Protein 7QQI (pdb70)

Foldseek 3Di:
DPADDQAAEEEAEQCFQAGALQSVLVLCVPFPVLLHQAYEHEQQADADDDRRLAHQDLPFGPPSHPGLVSVVSSLPRHAYEYEDALWWHFCNHPLNVQCQEQPVNGPNVQFWAWQCPQDVVRHADVLQQVQAAAQADDRQWDKRQHPVRDITITGHRFDHGTTTTQCVDPVSVVVLLVSLVVVLVSRHQEYEHEPLQQNDDHRSHNSGNDPPVSVVSVCSNQVSVVVSNHAYEYDDAAEVVVQLVCVVVPHEYEQLQLQLLLLLCLVPLFCPLVLVVLVSDAQRYEYENDDLAFRGLNHCVVSADPVSSVVLVVCLCVQFADWDLCLLPVQLPHRGSRGGAWASCRSNVVDLLSLLVSLLSNLLRHYHYYAYVCSLLSHGQDVVQSVVNSHSSCSSRRRDHVVRSVVSCPDPSNVSSSVSSSCSSPPCLVPSPWDWDWDTPPSWIWIWRHDPLWTWIWIANSHVSHIWIAGVSVGDTPPPD

Organism: NCBI:txid1702221

B-factor: mean 17.69, std 7.15, range [9.24, 69.96]

Radius of gyration: 22.31 Å; Cα contacts (8 Å, |Δi|>4): 1056; chains: 1; bounding box: 48×64×62 Å

Secondary structure (DSSP, 8-state):
-PPP-SS-EEEE-TTSBSSSHHHHHHHHHHH-TTT-SEEEEPP-S-BSSGGGTSBS-SSS--TTT--HHHHHHHTTTSEEEEEE-TTEEETTSHHHHHHHHHGGGSTTTTSB-BHHHHSGGGS--HHHHHHS--SSSS-SEEEEE-TTS-EEEEE-SSSTTEEEB-TTSHHHHHHHHHHHHHHHHTT-SEEEETTGGGS---TTS--SS-TTHHHHHHHHHHHHHHTTT-EEEE---S-THHHHHHHTTT--EEE-SHHHHHHHHHHHS--HHHHHHHHH--SSEEE-S--SS-B-SGGGBTTB-HHHHHHHHHHHHHHSSS--GGGGSGGGT-S-TTSB---HHHHTTT-HHHHHHHHHHHHHSSSEEEEEHHHHTTPPP-HHHHHHHT-GGGGG-PPBPHHHHHHHTTSHHHHHHHHHHHHHHH-GGG-TTSEEEEEEETTEEEEEEEETTEEEEEEEETTTTEEEEEETTTTEEEE--

Solvent-accessible surface area: 18382 Å² total; per-residue (Å²): 106,65,147,42,38,40,52,0,0,0,4,0,6,2,50,0,2,1,65,40,0,132,54,0,60,65,1,0,60,80,46,3,81,155,0,0,0,0,0,2,0,1,5,1,5,21,33,26,29,32,82,9,12,0,0,70,24,19,133,114,9,33,112,75,29,25,49,39,67,13,0,67,36,4,7,163,63,6,1,0,0,1,0,0,0,0,0,2,0,0,14,73,1,111,21,5,132,22,0,32,106,98,42,78,138,3,99,40,92,68,1,7,8,18,10,51,137,46,5,93,95,28,60,29,80,119,140,27,55,104,40,13,47,64,48,23,98,71,43,11,62,28,94,0,102,9,80,97,73,59,109,18,81,0,3,0,21,34,25,112,18,1,0,0,1,34,17,89,9,99,82,0,36,90,8,0,20,117,7,0,36,62,6,8,93,51,22,0,3,0,0,4,0,11,5,0,1,28,2,11,22,62,63,41,18,46,4,27,23,26,56,77,65,1,53,110,11,0,72,96,1,40,54,92,0,119,92,105,61,8,48,5,0,3,20,10,34,29,26,36,66,42,14,32,38,0,23,128,169,70,26,25,5,12,2,15,4,0,6,0,1,0,0,2,1,6,50,34,15,49,3,91,47,1,5,108,7,3,139,53,14,32,72,82,1,1,0,1,2,2,16,10,16,8,7,5,26,41,5,1,132,84,4,4,58,119,138,27,6,74,110,0,37,81,26,0,38,140,126,12,26,91,17,63,143,97,13,10,39,133,45,23,43,11,24,30,52,110,18,5,6,2,1,0,11,0,0,9,32,45,55,60,47,57,0,10,0,0,0,0,0,0,3,2,1,12,1,0,0,0,0,0,0,1,1,1,0,1,6,95,14,20,55,132,42,0,86,192,66,145,36,0,28,12,1,3,5,47,43,12,51,37,129,62,1,107,99,18,27,145,52,92,2,0,84,28,0,40,57,4,0,60,21,3,29,86,21,68,0,3,48,20,136,9,65,37,62,16,25,44,96,140,20,58,0,82,0,34,3,86,27,82,102,14,19,0,24,0,38,0,36,0,100,59,2,164,8,36,0,50,4,116,91,123,69,62,142,37,28,63,141

InterPro domains:
  IPR006047 Glycosyl hydrolase family 13, catalytic domain [PF00128] (34-204)
  IPR006047 Glycosyl hydrolase family 13, catalytic domain [SM00642] (8-398)
  IPR016377 Sucrose/Glucosylglycerate phosphorylase-related [PIRSF003059] (4-457)
  IPR017853 Glycoside hydrolase superfamily [SSF51445] (7-428)
  IPR022527 Sucrose phosphorylase [TIGR03852] (7-471)
  IPR022527 Sucrose phosphorylase [cd11355] (7-435)
  IPR045857 Oligo-1,6-glucosidase, domain 2 [G3DSA:3.90.400.10] (89-171)

Sequence (481 aa):
TKQRDNRVMLITYADSLGADLKELKTALDTWYDKAVGGVHILPFFPSGADRGFSPKTYEMVDPAFGSFADVEAIGKDRWLMFDFMVNHISAQSEYYRDFLEKKEESDWWKDFFIRYSKFWPGGAPTQEQVDAIYKRKPRAPYIEAHFADGTEDKVWCTFSEDQIDLDVSSPKVLEFIDRTLDDMADHSASVIRLDAFAYAVKKPGGSCFFEAPEIWQLLDRIESRMQARGVEILPEIHEHYTIPLSLADRGYWIYDFALPVLTLHALYTGNGEYLARWLKMCPKHQYTTLDTHDGLGVVDVRDLLPQEETDRVLDLLYEKGANLNRKYSSEAYGNLDIYQVNTTYYSALGNDDARYLMARAIQFFAPGIPQVYYVGLLAGENDLELLERTRNGRDINRHGYSLEEIEENQKRPVVQQDLKWLMELRNSHPAFDLEGDLDVASEDGHLRMLRRSGDEALELDCDLVSGRFTIEDKKRGNRRLWPY

Structure (mmCIF, N/CA/C/O backbone):
data_7QQI
#
_entry.id   7QQI
#
_cell.length_a   44.798
_cell.length_b   94.409
_cell.length_c   104.772
_cell.angle_alpha   90.000
_cell.angle_beta   90.000
_cell.angle_gamma   90.000
#
_symmetry.space_group_name_H-M   'P 21 21 21'
#
loop_
_entity.id
_entity.type
_entity.pdbx_description
1 polymer 'Aamy domain-containing protein'
2 non-polymer 2-AMINO-2-HYDROXYMETHYL-PROPANE-1,3-DIOL
3 water water
#
loop_
_atom_site.group_PDB
_atom_site.id
_atom_site.type_symbol
_atom_site.label_atom_id
_atom_site.label_alt_id
_atom_site.label_comp_id
_atom_site.label_asym_id
_atom_site.label_entity_id
_atom_site.label_seq_id
_atom_site.pdbx_PDB_ins_code
_atom_site.Cartn_x
_atom_site.Cartn_y
_atom_site.Cartn_z
_atom_site.occupancy
_atom_site.B_iso_or_equiv
_atom_site.auth_seq_id
_atom_site.auth_comp_id
_atom_site.auth_asym_id
_atom_site.auth_atom_id
_atom_site.pdbx_PDB_model_num
ATOM 1 N N . THR A 1 2 ? -30.014 -7.476 -24.489 1.000 39.126 2 THR A N 1
ATOM 2 C CA . THR A 1 2 ? -29.545 -6.900 -23.207 1.000 33.380 2 THR A CA 1
ATOM 3 C C . THR A 1 2 ? -30.073 -7.744 -22.036 1.000 33.477 2 THR A C 1
ATOM 4 O O . THR A 1 2 ? -31.308 -7.866 -21.899 1.000 38.965 2 THR A O 1
ATOM 15 N N . LYS A 1 3 ? -29.175 -8.294 -21.215 1.000 30.992 3 LYS A N 1
ATOM 16 C CA . LYS A 1 3 ? -29.537 -8.871 -19.895 1.000 30.785 3 LYS A CA 1
ATOM 17 C C . LYS A 1 3 ? -29.900 -7.720 -18.954 1.000 28.981 3 LYS A C 1
ATOM 18 O O . LYS A 1 3 ? -29.105 -6.762 -18.850 1.000 30.079 3 LYS A O 1
ATOM 37 N N . GLN A 1 4 ? -31.061 -7.813 -18.307 1.000 28.510 4 GLN A N 1
ATOM 38 C CA . GLN A 1 4 ? -31.585 -6.749 -17.418 1.000 28.759 4 GLN A CA 1
ATOM 39 C C . GLN A 1 4 ? -30.723 -6.684 -16.153 1.000 22.142 4 GLN A C 1
ATOM 40 O O . GLN A 1 4 ? -30.304 -7.746 -15.626 1.000 22.722 4 GLN A O 1
ATOM 54 N N . ARG A 1 5 ? -30.460 -5.467 -15.689 1.000 18.640 5 ARG A N 1
ATOM 55 C CA . ARG A 1 5 ? -29.819 -5.220 -14.381 1.000 15.578 5 ARG A CA 1
ATOM 56 C C . ARG A 1 5 ? -30.645 -5.951 -13.322 1.000 15.385 5 ARG A C 1
ATOM 57 O O . ARG A 1 5 ? -31.875 -5.752 -13.276 1.000 17.188 5 ARG A O 1
ATOM 78 N N . ASP A 1 6 ? -30.001 -6.834 -12.570 1.000 15.741 6 ASP A N 1
ATOM 79 C CA . ASP A 1 6 ? -30.677 -7.676 -11.557 1.000 16.002 6 ASP A CA 1
ATOM 80 C C . ASP A 1 6 ? -29.994 -7.478 -10.205 1.000 15.262 6 ASP A C 1
ATOM 81 O O . ASP A 1 6 ? -29.070 -6.644 -10.091 1.000 18.012 6 ASP A O 1
ATOM 90 N N . ASN A 1 7 ? -30.433 -8.236 -9.213 1.000 15.627 7 ASN A N 1
ATOM 91 C CA . ASN A 1 7 ? -30.007 -8.025 -7.816 1.000 15.049 7 ASN A CA 1
ATOM 92 C C . ASN A 1 7 ? -28.808 -8.929 -7.508 1.000 14.165 7 ASN A C 1
ATOM 93 O O . ASN A 1 7 ? -28.867 -9.725 -6.560 1.000 16.161 7 ASN A O 1
ATOM 104 N N . ARG A 1 8 ? -27.725 -8.781 -8.260 1.000 13.701 8 ARG A N 1
ATOM 105 C CA . ARG A 1 8 ? -26.534 -9.639 -8.091 1.000 13.390 8 ARG A CA 1
ATOM 106 C C . ARG A 1 8 ? -25.291 -8.759 -8.020 1.000 11.992 8 ARG A C 1
ATOM 107 O O . ARG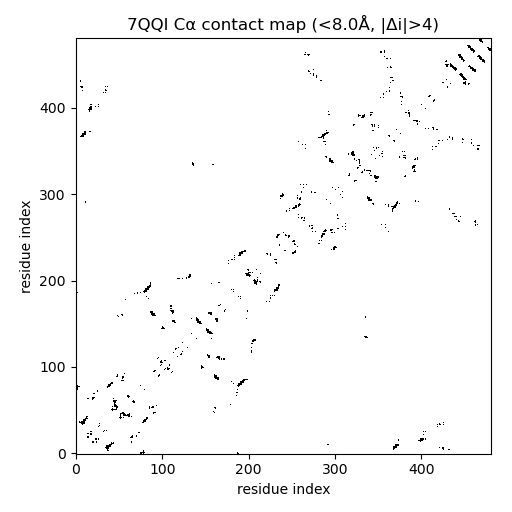 A 1 8 ? -25.281 -7.640 -8.579 1.000 12.789 8 ARG A O 1
ATOM 128 N N . VAL A 1 9 ? -24.255 -9.292 -7.385 1.000 12.003 9 VAL A N 1
ATOM 129 C CA . VAL A 1 9 ? -22.960 -8.589 -7.205 1.000 11.569 9 VAL A CA 1
ATOM 130 C C . VAL A 1 9 ? -22.416 -8.178 -8.574 1.000 11.108 9 VAL A C 1
ATOM 131 O O . VAL A 1 9 ? -22.395 -9.022 -9.500 1.000 12.553 9 VAL A O 1
ATOM 144 N N . MET A 1 10 ? -21.948 -6.951 -8.658 1.000 11.283 10 MET A N 1
ATOM 145 C CA . MET A 1 10 ? -21.394 -6.377 -9.898 1.000 11.657 10 MET A CA 1
ATOM 146 C C . MET A 1 10 ? -19.878 -6.250 -9.750 1.000 11.384 10 MET A C 1
ATOM 147 O O . MET A 1 10 ? -19.406 -5.652 -8.746 1.000 12.872 10 MET A O 1
ATOM 161 N N . LEU A 1 11 ? -19.127 -6.781 -10.705 1.000 11.287 11 LEU A N 1
ATOM 162 C CA . LEU A 1 11 ? -17.664 -6.639 -10.769 1.000 11.027 11 LEU A CA 1
ATOM 163 C C . LEU A 1 11 ? -17.326 -5.307 -11.434 1.000 10.068 11 LEU A C 1
ATOM 164 O O . LEU A 1 11 ? -17.985 -4.968 -12.436 1.000 12.630 11 LEU A O 1
ATOM 180 N N . ILE A 1 12 ? -16.319 -4.621 -10.943 1.000 11.054 12 ILE A N 1
ATOM 181 C CA . ILE A 1 12 ? -15.678 -3.455 -11.603 1.000 10.532 12 ILE A CA 1
ATOM 182 C C . ILE A 1 12 ? -14.342 -3.946 -12.107 1.000 11.146 12 ILE A C 1
ATOM 183 O O . ILE A 1 12 ? -13.527 -4.419 -11.327 1.000 12.489 12 ILE A O 1
ATOM 199 N N . THR A 1 13 ? -14.094 -3.828 -13.420 1.000 10.992 13 THR A N 1
ATOM 200 C CA . THR A 1 13 ? -12.801 -4.277 -13.969 1.000 11.409 13 THR A CA 1
ATOM 201 C C . THR A 1 13 ? -12.447 -3.452 -15.203 1.000 11.577 13 THR A C 1
ATOM 202 O O . THR A 1 13 ? -13.350 -2.930 -15.860 1.000 11.705 13 THR A O 1
ATOM 213 N N . TYR A 1 14 ? -11.160 -3.352 -15.447 1.000 12.143 14 TYR A N 1
ATOM 214 C CA . TYR A 1 14 ? -10.688 -2.903 -16.775 1.000 11.435 14 TYR A CA 1
ATOM 215 C C . TYR A 1 14 ? -10.889 -4.067 -17.738 1.000 11.766 14 TYR A C 1
ATOM 216 O O . TYR A 1 14 ? -10.983 -5.219 -17.364 1.000 13.608 14 TYR A O 1
ATOM 234 N N . ALA A 1 15 ? -10.864 -3.725 -19.024 1.000 12.261 15 ALA A N 1
ATOM 235 C CA . ALA A 1 15 ? -10.925 -4.707 -20.120 1.000 13.070 15 ALA A CA 1
ATOM 236 C C . ALA A 1 15 ? -9.655 -5.558 -20.164 1.000 13.310 15 ALA A C 1
ATOM 237 O O . ALA A 1 15 ? -9.711 -6.643 -20.763 1.000 14.404 15 ALA A O 1
ATOM 244 N N . ASP A 1 16 ? -8.551 -5.083 -19.578 1.000 14.520 16 ASP A N 1
ATOM 245 C CA . ASP A 1 16 ? -7.219 -5.722 -19.689 1.000 14.268 16 ASP A CA 1
ATOM 246 C C . ASP A 1 16 ? -6.592 -5.953 -18.306 1.000 14.429 16 ASP A C 1
ATOM 247 O O . ASP A 1 16 ? -5.360 -6.052 -18.253 1.000 15.235 16 ASP A O 1
ATOM 256 N N . SER A 1 17 ? -7.395 -6.036 -17.237 1.000 13.122 17 SER A N 1
ATOM 257 C CA . SER A 1 17 ? -6.877 -6.217 -15.857 1.000 12.837 17 SER A CA 1
ATOM 258 C C . SER A 1 17 ? -7.191 -7.611 -15.313 1.000 13.147 17 SER A C 1
ATOM 259 O O . SER A 1 17 ? -6.517 -8.007 -14.336 1.000 14.428 17 SER A O 1
ATOM 267 N N . LEU A 1 18 ? -8.185 -8.312 -15.843 1.000 14.405 18 LEU A N 1
ATOM 268 C CA . LEU A 1 18 ? -8.445 -9.740 -15.498 1.000 14.963 18 LEU A CA 1
ATOM 269 C C . LEU A 1 18 ? -8.174 -10.577 -16.743 1.000 15.733 18 LEU A C 1
ATOM 270 O O . LEU A 1 18 ? -9.100 -10.785 -17.550 1.000 20.698 18 LEU A O 1
ATOM 286 N N . GLY A 1 19 ? -6.936 -11.006 -16.909 1.000 16.579 19 GLY A N 1
ATOM 287 C CA . GLY A 1 19 ? -6.440 -11.434 -18.224 1.000 16.911 19 GLY A CA 1
ATOM 288 C C . GLY A 1 19 ? -6.141 -10.236 -19.106 1.000 15.876 19 GLY A C 1
ATOM 289 O O . GLY A 1 19 ? -6.297 -9.080 -18.666 1.000 18.513 19 GLY A O 1
ATOM 293 N N . ALA A 1 20 ? -5.726 -10.510 -20.325 1.000 16.879 20 ALA A N 1
ATOM 294 C CA . ALA A 1 20 ? -5.017 -9.539 -21.183 1.000 18.269 20 ALA A CA 1
ATOM 295 C C . ALA A 1 20 ? -6.012 -8.648 -21.930 1.000 15.996 20 ALA A C 1
ATOM 296 O O . ALA A 1 20 ? -5.622 -7.540 -22.309 1.000 18.092 20 ALA A O 1
ATOM 303 N N . ASP A 1 21 ? -7.243 -9.117 -22.136 1.000 15.104 21 ASP A N 1
ATOM 304 C CA . ASP A 1 21 ? -8.220 -8.463 -23.032 1.000 14.659 21 ASP A CA 1
ATOM 305 C C . ASP A 1 21 ? -9.625 -8.976 -22.730 1.000 13.627 21 ASP A C 1
ATOM 306 O O . ASP A 1 21 ? -9.803 -9.753 -21.768 1.000 16.616 21 ASP A O 1
ATOM 315 N N . LEU A 1 22 ? -10.616 -8.532 -23.492 1.000 16.722 22 LEU A N 1
ATOM 316 C CA . LEU A 1 22 ? -12.043 -8.833 -23.249 1.000 14.774 22 LEU A CA 1
ATOM 317 C C . LEU A 1 22 ? -12.324 -10.330 -23.382 1.000 14.030 22 LEU A C 1
ATOM 318 O O . LEU A 1 22 ? -13.244 -10.808 -22.726 1.000 16.931 22 LEU A O 1
ATOM 334 N N . LYS A 1 23 ? -11.659 -11.039 -24.292 1.000 15.955 23 LYS A N 1
ATOM 335 C CA . LYS A 1 23 ? -11.856 -12.506 -24.427 1.000 16.324 23 LYS A CA 1
ATOM 336 C C . LYS A 1 23 ? -11.365 -13.210 -23.156 1.000 15.129 23 LYS A C 1
ATOM 337 O O . LYS A 1 23 ? -12.056 -14.130 -22.666 1.000 16.962 23 LYS A O 1
ATOM 356 N N . GLU A 1 24 ? -10.217 -12.794 -22.631 1.000 15.275 24 GLU A N 1
ATOM 357 C CA . GLU A 1 24 ? -9.661 -13.438 -21.411 1.000 14.742 24 GLU A CA 1
ATOM 358 C C . GLU A 1 24 ? -10.535 -13.064 -20.208 1.000 12.995 24 GLU A C 1
ATOM 359 O O . GLU A 1 24 ? -10.720 -13.932 -19.335 1.000 14.908 24 GLU A O 1
ATOM 371 N N . LEU A 1 25 ? -11.087 -11.857 -20.184 1.000 12.507 25 LEU A N 1
ATOM 372 C CA . LEU A 1 25 ? -12.013 -11.442 -19.098 1.000 12.749 25 LEU A CA 1
ATOM 373 C C . LEU A 1 25 ? -13.194 -12.419 -19.067 1.000 13.005 25 LEU A C 1
ATOM 374 O O . LEU A 1 25 ? -13.531 -12.928 -17.993 1.000 14.664 25 LEU A O 1
ATOM 390 N N . LYS A 1 26 ? -13.795 -12.709 -20.213 1.000 13.520 26 LYS A N 1
ATOM 391 C CA . LYS A 1 26 ? -14.938 -13.643 -20.280 1.000 14.175 26 LYS A CA 1
ATOM 392 C C . LYS A 1 26 ? -14.488 -15.015 -19.780 1.000 13.924 26 LYS A C 1
ATOM 393 O O . LYS A 1 26 ? -15.222 -15.621 -18.978 1.000 15.089 26 LYS A O 1
ATOM 412 N N . THR A 1 27 ? -13.325 -15.495 -20.222 1.000 15.538 27 THR A N 1
ATOM 413 C CA . THR A 1 27 ? -12.752 -16.788 -19.759 1.000 15.831 27 THR A CA 1
ATOM 414 C C . THR A 1 27 ? -12.635 -16.774 -18.232 1.000 15.367 27 THR A C 1
ATOM 415 O O . THR A 1 27 ? -13.043 -17.761 -17.614 1.000 16.994 27 THR A O 1
ATOM 426 N N . ALA A 1 28 ? -12.073 -15.711 -17.667 1.000 14.014 28 ALA A N 1
ATOM 427 C CA . ALA A 1 28 ? -11.861 -15.622 -16.202 1.000 13.428 28 ALA A CA 1
ATOM 428 C C . ALA A 1 28 ? -13.208 -15.718 -15.485 1.000 11.950 28 ALA A C 1
ATOM 429 O O . ALA A 1 28 ? -13.323 -16.481 -14.518 1.000 12.806 28 ALA A O 1
ATOM 436 N N . LEU A 1 29 ? -14.198 -14.951 -15.922 1.000 12.492 29 LEU A N 1
ATOM 437 C CA . LEU A 1 29 ? -15.530 -14.931 -15.273 1.000 12.614 29 LEU A CA 1
ATOM 438 C C . LEU A 1 29 ? -16.185 -16.304 -15.409 1.000 13.326 29 LEU A C 1
ATOM 439 O O . LEU A 1 29 ? -16.731 -16.810 -14.446 1.000 12.928 29 LEU A O 1
ATOM 455 N N . ASP A 1 30 ? -16.170 -16.886 -16.599 1.000 14.366 30 ASP A N 1
ATOM 456 C CA . ASP A 1 30 ? -16.855 -18.177 -16.825 1.000 14.794 30 ASP A CA 1
ATOM 457 C C . ASP A 1 30 ? -16.166 -19.287 -16.030 1.000 14.642 30 ASP A C 1
ATOM 458 O O . ASP A 1 30 ? -16.850 -20.230 -15.622 1.000 17.863 30 ASP A O 1
ATOM 467 N N . THR A 1 31 ? -14.853 -19.191 -15.846 1.000 15.189 31 THR A N 1
ATOM 468 C CA . THR A 1 31 ? -14.054 -20.297 -15.280 1.000 15.040 31 THR A CA 1
ATOM 469 C C . THR A 1 31 ? -14.197 -20.272 -13.754 1.000 13.576 31 THR A C 1
ATOM 470 O O . THR A 1 31 ? -14.386 -21.353 -13.178 1.000 15.034 31 THR A O 1
ATOM 481 N N . TRP A 1 32 ? -14.040 -19.101 -13.130 1.000 13.785 32 TRP A N 1
ATOM 482 C CA . TRP A 1 32 ? -13.878 -19.004 -11.651 1.000 13.754 32 TRP A CA 1
ATOM 483 C C . TRP A 1 32 ? -15.005 -18.233 -10.984 1.000 13.685 32 TRP A C 1
ATOM 484 O O . TRP A 1 32 ? -15.103 -18.378 -9.761 1.000 15.324 32 TRP A O 1
ATOM 505 N N . TYR A 1 33 ? -15.755 -17.400 -11.693 1.000 12.634 33 TYR A N 1
ATOM 506 C CA . TYR A 1 33 ? -16.691 -16.425 -11.081 1.000 12.884 33 TYR A CA 1
ATOM 507 C C . TYR A 1 33 ? -18.081 -16.524 -11.683 1.000 13.546 33 TYR A C 1
ATOM 508 O O . TYR A 1 33 ? -18.801 -15.544 -11.624 1.000 13.558 33 TYR A O 1
ATOM 526 N N . ASP A 1 34 ? -18.468 -17.693 -12.188 1.000 13.005 34 ASP A N 1
ATOM 527 C CA . ASP A 1 34 ? -19.681 -17.791 -13.041 1.000 13.885 34 ASP A CA 1
ATOM 528 C C . ASP A 1 34 ? -20.932 -17.448 -12.224 1.000 13.935 34 ASP A C 1
ATOM 529 O O . ASP A 1 34 ? -21.819 -16.775 -12.774 1.000 16.612 34 ASP A O 1
ATOM 538 N N . LYS A 1 35 ? -21.000 -17.893 -10.968 1.000 13.461 35 LYS A N 1
ATOM 539 C CA . LYS A 1 35 ? -22.175 -17.654 -10.092 1.000 13.546 35 LYS A CA 1
ATOM 540 C C . LYS A 1 35 ? -21.926 -16.423 -9.203 1.000 12.723 35 LYS A C 1
ATOM 541 O O . LYS A 1 35 ? -22.915 -15.851 -8.729 1.000 15.875 35 LYS A O 1
ATOM 560 N N . ALA A 1 36 ? -20.673 -16.015 -9.000 1.000 12.570 36 ALA A N 1
ATOM 561 C CA . ALA A 1 36 ? -20.299 -14.906 -8.091 1.000 12.468 36 ALA A CA 1
ATOM 562 C C . ALA A 1 36 ? -20.596 -13.543 -8.722 1.000 12.840 36 ALA A C 1
ATOM 563 O O . ALA A 1 36 ? -20.893 -12.572 -8.015 1.000 12.605 36 ALA A O 1
ATOM 570 N N . VAL A 1 37 ? -20.480 -13.428 -10.048 1.000 11.857 37 VAL A N 1
ATOM 571 C CA . VAL A 1 37 ? -20.534 -12.097 -10.704 1.000 11.652 37 VAL A CA 1
ATOM 572 C C . VAL A 1 37 ? -21.768 -12.065 -11.603 1.000 11.415 37 VAL A C 1
ATOM 573 O O . VAL A 1 37 ? -21.806 -12.850 -12.554 1.000 14.183 37 VAL A O 1
ATOM 586 N N . GLY A 1 38 ? -22.752 -11.237 -11.269 1.000 12.282 38 GLY A N 1
ATOM 587 C CA . GLY A 1 38 ? -23.989 -11.127 -12.063 1.000 12.128 38 GLY A CA 1
ATOM 588 C C . GLY A 1 38 ? -23.947 -9.980 -13.043 1.000 12.051 38 GLY A C 1
ATOM 589 O O . GLY A 1 38 ? -24.719 -9.987 -14.002 1.000 13.146 38 GLY A O 1
ATOM 593 N N . GLY A 1 39 ? -23.110 -8.997 -12.784 1.000 12.089 39 GLY A N 1
ATOM 594 C CA . GLY A 1 39 ? -23.016 -7.765 -13.573 1.000 11.569 39 GLY A CA 1
ATOM 595 C C . GLY A 1 39 ? -21.576 -7.357 -13.675 1.000 11.165 39 GLY A C 1
ATOM 596 O O . GLY A 1 39 ? -20.760 -7.772 -12.823 1.000 12.295 39 GLY A O 1
ATOM 600 N N . VAL A 1 40 ? -21.241 -6.631 -14.733 1.000 12.066 40 VAL A N 1
ATOM 601 C CA . VAL A 1 40 ? -19.857 -6.176 -14.962 1.000 11.209 40 VAL A CA 1
ATOM 602 C C . VAL A 1 40 ? -19.898 -4.720 -15.390 1.000 10.839 40 VAL A C 1
ATOM 603 O O . VAL A 1 40 ? -20.507 -4.396 -16.433 1.000 11.545 40 VAL A O 1
ATOM 616 N N . HIS A 1 41 ? -19.216 -3.882 -14.638 1.000 11.580 41 HIS A N 1
ATOM 617 C CA . HIS A 1 41 ? -18.813 -2.534 -15.069 1.000 10.841 41 HIS A CA 1
ATOM 618 C C . HIS A 1 41 ? -17.446 -2.674 -15.700 1.000 11.249 41 HIS A C 1
ATOM 619 O O . HIS A 1 41 ? -16.441 -2.868 -14.997 1.000 11.900 41 HIS A O 1
ATOM 634 N N . ILE A 1 42 ? -17.416 -2.656 -17.032 1.000 11.381 42 ILE A N 1
ATOM 635 C CA . ILE A 1 42 ? -16.124 -2.615 -17.744 1.000 11.399 42 ILE A CA 1
ATOM 636 C C . ILE A 1 42 ? -15.750 -1.146 -17.819 1.000 11.350 42 ILE A C 1
ATOM 637 O O . ILE A 1 42 ? -16.490 -0.365 -18.467 1.000 11.715 42 ILE A O 1
ATOM 653 N N . LEU A 1 43 ? -14.645 -0.782 -17.184 1.000 12.056 43 LEU A N 1
ATOM 654 C CA . LEU A 1 43 ? -14.171 0.609 -17.161 1.000 11.948 43 LEU A CA 1
ATOM 655 C C . LEU A 1 43 ? -13.868 1.027 -18.598 1.000 11.742 43 LEU A C 1
ATOM 656 O O . LEU A 1 43 ? -13.717 0.169 -19.475 1.000 12.876 43 LEU A O 1
ATOM 672 N N . PRO A 1 44 ? -13.804 2.339 -18.856 1.000 11.783 44 PRO A N 1
ATOM 673 C CA . PRO A 1 44 ? -13.894 2.813 -20.240 1.000 12.165 44 PRO A CA 1
ATOM 674 C C . PRO A 1 44 ? -12.940 2.051 -21.169 1.000 12.209 44 PRO A C 1
ATOM 675 O O . PRO A 1 44 ? -11.745 2.010 -20.974 1.000 14.605 44 PRO A O 1
ATOM 686 N N . PHE A 1 45 ? -13.545 1.506 -22.234 1.000 12.842 45 PHE A N 1
ATOM 687 C CA . PHE A 1 45 ? -12.888 0.526 -23.126 1.000 13.532 45 PHE A CA 1
ATOM 688 C C . PHE A 1 45 ? -12.810 1.120 -24.535 1.000 14.049 45 PHE A C 1
ATOM 689 O O . PHE A 1 45 ? -12.457 0.356 -25.446 1.000 13.925 45 PHE A O 1
ATOM 706 N N . PHE A 1 46 ? -13.066 2.421 -24.663 1.000 15.030 46 PHE A N 1
ATOM 707 C CA . PHE A 1 46 ? -12.932 3.169 -25.946 1.000 14.582 46 PHE A CA 1
ATOM 708 C C . PHE A 1 46 ? -11.506 3.695 -26.031 1.000 13.791 46 PHE A C 1
ATOM 709 O O . PHE A 1 46 ? -10.818 3.861 -25.020 1.000 14.834 46 PHE A O 1
ATOM 726 N N . PRO A 1 47 ? -11.003 4.003 -27.243 1.000 14.722 47 PRO A N 1
ATOM 727 C CA . PRO A 1 47 ? -9.689 4.622 -27.369 1.000 14.426 47 PRO A CA 1
ATOM 728 C C . PRO A 1 47 ? -9.664 5.886 -26.507 1.000 14.017 47 PRO A C 1
ATOM 729 O O . PRO A 1 47 ? -10.624 6.613 -26.494 1.000 14.451 47 PRO A O 1
ATOM 740 N N . SER A 1 48 ? -8.583 6.086 -25.765 1.000 13.492 48 SER A N 1
ATOM 741 C CA . SER A 1 48 ? -8.481 7.165 -24.761 1.000 13.233 48 SER A CA 1
ATOM 742 C C . SER A 1 48 ? -7.079 7.764 -24.755 1.000 13.487 48 SER A C 1
ATOM 743 O O . SER A 1 48 ? -6.106 7.029 -24.979 1.000 15.317 48 SER A O 1
ATOM 751 N N . GLY A 1 49 ? -6.995 9.063 -24.475 1.000 13.800 49 GLY A N 1
ATOM 752 C CA . GLY A 1 49 ? -5.734 9.820 -24.541 1.000 15.063 49 GLY A CA 1
ATOM 753 C C . GLY A 1 49 ? -5.055 9.981 -23.193 1.000 15.416 49 GLY A C 1
ATOM 754 O O . GLY A 1 49 ? -3.914 10.463 -23.182 1.000 18.075 49 GLY A O 1
ATOM 758 N N . ALA A 1 50 ? -5.724 9.636 -22.088 1.000 13.571 50 ALA A N 1
ATOM 759 C CA . ALA A 1 50 ? -5.235 9.887 -20.720 1.000 13.344 50 ALA A CA 1
ATOM 760 C C . ALA A 1 50 ? -6.155 9.216 -19.712 1.000 12.856 50 ALA A C 1
ATOM 761 O O . ALA A 1 50 ? -7.259 8.797 -20.087 1.000 13.699 50 ALA A O 1
ATOM 768 N N . ASP A 1 51 ? -5.676 9.127 -18.476 1.000 12.688 51 ASP A N 1
ATOM 769 C CA . ASP A 1 51 ? -6.504 8.790 -17.298 1.000 12.520 51 ASP A CA 1
ATOM 770 C C . ASP A 1 51 ? -7.162 7.422 -17.503 1.000 12.058 51 ASP A C 1
ATOM 771 O O . ASP A 1 51 ? -8.347 7.252 -17.177 1.000 12.995 51 ASP A O 1
ATOM 780 N N . ARG A 1 52 ? -6.381 6.476 -18.011 1.000 12.824 52 ARG A N 1
ATOM 781 C CA . ARG A 1 52 ? -6.750 5.062 -18.219 1.000 13.367 52 ARG A CA 1
ATOM 782 C C . ARG A 1 52 ? -8.233 4.938 -18.576 1.000 12.988 52 ARG A C 1
ATOM 783 O O . ARG A 1 52 ? -9.029 4.321 -17.834 1.000 14.369 52 ARG A O 1
ATOM 804 N N . GLY A 1 53 ? -8.573 5.448 -19.754 1.000 12.204 53 GLY A N 1
ATOM 805 C CA . GLY A 1 53 ? -9.902 5.281 -20.353 1.000 12.114 53 GLY A CA 1
ATOM 806 C C . GLY A 1 53 ? -10.784 6.500 -20.233 1.000 11.898 53 GLY A C 1
ATOM 807 O O . GLY A 1 53 ? -11.721 6.637 -21.037 1.000 12.284 53 GLY A O 1
ATOM 811 N N . PHE A 1 54 ? -10.526 7.386 -19.281 1.000 12.081 54 PHE A N 1
ATOM 812 C CA . PHE A 1 54 ? -11.497 8.445 -18.934 1.000 11.975 54 PHE A CA 1
ATOM 813 C C . PHE A 1 54 ? -11.258 9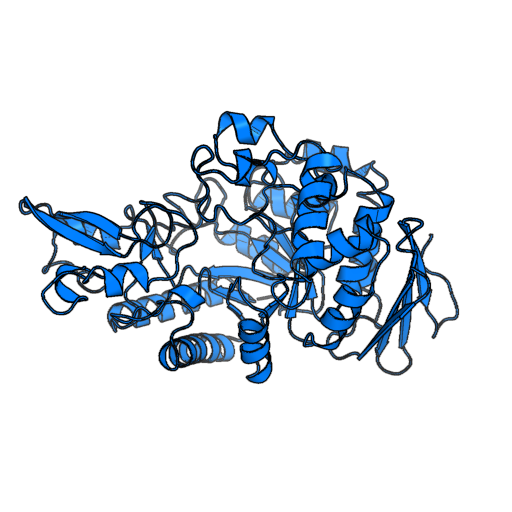.707 -19.752 1.000 11.802 54 PHE A C 1
ATOM 814 O O . PHE A 1 54 ? -11.875 10.738 -19.456 1.000 11.698 54 PHE A O 1
ATOM 831 N N . SER A 1 55 ? -10.433 9.606 -20.795 1.000 12.710 55 SER A N 1
ATOM 832 C CA . SER A 1 55 ? -10.294 10.681 -21.810 1.000 13.096 55 SER A CA 1
ATOM 833 C C . SER A 1 55 ? -10.593 10.109 -23.193 1.000 12.160 55 SER A C 1
ATOM 834 O O . SER A 1 55 ? -9.699 9.989 -24.024 1.000 13.849 55 SER A O 1
ATOM 842 N N . PRO A 1 56 ? -11.851 9.706 -23.455 1.000 12.295 56 PRO A N 1
ATOM 843 C CA . PRO A 1 56 ? -12.181 8.997 -24.685 1.000 12.367 56 PRO A CA 1
ATOM 844 C C . PRO A 1 56 ? -11.975 9.889 -25.911 1.000 12.944 56 PRO A C 1
ATOM 845 O O . PRO A 1 56 ? -12.324 11.052 -25.906 1.000 13.682 56 PRO A O 1
ATOM 856 N N . LYS A 1 57 ? -11.378 9.276 -26.925 1.000 12.953 57 LYS A N 1
ATOM 857 C CA . LYS A 1 57 ? -11.152 9.930 -28.241 1.000 13.209 57 LYS A CA 1
ATOM 858 C C . LYS A 1 57 ? -12.419 9.829 -29.087 1.000 13.227 57 LYS A C 1
ATOM 859 O O . LYS A 1 57 ? -12.624 10.685 -29.967 1.000 15.541 57 LYS A O 1
ATOM 878 N N . THR A 1 58 ? -13.181 8.768 -28.871 1.000 14.211 58 THR A N 1
ATOM 879 C CA . THR A 1 58 ? -14.397 8.400 -29.622 1.000 14.867 58 THR A CA 1
ATOM 880 C C . THR A 1 58 ? -15.176 7.360 -28.819 1.000 14.053 58 THR A C 1
ATOM 881 O O . THR A 1 58 ? -14.562 6.653 -28.013 1.000 15.176 58 THR A O 1
ATOM 892 N N . TYR A 1 59 ? -16.463 7.220 -29.106 1.000 15.212 59 TYR A N 1
ATOM 893 C CA . TYR A 1 59 ? -17.294 6.106 -28.602 1.000 15.603 59 TYR A CA 1
ATOM 894 C C . TYR A 1 59 ? -17.620 5.138 -29.739 1.000 14.736 59 TYR A C 1
ATOM 895 O O . TYR A 1 59 ? -18.314 4.158 -29.496 1.000 16.694 59 TYR A O 1
ATOM 913 N N . GLU A 1 60 ? -17.083 5.372 -30.936 1.000 16.576 60 GLU A N 1
ATOM 914 C CA . GLU A 1 60 ? -17.551 4.687 -32.166 1.000 19.353 60 GLU A CA 1
ATOM 915 C C . GLU A 1 60 ? -16.784 3.378 -32.359 1.000 19.799 60 GLU A C 1
ATOM 916 O O . GLU A 1 60 ? -17.184 2.589 -33.241 1.000 22.296 60 GLU A O 1
ATOM 928 N N . MET A 1 61 ? -15.720 3.140 -31.589 1.000 20.203 61 MET A N 1
ATOM 929 C CA . MET A 1 61 ? -14.982 1.854 -31.655 1.000 20.896 61 MET A CA 1
ATOM 930 C C . MET A 1 61 ? -14.458 1.496 -30.268 1.000 18.038 61 MET A C 1
ATOM 931 O O . MET A 1 61 ? -14.282 2.398 -29.419 1.000 18.570 61 MET A O 1
ATOM 945 N N . VAL A 1 62 ? -14.273 0.205 -30.046 1.000 17.581 62 VAL A N 1
ATOM 946 C CA . VAL A 1 62 ? -13.570 -0.328 -28.844 1.000 17.135 62 VAL A CA 1
ATOM 947 C C . VAL A 1 62 ? -12.078 -0.120 -29.087 1.000 16.374 62 VAL A C 1
ATOM 948 O O . VAL A 1 62 ? -11.642 -0.234 -30.257 1.000 19.924 62 VAL A O 1
ATOM 961 N N . ASP A 1 63 ? -11.319 0.233 -28.058 1.000 16.340 63 ASP A N 1
ATOM 962 C CA . ASP A 1 63 ? -9.841 0.251 -28.115 1.000 16.903 63 ASP A CA 1
ATOM 963 C C . ASP A 1 63 ? -9.416 -1.115 -28.643 1.000 17.598 63 ASP A C 1
ATOM 964 O O . ASP A 1 63 ? -9.727 -2.152 -28.062 1.000 17.548 63 ASP A O 1
ATOM 973 N N . PRO A 1 64 ? -8.752 -1.191 -29.812 1.000 19.644 64 PRO A N 1
ATOM 974 C CA . PRO A 1 64 ? -8.444 -2.494 -30.386 1.000 20.563 64 PRO A CA 1
ATOM 975 C C . PRO A 1 64 ? -7.474 -3.339 -29.558 1.000 19.740 64 PRO A C 1
ATOM 976 O O . PRO A 1 64 ? -7.412 -4.518 -29.795 1.000 21.283 64 PRO A O 1
ATOM 987 N N . ALA A 1 65 ? -6.754 -2.721 -28.619 1.000 18.605 65 ALA A N 1
ATOM 988 C CA . ALA A 1 65 ? -5.926 -3.439 -27.622 1.000 17.789 65 ALA A CA 1
ATOM 989 C C . ALA A 1 65 ? -6.814 -4.409 -26.835 1.000 16.378 65 ALA A C 1
ATOM 990 O O . ALA A 1 65 ? -6.316 -5.458 -26.406 1.000 19.780 65 ALA A O 1
ATOM 997 N N . PHE A 1 66 ? -8.091 -4.070 -26.645 1.000 15.228 66 PHE A N 1
ATOM 998 C CA . PHE A 1 66 ? -9.012 -4.798 -25.738 1.000 17.594 66 PHE A CA 1
ATOM 999 C C . PHE A 1 66 ? -9.847 -5.825 -26.489 1.000 18.191 66 PHE A C 1
ATOM 1000 O O . PHE A 1 66 ? -10.190 -6.856 -25.934 1.000 19.406 66 PHE A O 1
ATOM 1017 N N . GLY A 1 67 ? -10.146 -5.548 -27.762 1.000 19.068 67 GLY A N 1
ATOM 1018 C CA . GLY A 1 67 ? -11.007 -6.426 -28.562 1.000 18.575 67 GLY A CA 1
ATOM 1019 C C . GLY A 1 67 ? -12.001 -5.617 -29.367 1.000 18.595 67 GLY A C 1
ATOM 1020 O O . GLY A 1 67 ? -11.669 -4.500 -29.810 1.000 21.358 67 GLY A O 1
ATOM 1024 N N . SER A 1 68 ? -13.203 -6.156 -29.489 1.000 17.493 68 SER A N 1
ATOM 1025 C CA . SER A 1 68 ? -14.292 -5.627 -30.338 1.000 18.857 68 SER A CA 1
ATOM 1026 C C . SER A 1 68 ? -15.562 -5.451 -29.516 1.000 17.746 68 SER A C 1
ATOM 1027 O O . SER A 1 68 ? -15.634 -5.998 -28.399 1.000 19.725 68 SER A O 1
ATOM 1035 N N . PHE A 1 69 ? -16.546 -4.755 -30.059 1.000 17.983 69 PHE A N 1
ATOM 1036 C CA . PHE A 1 69 ? -17.897 -4.670 -29.457 1.000 18.079 69 PHE A CA 1
ATOM 1037 C C . PHE A 1 69 ? -18.478 -6.076 -29.289 1.000 18.636 69 PHE A C 1
ATOM 1038 O O . PHE A 1 69 ? -19.190 -6.282 -28.313 1.000 21.108 69 PHE A O 1
ATOM 1055 N N . ALA A 1 70 ? -18.229 -7.002 -30.223 1.000 21.216 70 ALA A N 1
ATOM 1056 C CA . ALA A 1 70 ? -18.667 -8.410 -30.085 1.000 22.077 70 ALA A CA 1
ATOM 1057 C C . ALA A 1 70 ? -18.131 -9.008 -28.775 1.000 20.806 70 ALA A C 1
ATOM 1058 O O . ALA A 1 70 ? -18.889 -9.756 -28.166 1.000 21.651 70 ALA A O 1
ATOM 1065 N N . ASP A 1 71 ? -16.880 -8.721 -28.400 1.000 19.829 71 ASP A N 1
ATOM 1066 C CA . ASP A 1 71 ? -16.249 -9.269 -27.170 1.000 17.076 71 ASP A CA 1
ATOM 1067 C C . ASP A 1 71 ? -16.961 -8.662 -25.958 1.000 16.837 71 ASP A C 1
ATOM 1068 O O . ASP A 1 71 ? -17.109 -9.378 -24.964 1.000 17.588 71 ASP A O 1
ATOM 1077 N N . VAL A 1 72 ? -17.382 -7.400 -26.025 1.000 16.201 72 VAL A N 1
ATOM 1078 C CA . VAL A 1 72 ? -18.155 -6.767 -24.913 1.000 15.597 72 VAL A CA 1
ATOM 1079 C C . VAL A 1 72 ? -19.522 -7.458 -24.835 1.000 16.231 72 VAL A C 1
ATOM 1080 O O . VAL A 1 72 ? -19.916 -7.893 -23.749 1.000 16.915 72 VAL A O 1
ATOM 1093 N N . GLU A 1 73 ? -20.232 -7.568 -25.961 1.000 17.315 73 GLU A N 1
ATOM 1094 C CA . GLU A 1 73 ? -21.584 -8.183 -26.015 1.000 19.683 73 GLU A CA 1
ATOM 1095 C C . GLU A 1 73 ? -21.511 -9.637 -25.511 1.000 19.496 73 GLU A C 1
ATOM 1096 O O . GLU A 1 73 ? -22.480 -10.085 -24.886 1.000 20.762 73 GLU A O 1
ATOM 1108 N N . ALA A 1 74 ? -20.409 -10.347 -25.748 1.000 18.733 74 ALA A N 1
ATOM 1109 C CA . ALA A 1 74 ? -20.221 -11.758 -25.337 1.000 17.448 74 ALA A CA 1
ATOM 1110 C C . ALA A 1 74 ? -20.312 -11.834 -23.807 1.000 16.173 74 ALA A C 1
ATOM 1111 O O . ALA A 1 74 ? -20.972 -12.750 -23.268 1.000 17.145 74 ALA A O 1
ATOM 1118 N N . ILE A 1 75 ? -19.667 -10.899 -23.112 1.000 14.893 75 ILE A N 1
ATOM 1119 C CA . ILE A 1 75 ? -19.723 -10.837 -21.623 1.000 15.308 75 ILE A CA 1
ATOM 1120 C C . ILE A 1 75 ? -21.168 -10.528 -21.211 1.000 14.942 75 ILE A C 1
ATOM 1121 O O . ILE A 1 75 ? -21.663 -11.137 -20.250 1.000 16.115 75 ILE A O 1
ATOM 1137 N N . GLY A 1 76 ? -21.837 -9.637 -21.939 1.000 15.550 76 GLY A N 1
ATOM 1138 C CA . GLY A 1 76 ? -23.226 -9.223 -21.668 1.000 16.011 76 GLY A CA 1
ATOM 1139 C C . GLY A 1 76 ? -24.273 -10.302 -21.915 1.000 15.732 76 GLY A C 1
ATOM 1140 O O . GLY A 1 76 ? -25.438 -10.018 -21.657 1.000 17.176 76 GLY A O 1
ATOM 1144 N N . LYS A 1 77 ? -23.916 -11.468 -22.460 1.000 19.202 77 LYS A N 1
ATOM 1145 C CA . LYS A 1 77 ? -24.881 -12.556 -22.779 1.000 21.992 77 LYS A CA 1
ATOM 1146 C C . LYS A 1 77 ? -25.648 -12.969 -21.519 1.000 24.399 77 LYS A C 1
ATOM 1147 O O . LYS A 1 77 ? -26.882 -13.051 -21.572 1.000 28.236 77 LYS A O 1
ATOM 1166 N N . ASP A 1 78 ? -24.943 -13.198 -20.414 1.000 25.976 78 ASP A N 1
ATOM 1167 C CA . ASP A 1 78 ? -25.548 -13.674 -19.139 1.000 28.964 78 ASP A CA 1
ATOM 1168 C C . ASP A 1 78 ? -25.044 -12.841 -17.957 1.000 25.512 78 ASP A C 1
ATOM 1169 O O . ASP A 1 78 ? -25.327 -13.248 -16.825 1.000 29.626 78 ASP A O 1
ATOM 1178 N N . ARG A 1 79 ? -24.371 -11.709 -18.198 1.000 21.587 79 ARG A N 1
ATOM 1179 C CA . ARG A 1 79 ? -24.059 -10.733 -17.114 1.000 18.054 79 ARG A CA 1
ATOM 1180 C C . ARG A 1 79 ? -24.499 -9.354 -17.578 1.000 16.368 79 ARG A C 1
ATOM 1181 O O . ARG A 1 79 ? -24.180 -8.987 -18.720 1.000 19.955 79 ARG A O 1
ATOM 1202 N N . TRP A 1 80 ? -25.255 -8.621 -16.771 1.000 14.568 80 TRP A N 1
ATOM 1203 C CA . TRP A 1 80 ? -25.650 -7.252 -17.172 1.000 12.922 80 TRP A CA 1
ATOM 1204 C C . TRP A 1 80 ? -24.415 -6.355 -17.186 1.000 12.375 80 TRP A C 1
ATOM 1205 O O . TRP A 1 80 ? -23.442 -6.630 -16.470 1.000 12.889 80 TRP A O 1
ATOM 1226 N N . LEU A 1 81 ? -24.431 -5.310 -18.003 1.000 11.644 81 LEU A N 1
ATOM 1227 C CA . LEU A 1 81 ? -23.233 -4.486 -18.248 1.000 11.875 81 LEU A CA 1
ATOM 1228 C C . LEU A 1 81 ? -23.487 -3.046 -17.843 1.000 12.181 81 LEU A C 1
ATOM 1229 O O . LEU A 1 81 ? -24.586 -2.512 -18.087 1.000 13.509 81 LEU A O 1
ATOM 1245 N N . MET A 1 82 ? -22.469 -2.453 -17.240 1.000 11.504 82 MET A N 1
ATOM 1246 C CA . MET A 1 82 ? -22.437 -1.013 -16.957 1.000 11.291 82 MET A CA 1
ATOM 1247 C C . MET A 1 82 ? -21.315 -0.427 -17.808 1.000 11.907 82 MET A C 1
ATOM 1248 O O . MET A 1 82 ? -20.209 -0.944 -17.779 1.000 12.422 82 MET A O 1
ATOM 1262 N N . PHE A 1 83 ? -21.652 0.592 -18.588 1.000 11.087 83 PHE A N 1
ATOM 1263 C CA . PHE A 1 83 ? -20.651 1.382 -19.329 1.000 11.801 83 PHE A CA 1
ATOM 1264 C C . PHE A 1 83 ? -20.578 2.796 -18.769 1.000 11.886 83 PHE A C 1
ATOM 1265 O O . PHE A 1 83 ? -21.572 3.288 -18.224 1.000 13.021 83 PHE A O 1
ATOM 1282 N N . ASP A 1 84 ? -19.424 3.429 -18.951 1.000 12.138 84 ASP A N 1
ATOM 1283 C CA . ASP A 1 84 ? -19.184 4.849 -18.622 1.000 11.926 84 ASP A CA 1
ATOM 1284 C C . ASP A 1 84 ? -19.528 5.730 -19.815 1.000 11.793 84 ASP A C 1
ATOM 1285 O O . ASP A 1 84 ? -19.095 5.427 -20.952 1.000 14.307 84 ASP A O 1
ATOM 1294 N N . PHE A 1 85 ? -20.257 6.800 -19.569 1.000 11.477 85 PHE A N 1
ATOM 1295 C CA . PHE A 1 85 ? -20.357 7.927 -20.513 1.000 11.918 85 PHE A CA 1
ATOM 1296 C C . PHE A 1 85 ? -19.743 9.155 -19.849 1.000 11.577 85 PHE A C 1
ATOM 1297 O O . PHE A 1 85 ? -20.159 9.524 -18.730 1.000 13.299 85 PHE A O 1
ATOM 1314 N N . MET A 1 86 ? -18.726 9.736 -20.465 1.000 11.663 86 MET A N 1
ATOM 1315 C CA . MET A 1 86 ? -17.998 10.884 -19.888 1.000 12.017 86 MET A CA 1
ATOM 1316 C C . MET A 1 86 ? -18.759 12.149 -20.286 1.000 11.559 86 MET A C 1
ATOM 1317 O O . MET A 1 86 ? -18.348 12.871 -21.196 1.000 14.094 86 MET A O 1
ATOM 1331 N N . VAL A 1 87 ? -19.858 12.407 -19.587 1.000 11.680 87 VAL A N 1
ATOM 1332 C CA . VAL A 1 87 ? -20.755 13.562 -19.855 1.000 13.146 87 VAL A CA 1
ATOM 1333 C C . VAL A 1 87 ? -19.972 14.874 -19.683 1.000 13.194 87 VAL A C 1
ATOM 1334 O O . VAL A 1 87 ? -20.376 15.897 -20.285 1.000 14.393 87 VAL A O 1
ATOM 1347 N N . ASN A 1 88 ? -18.886 14.856 -18.914 1.000 12.415 88 ASN A N 1
ATOM 1348 C CA . ASN A 1 88 ? -18.168 16.096 -18.539 1.000 12.190 88 ASN A CA 1
ATOM 1349 C C . ASN A 1 88 ? -17.104 16.505 -19.565 1.000 12.081 88 ASN A C 1
ATOM 1350 O O . ASN A 1 88 ? -16.818 17.706 -19.619 1.000 12.792 88 ASN A O 1
ATOM 1361 N N . HIS A 1 89 ? -16.501 15.573 -20.312 1.000 11.651 89 HIS A N 1
ATOM 1362 C CA . HIS A 1 89 ? -15.260 15.885 -21.061 1.000 11.911 89 HIS A CA 1
ATOM 1363 C C . HIS A 1 89 ? -14.979 14.860 -22.154 1.000 12.489 89 HIS A C 1
ATOM 1364 O O . HIS A 1 89 ? -15.563 13.757 -22.177 1.000 13.664 89 HIS A O 1
ATOM 1379 N N . ILE A 1 90 ? -14.076 15.250 -23.042 1.000 12.935 90 ILE A N 1
ATOM 1380 C CA . ILE A 1 90 ? -13.632 14.383 -24.158 1.000 12.393 90 ILE A CA 1
ATOM 1381 C C . ILE A 1 90 ? -12.151 14.664 -24.418 1.000 11.902 90 ILE A C 1
ATOM 1382 O O . ILE A 1 90 ? -11.630 15.704 -23.981 1.000 13.008 90 ILE A O 1
ATOM 1398 N N . SER A 1 91 ? -11.467 13.737 -25.067 1.000 11.498 91 SER A N 1
ATOM 1399 C CA . SER A 1 91 ? -10.008 13.853 -25.301 1.000 12.106 91 SER A CA 1
ATOM 1400 C C . SER A 1 91 ? -9.685 15.076 -26.161 1.000 11.467 91 SER A C 1
ATOM 1401 O O . SER A 1 91 ? -10.361 15.290 -27.195 1.000 12.780 91 SER A O 1
ATOM 1409 N N . ALA A 1 92 ? -8.598 15.768 -25.821 1.000 12.907 92 ALA A N 1
ATOM 1410 C CA . ALA A 1 92 ? -7.945 16.791 -26.666 1.000 13.204 92 ALA A CA 1
ATOM 1411 C C . ALA A 1 92 ? -7.461 16.148 -27.974 1.000 13.066 92 ALA A C 1
ATOM 1412 O O . ALA A 1 92 ? -7.159 16.912 -28.921 1.000 14.740 92 ALA A O 1
ATOM 1419 N N . GLN A 1 93 ? -7.369 14.812 -28.021 1.000 13.032 93 GLN A N 1
ATOM 1420 C CA . GLN A 1 93 ? -6.898 14.062 -29.214 1.000 13.272 93 GLN A CA 1
ATOM 1421 C C . GLN A 1 93 ? -8.095 13.546 -30.020 1.000 13.305 93 GLN A C 1
ATOM 1422 O O . GLN A 1 93 ? -7.862 12.852 -31.023 1.000 15.960 93 GLN A O 1
ATOM 1436 N N . SER A 1 94 ? -9.319 13.873 -29.602 1.000 13.143 94 SER A N 1
ATOM 1437 C CA . SER A 1 94 ? -10.555 13.519 -30.339 1.000 12.917 94 SER A CA 1
ATOM 1438 C C . SER A 1 94 ? -10.579 14.283 -31.664 1.000 13.471 94 SER A C 1
ATOM 1439 O O . SER A 1 94 ? -9.998 15.399 -31.760 1.000 13.661 94 SER A O 1
ATOM 1447 N N . GLU A 1 95 ? -11.306 13.741 -32.632 1.000 14.367 95 GLU A N 1
ATOM 1448 C CA . GLU A 1 95 ? -11.610 14.457 -33.893 1.000 15.450 95 GLU A CA 1
ATOM 1449 C C . GLU A 1 95 ? -12.186 15.832 -33.531 1.000 15.357 95 GLU A C 1
ATOM 1450 O O . GLU A 1 95 ? -11.815 16.838 -34.140 1.000 15.124 95 GLU A O 1
ATOM 1462 N N . TYR A 1 96 ? -13.017 15.885 -32.498 1.000 14.353 96 TYR A N 1
ATOM 1463 C CA . TYR A 1 96 ? -13.819 17.090 -32.176 1.000 15.338 96 TYR A CA 1
ATOM 1464 C C . TYR A 1 96 ? -12.882 18.220 -31.735 1.000 14.679 96 TYR A C 1
ATOM 1465 O O . TYR A 1 96 ? -13.008 19.350 -32.214 1.000 15.366 96 TYR A O 1
ATOM 1483 N N . TYR A 1 97 ? -11.967 17.936 -30.812 1.000 14.512 97 TYR A N 1
ATOM 1484 C CA . TYR A 1 97 ? -11.065 18.988 -30.297 1.000 13.664 97 TYR A CA 1
ATOM 1485 C C . TYR A 1 97 ? -10.001 19.344 -31.336 1.000 14.128 97 TYR A C 1
ATOM 1486 O O . TYR A 1 97 ? -9.716 20.528 -31.474 1.000 15.556 97 TYR A O 1
ATOM 1504 N N . ARG A 1 98 ? -9.407 18.351 -32.003 1.000 14.793 98 ARG A N 1
ATOM 1505 C CA . ARG A 1 98 ? -8.389 18.591 -33.056 1.000 15.820 98 ARG A CA 1
ATOM 1506 C C . ARG A 1 98 ? -9.004 19.487 -34.140 1.000 14.763 98 ARG A C 1
ATOM 1507 O O . ARG A 1 98 ? -8.338 20.437 -34.569 1.000 16.518 98 ARG A O 1
ATOM 1528 N N . ASP A 1 99 ? -10.233 19.209 -34.571 1.000 14.823 99 ASP A N 1
ATOM 1529 C CA . ASP A 1 99 ? -10.910 20.016 -35.622 1.000 15.172 99 ASP A CA 1
ATOM 1530 C C . ASP A 1 99 ? -11.153 21.436 -35.086 1.000 16.456 99 ASP A C 1
ATOM 1531 O O . ASP A 1 99 ? -10.954 22.412 -35.831 1.000 18.565 99 ASP A O 1
ATOM 1540 N N . PHE A 1 100 ? -11.482 21.565 -33.797 1.000 16.140 100 PHE A N 1
ATOM 1541 C CA . PHE A 1 100 ? -11.705 22.885 -33.160 1.000 16.792 100 PHE A CA 1
ATOM 1542 C C . PHE A 1 100 ? -10.391 23.681 -33.188 1.000 17.731 100 PHE A C 1
ATOM 1543 O O . PHE A 1 100 ? -10.417 24.869 -33.556 1.000 19.311 100 PHE A O 1
ATOM 1560 N N . LEU A 1 101 ? -9.258 23.063 -32.838 1.000 16.582 101 LEU A N 1
ATOM 1561 C CA . LEU A 1 101 ? -7.949 23.773 -32.873 1.000 17.247 101 LEU A CA 1
ATOM 1562 C C . LEU A 1 101 ? -7.612 24.211 -34.305 1.000 17.510 101 LEU A C 1
ATOM 1563 O O . LEU A 1 101 ? -7.047 25.302 -34.459 1.000 19.929 101 LEU A O 1
ATOM 1579 N N . GLU A 1 102 ? -7.927 23.388 -35.304 1.000 18.340 102 GLU A N 1
ATOM 1580 C CA . GLU A 1 102 ? -7.574 23.670 -36.721 1.000 18.939 102 GLU A CA 1
ATOM 1581 C C . GLU A 1 102 ? -8.459 24.798 -37.271 1.000 18.895 102 GLU A C 1
ATOM 1582 O O . GLU A 1 102 ? -7.904 25.752 -37.846 1.000 22.414 102 GLU A O 1
ATOM 1594 N N . LYS A 1 103 ? -9.779 24.683 -37.111 1.000 19.851 103 LYS A N 1
ATOM 1595 C CA . LYS A 1 103 ? -10.782 25.491 -37.852 1.000 21.001 103 LYS A CA 1
ATOM 1596 C C . LYS A 1 103 ? -11.402 26.585 -36.972 1.000 20.954 103 LYS A C 1
ATOM 1597 O O . LYS A 1 103 ? -11.982 27.530 -37.547 1.000 23.645 103 LYS A O 1
ATOM 1616 N N . LYS A 1 104 ? -11.310 26.451 -35.646 1.000 22.228 104 LYS A N 1
ATOM 1617 C CA . LYS A 1 104 ? -11.838 27.426 -34.653 1.000 24.301 104 LYS A CA 1
ATOM 1618 C C . LYS A 1 104 ? -13.318 27.685 -34.970 1.000 24.935 104 LYS A C 1
ATOM 1619 O O . LYS A 1 104 ? -14.110 26.732 -34.859 1.000 24.127 104 LYS A O 1
ATOM 1638 N N . GLU A 1 105 ? -13.675 28.905 -35.376 1.000 29.131 105 GLU A N 1
ATOM 1639 C CA . GLU A 1 105 ? -15.089 29.336 -35.557 1.000 34.080 105 GLU A CA 1
ATOM 1640 C C . GLU A 1 105 ? -15.701 28.634 -36.782 1.000 30.013 105 GLU A C 1
ATOM 1641 O O . GLU A 1 105 ? -16.940 28.680 -36.917 1.000 31.219 105 GLU A O 1
ATOM 1653 N N . GLU A 1 106 ? -14.891 28.008 -37.647 1.000 27.476 106 GLU A N 1
ATOM 1654 C CA . GLU A 1 106 ? -15.387 27.253 -38.834 1.000 29.566 106 GLU A CA 1
ATOM 1655 C C . GLU A 1 106 ? -15.567 25.771 -38.490 1.000 26.703 106 GLU A C 1
ATOM 1656 O O . GLU A 1 106 ? -16.020 25.018 -39.368 1.000 26.942 106 GLU A O 1
ATOM 1668 N N . SER A 1 107 ? -15.231 25.353 -37.267 1.000 23.817 107 SER A N 1
ATOM 1669 C CA . SER A 1 107 ? -15.360 23.941 -36.831 1.000 20.801 107 SER A CA 1
ATOM 1670 C C . SER A 1 107 ? -16.836 23.598 -36.579 1.000 21.890 107 SER A C 1
ATOM 1671 O O . SER A 1 107 ? -17.529 24.395 -35.914 1.000 22.486 107 SER A O 1
ATOM 1679 N N . ASP A 1 108 ? -17.285 22.416 -37.022 1.000 22.570 108 ASP A N 1
ATOM 1680 C CA . ASP A 1 108 ? -18.590 21.825 -36.610 1.000 23.625 108 ASP A CA 1
ATOM 1681 C C . ASP A 1 108 ? -18.675 21.746 -35.075 1.000 21.595 108 ASP A C 1
ATOM 1682 O O . ASP A 1 108 ? -19.796 21.723 -34.532 1.000 24.048 108 ASP A O 1
ATOM 1691 N N A TRP A 1 109 ? -17.525 21.697 -34.395 0.500 19.551 109 TRP A N 1
ATOM 1692 N N B TRP A 1 109 ? -17.526 21.705 -34.394 0.500 19.719 109 TRP A N 1
ATOM 1693 C CA A TRP A 1 109 ? -17.428 21.488 -32.927 0.500 18.390 109 TRP A CA 1
ATOM 1694 C CA B TRP A 1 109 ? -17.424 21.480 -32.930 0.500 19.008 109 TRP A CA 1
ATOM 1695 C C A TRP A 1 109 ? -16.992 22.774 -32.217 0.500 18.865 109 TRP A C 1
ATOM 1696 C C B TRP A 1 109 ? -17.047 22.775 -32.197 0.500 19.584 109 TRP A C 1
ATOM 1697 O O A TRP A 1 109 ? -16.534 22.674 -31.053 0.500 18.390 109 TRP A O 1
ATOM 1698 O O B TRP A 1 109 ? -16.671 22.679 -31.004 0.500 18.525 109 TRP A O 1
ATOM 1739 N N . LYS A 1 110 ? -17.236 23.934 -32.843 1.000 20.098 110 LYS A N 1
ATOM 1740 C CA . LYS A 1 110 ? -16.920 25.284 -32.286 1.000 22.481 110 LYS A CA 1
ATOM 1741 C C . LYS A 1 110 ? -17.571 25.488 -30.910 1.000 21.148 110 LYS A C 1
ATOM 1742 O O . LYS A 1 110 ? -17.012 26.264 -30.111 1.000 26.663 110 LYS A O 1
ATOM 1761 N N . ASP A 1 111 ? -18.722 24.860 -30.660 1.000 20.392 111 ASP A N 1
ATOM 1762 C CA . ASP A 1 111 ? -19.514 25.062 -29.416 1.000 20.175 111 ASP A CA 1
ATOM 1763 C C . ASP A 1 111 ? -19.345 23.883 -28.446 1.000 17.712 111 ASP A C 1
ATOM 1764 O O . ASP A 1 111 ? -20.052 23.866 -27.411 1.000 18.597 111 ASP A O 1
ATOM 1773 N N . PHE A 1 112 ? -18.462 22.923 -28.735 1.000 15.751 112 PHE A N 1
ATOM 1774 C CA . PHE A 1 112 ? -18.347 21.707 -27.884 1.000 15.209 112 PHE A CA 1
ATOM 1775 C C . PHE A 1 112 ? -17.591 22.003 -26.599 1.000 14.696 112 PHE A C 1
ATOM 1776 O O . PHE A 1 112 ? -17.814 21.250 -25.644 1.000 16.047 112 PHE A O 1
ATOM 1793 N N . PHE A 1 113 ? -16.746 23.029 -26.576 1.000 14.375 113 PHE A N 1
ATOM 1794 C CA . PHE A 1 113 ? -15.782 23.298 -25.484 1.000 14.095 113 PHE A CA 1
ATOM 1795 C C . PHE A 1 113 ? -16.110 24.649 -24.873 1.000 15.011 113 PHE A C 1
ATOM 1796 O O . PHE A 1 113 ? -16.780 25.473 -25.517 1.000 16.558 113 PHE A O 1
ATOM 1813 N N . ILE A 1 114 ? -15.672 24.850 -23.640 1.000 15.508 114 ILE A N 1
ATOM 1814 C CA . ILE A 1 114 ? -15.985 26.101 -22.908 1.000 14.666 114 ILE A CA 1
ATOM 1815 C C . ILE A 1 114 ? -14.755 26.991 -23.036 1.000 14.925 114 ILE A C 1
ATOM 1816 O O . ILE A 1 114 ? -13.744 26.718 -22.396 1.000 15.348 114 ILE A O 1
ATOM 1832 N N . ARG A 1 115 ? -14.852 28.016 -23.865 1.000 16.837 115 ARG A N 1
ATOM 1833 C CA . ARG A 1 115 ? -13.753 28.972 -24.090 1.000 16.780 115 ARG A CA 1
ATOM 1834 C C . ARG A 1 115 ? -13.853 30.104 -23.080 1.000 16.330 115 ARG A C 1
ATOM 1835 O O . ARG A 1 115 ? -14.930 30.713 -22.974 1.000 16.185 115 ARG A O 1
ATOM 1856 N N . TYR A 1 116 ? -12.768 30.390 -22.372 1.000 15.108 116 TYR A N 1
ATOM 1857 C CA . TYR A 1 116 ? -12.766 31.434 -21.316 1.000 15.394 116 TYR A CA 1
ATOM 1858 C C . TYR A 1 116 ? -13.230 32.777 -21.890 1.000 16.251 116 TYR A C 1
ATOM 1859 O O . TYR A 1 116 ? -14.032 33.477 -21.246 1.000 18.598 116 TYR A O 1
ATOM 1877 N N . SER A 1 117 ? -12.756 33.128 -23.083 1.000 17.449 117 SER A N 1
ATOM 1878 C CA . SER A 1 117 ? -13.016 34.450 -23.707 1.000 18.458 117 SER A CA 1
ATOM 1879 C C . SER A 1 117 ? -14.528 34.654 -23.894 1.000 18.469 117 SER A C 1
ATOM 1880 O O . SER A 1 117 ? -14.973 35.814 -23.866 1.000 21.746 117 SER A O 1
ATOM 1888 N N . LYS A 1 118 ? -15.291 33.570 -24.060 1.000 18.648 118 LYS A N 1
ATOM 1889 C CA . LYS A 1 118 ? -16.752 33.617 -24.339 1.000 19.518 118 LYS A CA 1
ATOM 1890 C C . LYS A 1 118 ? -17.550 33.422 -23.043 1.000 19.068 118 LYS A C 1
ATOM 1891 O O . LYS A 1 118 ? -18.569 34.104 -22.852 1.000 21.623 118 LYS A O 1
ATOM 1910 N N . PHE A 1 119 ? -17.097 32.518 -22.179 1.000 17.321 119 PHE A N 1
ATOM 1911 C CA . PHE A 1 119 ? -17.849 32.064 -20.989 1.000 16.865 119 PHE A CA 1
ATOM 1912 C C . PHE A 1 119 ? -17.889 33.161 -19.917 1.000 18.316 119 PHE A C 1
ATOM 1913 O O . PHE A 1 119 ? -18.948 33.343 -19.294 1.000 19.961 119 PHE A O 1
ATOM 1930 N N . TRP A 1 120 ? -16.762 33.838 -19.682 1.000 16.528 120 TRP A N 1
ATOM 1931 C CA . TRP A 1 120 ? -16.585 34.818 -18.578 1.000 18.681 120 TRP A CA 1
ATOM 1932 C C . TRP A 1 120 ? -17.014 36.207 -19.027 1.000 20.831 120 TRP A C 1
ATOM 1933 O O . TRP A 1 120 ? -16.544 36.702 -20.052 1.000 22.225 120 TRP A O 1
ATOM 1954 N N . PRO A 1 121 ? -17.889 36.892 -18.255 1.000 24.587 121 PRO A N 1
ATOM 1955 C CA . PRO A 1 121 ? -18.094 38.327 -18.440 1.000 28.546 121 PRO A CA 1
ATOM 1956 C C . PRO A 1 121 ? -16.729 39.035 -18.515 1.000 26.647 121 PRO A C 1
ATOM 1957 O O . PRO A 1 121 ? -15.861 38.736 -17.714 1.000 31.848 121 PRO A O 1
ATOM 1968 N N . GLY A 1 122 ? -16.547 39.905 -19.510 1.000 27.070 122 GLY A N 1
ATOM 1969 C CA . GLY A 1 122 ? -15.289 40.644 -19.744 1.000 28.833 122 GLY A CA 1
ATOM 1970 C C . GLY A 1 122 ? -14.221 39.819 -20.447 1.000 28.335 122 GLY A C 1
ATOM 1971 O O . GLY A 1 122 ? -13.218 40.421 -20.862 1.000 35.862 122 GLY A O 1
ATOM 1975 N N . GLY A 1 123 ? -14.403 38.501 -20.597 1.000 28.460 123 GLY A N 1
ATOM 1976 C CA . GLY A 1 123 ? -13.471 37.624 -21.342 1.000 27.937 123 GLY A CA 1
ATOM 1977 C C . GLY A 1 123 ? -12.476 36.902 -20.441 1.000 25.957 123 GLY A C 1
ATOM 1978 O O . GLY A 1 123 ? -11.607 36.187 -20.960 1.000 26.312 123 GLY A O 1
ATOM 1982 N N . ALA A 1 124 ? -12.585 37.055 -19.123 1.000 23.944 124 ALA A N 1
ATOM 1983 C CA . ALA A 1 124 ? -11.696 36.369 -18.160 1.000 23.887 124 ALA A CA 1
ATOM 1984 C C . ALA A 1 124 ? -12.373 36.349 -16.800 1.000 20.693 124 ALA A C 1
ATOM 1985 O O . ALA A 1 124 ? -13.143 37.252 -16.486 1.000 21.840 124 ALA A O 1
ATOM 1992 N N . PRO A 1 125 ? -12.119 35.331 -15.950 1.000 19.811 125 PRO A N 1
ATOM 1993 C CA . PRO A 1 125 ? -12.681 35.343 -14.609 1.000 18.942 125 PRO A CA 1
ATOM 1994 C C . PRO A 1 125 ? -11.963 36.386 -13.747 1.000 17.626 125 PRO A C 1
ATOM 1995 O O . PRO A 1 125 ? -10.793 36.619 -13.941 1.000 18.921 125 PRO A O 1
ATOM 2006 N N . THR A 1 126 ? -12.680 36.941 -12.771 1.000 16.788 126 THR A N 1
ATOM 2007 C CA . THR A 1 126 ? -12.067 37.689 -11.649 1.000 16.155 126 THR A CA 1
ATOM 2008 C C . THR A 1 126 ? -11.406 36.662 -10.730 1.000 15.498 126 THR A C 1
ATOM 2009 O O . THR A 1 126 ? -11.745 35.472 -10.843 1.000 17.232 126 THR A O 1
ATOM 2020 N N . GLN A 1 127 ? -10.542 37.094 -9.814 1.000 16.875 127 GLN A N 1
ATOM 2021 C CA . GLN A 1 127 ? -9.940 36.160 -8.833 1.000 18.076 127 GLN A CA 1
ATOM 2022 C C . GLN A 1 127 ? -11.051 35.567 -7.961 1.000 16.372 127 GLN A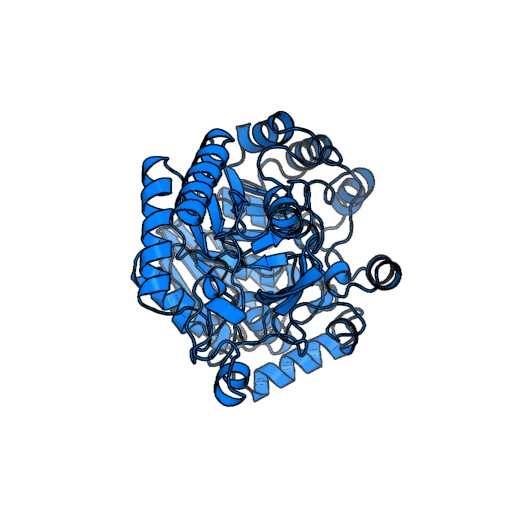 C 1
ATOM 2023 O O . GLN A 1 127 ? -10.990 34.367 -7.653 1.000 18.361 127 GLN A O 1
ATOM 2037 N N . GLU A 1 128 ? -12.051 36.365 -7.589 1.000 17.308 128 GLU A N 1
ATOM 2038 C CA . GLU A 1 128 ? -13.210 35.857 -6.810 1.000 17.353 128 GLU A CA 1
ATOM 2039 C C . GLU A 1 128 ? -13.824 34.653 -7.545 1.000 17.079 128 GLU A C 1
ATOM 2040 O O . GLU A 1 128 ? -14.098 33.613 -6.924 1.000 17.349 128 GLU A O 1
ATOM 2052 N N . GLN A 1 129 ? -14.031 34.783 -8.850 1.000 15.165 129 GLN A N 1
ATOM 2053 C CA . GLN A 1 129 ? -14.688 33.726 -9.660 1.000 16.252 129 GLN A CA 1
ATOM 2054 C C . GLN A 1 129 ? -13.768 32.510 -9.738 1.000 16.118 129 GLN A C 1
ATOM 2055 O O . GLN A 1 129 ? -14.271 31.386 -9.604 1.000 17.249 129 GLN A O 1
ATOM 2069 N N . VAL A 1 130 ? -12.467 32.724 -9.943 1.000 16.169 130 VAL A N 1
ATOM 2070 C CA . VAL A 1 130 ? -11.462 31.624 -9.932 1.000 17.820 130 VAL A CA 1
ATOM 2071 C C . VAL A 1 130 ? -11.581 30.874 -8.600 1.000 17.988 130 VAL A C 1
ATOM 2072 O O . VAL A 1 130 ? -11.700 29.630 -8.602 1.000 18.871 130 VAL A O 1
ATOM 2085 N N . ASP A 1 131 ? -11.564 31.626 -7.500 1.000 17.776 131 ASP A N 1
ATOM 2086 C CA . ASP A 1 131 ? -11.512 31.073 -6.124 1.000 19.818 131 ASP A CA 1
ATOM 2087 C C . ASP A 1 131 ? -12.792 30.280 -5.833 1.000 19.633 131 ASP A C 1
ATOM 2088 O O . ASP A 1 131 ? -12.735 29.399 -4.954 1.000 21.855 131 ASP A O 1
ATOM 2097 N N . ALA A 1 132 ? -13.906 30.594 -6.502 1.000 16.567 132 ALA A N 1
ATOM 2098 C CA . ALA A 1 132 ? -15.222 29.974 -6.223 1.000 18.345 132 ALA A CA 1
ATOM 2099 C C . ALA A 1 132 ? -15.277 28.552 -6.792 1.000 18.028 132 ALA A C 1
ATOM 2100 O O . ALA A 1 132 ? -16.034 27.746 -6.233 1.000 19.140 132 ALA A O 1
ATOM 2107 N N . ILE A 1 133 ? -14.519 28.257 -7.857 1.000 18.533 133 ILE A N 1
ATOM 2108 C CA . ILE A 1 133 ? -14.596 26.948 -8.575 1.000 16.693 133 ILE A CA 1
ATOM 2109 C C . ILE A 1 133 ? -14.130 25.826 -7.638 1.000 17.011 133 ILE A C 1
ATOM 2110 O O . ILE A 1 133 ? -13.055 25.948 -7.027 1.000 19.796 133 ILE A O 1
ATOM 2126 N N . TYR A 1 134 ? -14.938 24.773 -7.524 1.000 15.529 134 TYR A N 1
ATOM 2127 C CA . TYR A 1 134 ? -14.613 23.540 -6.766 1.000 16.158 134 TYR A CA 1
ATOM 2128 C C . TYR A 1 134 ? -13.435 22.812 -7.429 1.000 17.428 134 TYR A C 1
ATOM 2129 O O . TYR A 1 134 ? -13.537 22.508 -8.614 1.000 20.902 134 TYR A O 1
ATOM 2147 N N . LYS A 1 135 ? -12.384 22.518 -6.661 1.000 19.287 135 LYS A N 1
ATOM 2148 C CA . LYS A 1 135 ? -11.072 21.957 -7.095 1.000 24.021 135 LYS A CA 1
ATOM 2149 C C . LYS A 1 135 ? -10.701 20.755 -6.223 1.000 21.167 135 LYS A C 1
ATOM 2150 O O . LYS A 1 135 ? -10.968 20.832 -5.027 1.000 20.679 135 LYS A O 1
ATOM 2169 N N . ARG A 1 136 ? -10.056 19.727 -6.784 1.000 19.472 136 ARG A N 1
ATOM 2170 C CA . ARG A 1 136 ? -9.494 18.575 -6.017 1.000 19.388 136 ARG A CA 1
ATOM 2171 C C . ARG A 1 136 ? -7.982 18.460 -6.231 1.000 18.869 136 ARG A C 1
ATOM 2172 O O . ARG A 1 136 ? -7.377 17.503 -5.709 1.000 19.374 136 ARG A O 1
ATOM 2193 N N . LYS A 1 137 ? -7.391 19.401 -6.962 1.000 19.220 137 LYS A N 1
ATOM 2194 C CA . LYS A 1 137 ? -5.923 19.497 -7.169 1.000 19.891 137 LYS A CA 1
ATOM 2195 C C . LYS A 1 137 ? -5.582 20.960 -7.419 1.000 21.010 137 LYS A C 1
ATOM 2196 O O . LYS A 1 137 ? -6.445 21.730 -7.839 1.000 19.910 137 LYS A O 1
ATOM 2215 N N . PRO A 1 138 ? -4.324 21.373 -7.152 1.000 22.611 138 PRO A N 1
ATOM 2216 C CA . PRO A 1 138 ? -3.935 22.782 -7.220 1.000 25.124 138 PRO A CA 1
ATOM 2217 C C . PRO A 1 138 ? -3.956 23.408 -8.622 1.000 24.316 138 PRO A C 1
ATOM 2218 O O . PRO A 1 138 ? -4.205 24.595 -8.724 1.000 24.101 138 PRO A O 1
ATOM 2229 N N . ARG A 1 139 ? -3.670 22.625 -9.664 1.000 22.924 139 ARG A N 1
ATOM 2230 C CA . ARG A 1 139 ? -3.554 23.168 -11.047 1.000 22.139 139 ARG A CA 1
ATOM 2231 C C . ARG A 1 139 ? -4.847 23.912 -11.401 1.000 22.109 139 ARG A C 1
ATOM 2232 O O . ARG A 1 139 ? -5.936 23.433 -11.041 1.000 21.425 139 ARG A O 1
ATOM 2253 N N . ALA A 1 140 ? -4.732 25.044 -12.097 1.000 25.071 140 ALA A N 1
ATOM 2254 C CA . ALA A 1 140 ? -5.881 25.845 -12.572 1.000 23.433 140 ALA A CA 1
ATOM 2255 C C . ALA A 1 140 ? -6.752 24.956 -13.458 1.000 20.405 140 ALA A C 1
ATOM 2256 O O . ALA A 1 140 ? -6.226 24.104 -14.178 1.000 21.301 140 ALA A O 1
ATOM 2263 N N . PRO A 1 141 ? -8.095 25.123 -13.428 1.000 20.166 141 PRO A N 1
ATOM 2264 C CA . PRO A 1 141 ? -9.017 24.292 -14.216 1.000 19.505 141 PRO A CA 1
ATOM 2265 C C . PRO A 1 141 ? -9.216 24.737 -15.673 1.000 16.257 141 PRO A C 1
ATOM 2266 O O . PRO A 1 141 ? -10.323 24.866 -16.146 1.000 16.108 141 PRO A O 1
ATOM 2277 N N . TYR A 1 142 ? -8.113 24.950 -16.367 1.000 15.643 142 TYR A N 1
ATOM 2278 C CA . TYR A 1 142 ? -8.100 25.244 -17.818 1.000 16.237 142 TYR A CA 1
ATOM 2279 C C . TYR A 1 142 ? -6.767 24.784 -18.397 1.000 16.091 142 TYR A C 1
ATOM 2280 O O . TYR A 1 142 ? -5.791 24.565 -17.646 1.000 17.709 142 TYR A O 1
ATOM 2298 N N . ILE A 1 143 ? -6.728 24.697 -19.718 1.000 15.956 143 ILE A N 1
ATOM 2299 C CA . ILE A 1 143 ? -5.464 24.636 -20.490 1.000 15.632 143 ILE A CA 1
ATOM 2300 C C . ILE A 1 143 ? -5.548 25.704 -21.570 1.000 15.203 143 ILE A C 1
ATOM 2301 O O . ILE A 1 143 ? -6.664 26.141 -21.920 1.000 16.799 143 ILE A O 1
ATOM 2317 N N . GLU A 1 144 ? -4.397 26.090 -22.084 1.000 17.348 144 GLU A N 1
ATOM 2318 C CA . GLU A 1 144 ? -4.326 26.963 -23.275 1.000 17.488 144 GLU A CA 1
ATOM 2319 C C . GLU A 1 144 ? -4.754 26.175 -24.514 1.000 17.691 144 GLU A C 1
ATOM 2320 O O . GLU A 1 144 ? -4.378 24.995 -24.663 1.000 17.045 144 GLU A O 1
ATOM 2332 N N . ALA A 1 145 ? -5.530 26.837 -25.361 1.000 16.316 145 ALA A N 1
ATOM 2333 C CA . ALA A 1 145 ? -5.860 26.382 -26.720 1.000 16.663 145 ALA A CA 1
ATOM 2334 C C . ALA A 1 145 ? -5.115 27.277 -27.707 1.000 18.554 145 ALA A C 1
ATOM 2335 O O . ALA A 1 145 ? -5.343 28.498 -27.672 1.000 20.413 145 ALA A O 1
ATOM 2342 N N . HIS A 1 146 ? -4.250 26.687 -28.532 1.000 19.891 146 HIS A N 1
ATOM 2343 C CA . HIS A 1 146 ? -3.488 27.398 -29.590 1.000 20.930 146 HIS A CA 1
ATOM 2344 C C . HIS A 1 146 ? -4.060 26.990 -30.947 1.000 21.195 146 HIS A C 1
ATOM 2345 O O . HIS A 1 146 ? -3.903 25.823 -31.338 1.000 23.281 146 HIS A O 1
ATOM 2360 N N . PHE A 1 147 ? -4.757 27.912 -31.604 1.000 20.326 147 PHE A N 1
ATOM 2361 C CA . PHE A 1 147 ? -5.461 27.652 -32.880 1.000 21.132 147 PHE A CA 1
ATOM 2362 C C . PHE A 1 147 ? -4.471 27.742 -34.043 1.000 21.858 147 PHE A C 1
ATOM 2363 O O . PHE A 1 147 ? -3.454 28.466 -33.959 1.000 24.417 147 PHE A O 1
ATOM 2380 N N . ALA A 1 148 ? -4.760 27.009 -35.113 1.000 22.630 148 ALA A N 1
ATOM 2381 C CA . ALA A 1 148 ? -3.894 26.953 -36.309 1.000 23.250 148 ALA A CA 1
ATOM 2382 C C . ALA A 1 148 ? -3.701 28.360 -36.892 1.000 23.738 148 ALA A C 1
ATOM 2383 O O . ALA A 1 148 ? -2.661 28.573 -37.548 1.000 27.988 148 ALA A O 1
ATOM 2390 N N . ASP A 1 149 ? -4.653 29.277 -36.680 1.000 24.511 149 ASP A N 1
ATOM 2391 C CA . ASP A 1 149 ? -4.620 30.662 -37.233 1.000 28.875 149 ASP A CA 1
ATOM 2392 C C . ASP A 1 149 ? -3.663 31.554 -36.426 1.000 28.841 149 ASP A C 1
ATOM 2393 O O . ASP A 1 149 ? -3.523 32.724 -36.796 1.000 32.416 149 ASP A O 1
ATOM 2402 N N . GLY A 1 150 ? -3.053 31.042 -35.349 1.000 28.134 150 GLY A N 1
ATOM 2403 C CA . GLY A 1 150 ? -2.049 31.770 -34.549 1.000 29.496 150 GLY A CA 1
ATOM 2404 C C . GLY A 1 150 ? -2.649 32.393 -33.297 1.000 28.833 150 GLY A C 1
ATOM 2405 O O . GLY A 1 150 ? -1.873 32.912 -32.479 1.000 31.309 150 GLY A O 1
ATOM 2409 N N . THR A 1 151 ? -3.977 32.359 -33.143 1.000 29.048 151 THR A N 1
ATOM 2410 C CA . THR A 1 151 ? -4.695 32.958 -31.985 1.000 27.890 151 THR A CA 1
ATOM 2411 C C . THR A 1 151 ? -4.744 31.950 -30.835 1.000 26.714 151 THR A C 1
ATOM 2412 O O . THR A 1 151 ? -4.446 30.762 -31.051 1.000 26.249 151 THR A O 1
ATOM 2423 N N . GLU A 1 152 ? -5.076 32.406 -29.630 1.000 25.892 152 GLU A N 1
ATOM 2424 C CA . GLU A 1 152 ? -5.174 31.480 -28.485 1.000 23.531 152 GLU A CA 1
ATOM 2425 C C . GLU A 1 152 ? -6.371 31.840 -27.615 1.000 21.830 152 GLU A C 1
ATOM 2426 O O . GLU A 1 152 ? -6.913 32.949 -27.725 1.000 23.197 152 GLU A O 1
ATOM 2438 N N . ASP A 1 153 ? -6.749 30.885 -26.776 1.000 21.467 153 ASP A N 1
ATOM 2439 C CA . ASP A 1 153 ? -7.797 31.032 -25.741 1.000 17.554 153 ASP A CA 1
ATOM 2440 C C . ASP A 1 153 ? -7.428 30.069 -24.627 1.000 15.944 153 ASP A C 1
ATOM 2441 O O . ASP A 1 153 ? -6.374 29.424 -24.702 1.000 17.563 153 ASP A O 1
ATOM 2450 N N . LYS A 1 154 ? -8.279 30.012 -23.624 1.000 16.669 154 LYS A N 1
ATOM 2451 C CA . LYS A 1 154 ? -8.208 28.988 -22.563 1.000 17.416 154 LYS A CA 1
ATOM 2452 C C . LYS A 1 154 ? -9.500 28.194 -22.649 1.000 15.394 154 LYS A C 1
ATOM 2453 O O . LYS A 1 154 ? -10.554 28.807 -22.906 1.000 16.824 154 LYS A O 1
ATOM 2472 N N . VAL A 1 155 ? -9.415 26.881 -22.475 1.000 14.515 155 VAL A N 1
ATOM 2473 C CA . VAL A 1 155 ? -10.632 26.030 -22.467 1.000 14.746 155 VAL A CA 1
ATOM 2474 C C . VAL A 1 155 ? -10.714 25.366 -21.104 1.000 14.004 155 VAL A C 1
ATOM 2475 O O . VAL A 1 155 ? -9.682 25.041 -20.529 1.000 14.477 155 VAL A O 1
ATOM 2488 N N . TRP A 1 156 ? -11.934 25.204 -20.646 1.000 13.748 156 TRP A N 1
ATOM 2489 C CA . TRP A 1 156 ? -12.214 24.598 -19.331 1.000 13.998 156 TRP A CA 1
ATOM 2490 C C . TRP A 1 156 ? -11.642 23.187 -19.319 1.000 12.967 156 TRP A C 1
ATOM 2491 O O . TRP A 1 156 ? -11.855 22.446 -20.303 1.000 13.928 156 TRP A O 1
ATOM 2512 N N . CYS A 1 157 ? -10.915 22.862 -18.253 1.000 13.620 157 CYS A N 1
ATOM 2513 C CA . CYS A 1 157 ? -10.236 21.563 -18.092 1.000 13.177 157 CYS A CA 1
ATOM 2514 C C . CYS A 1 157 ? -10.285 21.170 -16.620 1.000 12.956 157 CYS A C 1
ATOM 2515 O O . CYS A 1 157 ? -9.482 21.692 -15.833 1.000 14.967 157 CYS A O 1
ATOM 2523 N N . THR A 1 158 ? -11.236 20.329 -16.244 1.000 12.853 158 THR A N 1
ATOM 2524 C CA . THR A 1 158 ? -11.405 19.943 -14.814 1.000 12.712 158 THR A CA 1
ATOM 2525 C C . THR A 1 158 ? -10.285 18.987 -14.407 1.000 12.601 158 THR A C 1
ATOM 2526 O O . THR A 1 158 ? -9.718 19.164 -13.287 1.000 14.559 158 THR A O 1
ATOM 2537 N N . PHE A 1 159 ? -9.967 18.010 -15.259 1.000 12.654 159 PHE A N 1
ATOM 2538 C CA . PHE A 1 159 ? -9.152 16.835 -14.869 1.000 12.485 159 PHE A CA 1
ATOM 2539 C C . PHE A 1 159 ? -7.759 16.973 -15.479 1.000 12.327 159 PHE A C 1
ATOM 2540 O O . PHE A 1 159 ? -7.092 17.998 -15.220 1.000 13.842 159 PHE A O 1
ATOM 2557 N N . SER A 1 160 ? -7.295 15.959 -16.200 1.000 12.349 160 SER A N 1
ATOM 2558 C CA . SER A 1 160 ? -5.950 15.989 -16.810 1.000 13.029 160 SER A CA 1
ATOM 2559 C C . SER A 1 160 ? -5.968 16.968 -17.996 1.000 12.972 160 SER A C 1
ATOM 2560 O O . SER A 1 160 ? -7.055 17.297 -18.540 1.000 13.052 160 SER A O 1
ATOM 2568 N N . GLU A 1 161 ? -4.787 17.380 -18.439 1.000 14.681 161 GLU A N 1
ATOM 2569 C CA . GLU A 1 161 ? -4.648 18.295 -19.595 1.000 15.463 161 GLU A CA 1
ATOM 2570 C C . GLU A 1 161 ? -5.280 17.698 -20.862 1.000 13.606 161 GLU A C 1
ATOM 2571 O O . GLU A 1 161 ? -5.599 18.478 -21.759 1.000 14.788 161 GLU A O 1
ATOM 2583 N N . ASP A 1 162 ? -5.473 16.380 -20.946 1.000 12.982 162 ASP A N 1
ATOM 2584 C CA . ASP A 1 162 ? -6.073 15.737 -22.148 1.000 13.402 162 ASP A CA 1
ATOM 2585 C C . ASP A 1 162 ? -7.603 15.777 -22.089 1.000 13.833 162 ASP A C 1
ATOM 2586 O O . ASP A 1 162 ? -8.245 15.546 -23.118 1.000 13.424 162 ASP A O 1
ATOM 2595 N N . GLN A 1 163 ? -8.196 15.991 -20.914 1.000 13.380 163 GLN A N 1
ATOM 2596 C CA . GLN A 1 163 ? -9.667 15.915 -20.737 1.000 13.063 163 GLN A CA 1
ATOM 2597 C C . GLN A 1 163 ? -10.261 17.314 -20.853 1.000 13.149 163 GLN A C 1
ATOM 2598 O O . GLN A 1 163 ? -10.141 18.112 -19.918 1.000 13.661 163 GLN A O 1
ATOM 2612 N N . ILE A 1 164 ? -10.812 17.621 -22.028 1.000 12.780 164 ILE A N 1
ATOM 2613 C CA . ILE A 1 164 ? -11.357 18.974 -22.298 1.000 12.997 164 ILE A CA 1
ATOM 2614 C C . ILE A 1 164 ? -12.849 18.942 -21.994 1.000 11.906 164 ILE A C 1
ATOM 2615 O O . ILE A 1 164 ? -13.543 18.073 -22.516 1.000 12.545 164 ILE A O 1
ATOM 2631 N N . ASP A 1 165 ? -13.320 19.841 -21.137 1.000 12.120 165 ASP A N 1
ATOM 2632 C CA . ASP A 1 165 ? -14.732 19.782 -20.685 1.000 12.569 165 ASP A CA 1
ATOM 2633 C C . ASP A 1 165 ? -15.659 20.114 -21.861 1.000 12.048 165 ASP A C 1
ATOM 2634 O O . ASP A 1 165 ? -15.325 20.999 -22.679 1.000 13.526 165 ASP A O 1
ATOM 2643 N N . LEU A 1 166 ? -16.786 19.410 -21.930 1.000 12.706 166 LEU A N 1
ATOM 2644 C CA . LEU A 1 166 ? -17.875 19.675 -22.889 1.000 13.104 166 LEU A CA 1
ATOM 2645 C C . LEU A 1 166 ? -18.739 20.825 -22.382 1.000 13.667 166 LEU A C 1
ATOM 2646 O O . LEU A 1 166 ? -18.904 20.990 -21.171 1.000 15.496 166 LEU A O 1
ATOM 2662 N N . ASP A 1 167 ? -19.310 21.601 -23.280 1.000 14.272 167 ASP A N 1
ATOM 2663 C CA . ASP A 1 167 ? -20.331 22.623 -22.947 1.000 14.146 167 ASP A CA 1
ATOM 2664 C C . ASP A 1 167 ? -21.714 21.986 -23.077 1.000 14.327 167 ASP A C 1
ATOM 2665 O O . ASP A 1 167 ? -22.240 21.947 -24.205 1.000 14.934 167 ASP A O 1
ATOM 2674 N N . VAL A 1 168 ? -22.298 21.507 -21.978 1.000 13.816 168 VAL A N 1
ATOM 2675 C CA . VAL A 1 168 ? -23.600 20.785 -22.029 1.000 14.669 168 VAL A CA 1
ATOM 2676 C C . VAL A 1 168 ? -24.737 21.767 -22.335 1.000 14.935 168 VAL A C 1
ATOM 2677 O O . VAL A 1 168 ? -25.852 21.281 -22.603 1.000 16.972 168 VAL A O 1
ATOM 2690 N N . SER A 1 169 ? -24.483 23.081 -22.302 1.000 16.092 169 SER A N 1
ATOM 2691 C CA . SER A 1 169 ? -25.496 24.108 -22.682 1.000 18.835 169 SER A CA 1
ATOM 2692 C C . SER A 1 169 ? -25.621 24.192 -24.209 1.000 17.983 169 SER A C 1
ATOM 2693 O O . SER A 1 169 ? -26.624 24.750 -24.693 1.000 21.100 169 SER A O 1
ATOM 2701 N N . SER A 1 170 ? -24.662 23.654 -24.954 1.000 15.894 170 SER A N 1
ATOM 2702 C CA . SER A 1 170 ? -24.688 23.715 -26.436 1.000 17.055 170 SER A CA 1
ATOM 2703 C C . SER A 1 170 ? -25.640 22.659 -26.988 1.000 17.701 170 SER A C 1
ATOM 2704 O O . SER A 1 170 ? -25.480 21.475 -26.689 1.000 16.970 170 SER A O 1
ATOM 2712 N N . PRO A 1 171 ? -26.649 23.047 -27.807 1.000 19.790 171 PRO A N 1
ATOM 2713 C CA . PRO A 1 171 ? -27.529 22.075 -28.459 1.000 21.033 171 PRO A CA 1
ATOM 2714 C C . PRO A 1 171 ? -26.802 20.932 -29.187 1.000 19.807 171 PRO A C 1
ATOM 2715 O O . PRO A 1 171 ? -27.289 19.819 -29.142 1.000 22.703 171 PRO A O 1
ATOM 2726 N N . LYS A 1 172 ? -25.679 21.221 -29.856 1.000 21.170 172 LYS A N 1
ATOM 2727 C CA . LYS A 1 172 ? -24.887 20.194 -30.583 1.000 20.625 172 LYS A CA 1
ATOM 2728 C C . LYS A 1 172 ? -24.298 19.199 -29.578 1.000 16.288 172 LYS A C 1
ATOM 2729 O O . LYS A 1 172 ? -24.210 18.010 -29.894 1.000 16.668 172 LYS A O 1
ATOM 2748 N N . VAL A 1 173 ? -23.936 19.654 -28.380 1.000 16.165 173 VAL A N 1
ATOM 2749 C CA . VAL A 1 173 ? -23.394 18.732 -27.341 1.000 15.676 173 VAL A CA 1
ATOM 2750 C C . VAL A 1 173 ? -24.532 17.850 -26.816 1.000 15.326 173 VAL A C 1
ATOM 2751 O O . VAL A 1 173 ? -24.308 16.650 -26.635 1.000 15.103 173 VAL A O 1
ATOM 2764 N N . LEU A 1 174 ? -25.719 18.412 -26.598 1.000 15.584 174 LEU A N 1
ATOM 2765 C CA . LEU A 1 174 ? -26.894 17.622 -26.147 1.000 16.947 174 LEU A CA 1
ATOM 2766 C C . LEU A 1 174 ? -27.242 16.577 -27.220 1.000 16.214 174 LEU A C 1
ATOM 2767 O O . LEU A 1 174 ? -27.571 15.439 -26.843 1.000 16.766 174 LEU A O 1
ATOM 2783 N N . GLU A 1 175 ? -27.143 16.924 -28.502 1.000 17.353 175 GLU A N 1
ATOM 2784 C CA . GLU A 1 175 ? -27.347 15.947 -29.606 1.000 17.550 175 GLU A CA 1
ATOM 2785 C C . GLU A 1 175 ? -26.304 14.823 -29.499 1.000 16.052 175 GLU A C 1
ATOM 2786 O O . GLU A 1 175 ? -26.676 13.671 -29.700 1.000 18.725 175 GLU A O 1
ATOM 2798 N N . PHE A 1 176 ? -25.042 15.153 -29.198 1.000 15.887 176 PHE A N 1
ATOM 2799 C CA . PHE A 1 176 ? -23.925 14.181 -29.078 1.000 14.752 176 PHE A CA 1
ATOM 2800 C C . PHE A 1 176 ? -24.203 13.239 -27.904 1.000 15.374 176 PHE A C 1
ATOM 2801 O O . PHE A 1 176 ? -24.017 12.013 -28.019 1.000 17.347 176 PHE A O 1
ATOM 2818 N N . ILE A 1 177 ? -24.633 13.815 -26.788 1.000 14.979 177 ILE A N 1
ATOM 2819 C CA . ILE A 1 177 ? -24.980 13.037 -25.565 1.000 14.292 177 ILE A CA 1
ATOM 2820 C C . ILE A 1 177 ? -26.082 12.041 -25.945 1.000 14.673 177 ILE A C 1
ATOM 2821 O O . ILE A 1 177 ? -25.925 10.823 -25.686 1.000 15.018 177 ILE A O 1
ATOM 2837 N N . ASP A 1 178 ? -27.163 12.533 -26.547 1.000 14.700 178 ASP A N 1
ATOM 2838 C CA . ASP A 1 178 ? -28.329 11.681 -26.898 1.000 16.591 178 ASP A CA 1
ATOM 2839 C C . ASP A 1 178 ? -27.859 10.552 -27.822 1.000 16.363 178 ASP A C 1
ATOM 2840 O O . ASP A 1 178 ? -28.245 9.399 -27.591 1.000 17.441 178 ASP A O 1
ATOM 2849 N N . ARG A 1 179 ? -27.095 10.883 -28.865 1.000 16.898 179 ARG A N 1
ATOM 2850 C CA . ARG A 1 179 ? -26.633 9.893 -29.868 1.000 19.282 179 ARG A CA 1
ATOM 2851 C C . ARG A 1 179 ? -25.737 8.853 -29.198 1.000 16.119 179 ARG A C 1
ATOM 2852 O O . ARG A 1 179 ? -25.893 7.652 -29.495 1.000 17.291 179 ARG A O 1
ATOM 2873 N N . THR A 1 180 ? -24.822 9.290 -28.334 1.000 15.266 180 THR A N 1
ATOM 2874 C CA . THR A 1 180 ? -23.832 8.376 -27.714 1.000 14.639 180 THR A CA 1
ATOM 2875 C C . THR A 1 180 ? -24.552 7.418 -26.755 1.000 14.786 180 THR A C 1
ATOM 2876 O O . THR A 1 180 ? -24.226 6.214 -26.767 1.000 15.325 180 THR A O 1
ATOM 2887 N N . LEU A 1 181 ? -25.513 7.918 -25.979 1.000 14.838 181 LEU A N 1
ATOM 2888 C CA . LEU A 1 181 ? -26.287 7.066 -25.040 1.000 15.009 181 LEU A CA 1
ATOM 2889 C C . LEU A 1 181 ? -27.116 6.060 -25.848 1.000 14.040 181 LEU A C 1
ATOM 2890 O O . LEU A 1 181 ? -27.135 4.887 -25.475 1.000 15.170 181 LEU A O 1
ATOM 2906 N N . ASP A 1 182 ? -27.738 6.492 -26.948 1.000 15.874 182 ASP A N 1
ATOM 2907 C CA . ASP A 1 182 ? -28.512 5.581 -27.833 1.000 16.905 182 ASP A CA 1
ATOM 2908 C C . ASP A 1 182 ? -27.605 4.446 -28.324 1.000 17.293 182 ASP A C 1
ATOM 2909 O O . ASP A 1 182 ? -28.050 3.281 -28.309 1.000 17.756 182 ASP A O 1
ATOM 2918 N N . ASP A 1 183 ? -26.384 4.778 -28.750 1.000 17.429 183 ASP A N 1
ATOM 2919 C CA . ASP A 1 183 ? -25.404 3.796 -29.283 1.000 17.925 183 ASP A CA 1
ATOM 2920 C C . ASP A 1 183 ? -25.025 2.822 -28.155 1.000 17.692 183 ASP A C 1
ATOM 2921 O O . ASP A 1 183 ? -24.930 1.602 -28.423 1.000 18.682 183 ASP A O 1
ATOM 2930 N N . MET A 1 184 ? -24.819 3.325 -26.933 1.000 15.536 184 MET A N 1
ATOM 2931 C CA . ME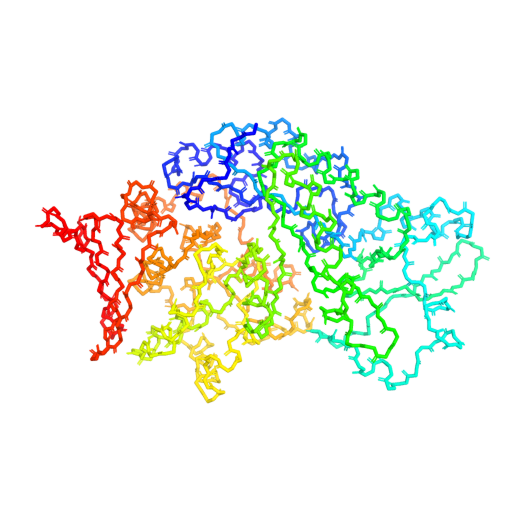T A 1 184 ? -24.476 2.460 -25.772 1.000 15.728 184 MET A CA 1
ATOM 2932 C C . MET A 1 184 ? -25.632 1.495 -25.506 1.000 16.670 184 MET A C 1
ATOM 2933 O O . MET A 1 184 ? -25.354 0.289 -25.312 1.000 18.381 184 MET A O 1
ATOM 2947 N N . ALA A 1 185 ? -26.874 1.980 -25.552 1.000 17.469 185 ALA A N 1
ATOM 2948 C CA . ALA A 1 185 ? -28.073 1.132 -25.357 1.000 17.340 185 ALA A CA 1
ATOM 2949 C C . ALA A 1 185 ? -28.122 0.063 -26.458 1.000 17.766 185 ALA A C 1
ATOM 2950 O O . ALA A 1 185 ? -28.508 -1.085 -26.178 1.000 18.863 185 ALA A O 1
ATOM 2957 N N . ASP A 1 186 ? -27.734 0.415 -27.683 1.000 19.219 186 ASP A N 1
ATOM 2958 C CA . ASP A 1 186 ? -27.722 -0.562 -28.798 1.000 20.073 186 ASP A CA 1
ATOM 2959 C C . ASP A 1 186 ? -26.640 -1.623 -28.575 1.000 20.305 186 ASP A C 1
ATOM 2960 O O . ASP A 1 186 ? -26.798 -2.727 -29.089 1.000 24.831 186 ASP A O 1
ATOM 2969 N N . HIS A 1 187 ? -25.570 -1.299 -27.845 1.000 22.303 187 HIS A N 1
ATOM 2970 C CA . HIS A 1 187 ? -24.455 -2.235 -27.548 1.000 23.034 187 HIS A CA 1
ATOM 2971 C C . HIS A 1 187 ? -24.659 -2.932 -26.188 1.000 22.250 187 HIS A C 1
ATOM 2972 O O . HIS A 1 187 ? -23.659 -3.329 -25.618 1.000 20.438 187 HIS A O 1
ATOM 2987 N N . SER A 1 188 ? -25.903 -3.136 -25.753 1.000 22.323 188 SER A N 1
ATOM 2988 C CA . SER A 1 188 ? -26.293 -4.002 -24.599 1.000 21.169 188 SER A CA 1
ATOM 2989 C C . SER A 1 188 ? -25.921 -3.394 -23.240 1.000 20.256 188 SER A C 1
ATOM 2990 O O . SER A 1 188 ? -25.824 -4.178 -22.262 1.000 19.217 188 SER A O 1
ATOM 2998 N N . ALA A 1 189 ? -25.755 -2.076 -23.128 1.000 18.800 189 ALA A N 1
ATOM 2999 C CA . ALA A 1 189 ? -25.615 -1.440 -21.792 1.000 16.452 189 ALA A CA 1
ATOM 3000 C C . ALA A 1 189 ? -26.907 -1.666 -21.004 1.000 15.106 189 ALA A C 1
ATOM 3001 O O . ALA A 1 189 ? -27.981 -1.414 -21.539 1.000 17.779 189 ALA A O 1
ATOM 3008 N N . SER A 1 190 ? -26.796 -2.086 -19.740 1.000 13.844 190 SER A N 1
ATOM 3009 C CA . SER A 1 190 ? -27.953 -2.166 -18.809 1.000 13.459 190 SER A CA 1
ATOM 3010 C C . SER A 1 190 ? -27.979 -0.915 -17.934 1.000 13.287 190 SER A C 1
ATOM 3011 O O . SER A 1 190 ? -29.070 -0.464 -17.547 1.000 14.172 190 SER A O 1
ATOM 3019 N N . VAL A 1 191 ? -26.798 -0.401 -17.622 1.000 12.447 191 VAL A N 1
ATOM 3020 C CA . VAL A 1 191 ? -26.633 0.826 -16.799 1.000 11.733 191 VAL A CA 1
ATOM 3021 C C . VAL A 1 191 ? -25.570 1.682 -17.465 1.000 11.472 191 VAL A C 1
ATOM 3022 O O . VAL A 1 191 ? -24.538 1.123 -17.913 1.000 12.156 191 VAL A O 1
ATOM 3035 N N . ILE A 1 192 ? -25.802 2.985 -17.498 1.000 11.746 192 ILE A N 1
ATOM 3036 C CA . ILE A 1 192 ? -24.758 3.940 -17.932 1.000 11.325 192 ILE A CA 1
ATOM 3037 C C . ILE A 1 192 ? -24.358 4.781 -16.725 1.000 10.415 192 ILE A C 1
ATOM 3038 O O . ILE A 1 192 ? -25.212 5.417 -16.077 1.000 11.448 192 ILE A O 1
ATOM 3054 N N . ARG A 1 193 ? -23.080 4.708 -16.411 1.000 10.182 193 ARG A N 1
ATOM 3055 C CA . ARG A 1 193 ? -22.462 5.518 -15.346 1.000 10.797 193 ARG A CA 1
ATOM 3056 C C . ARG A 1 193 ? -22.124 6.890 -15.923 1.000 10.788 193 ARG A C 1
ATOM 3057 O O . ARG A 1 193 ? -21.426 6.951 -16.971 1.000 12.650 193 ARG A O 1
ATOM 3078 N N . LEU A 1 194 ? -22.630 7.953 -15.308 1.000 11.234 194 LEU A N 1
ATOM 3079 C CA . LEU A 1 194 ? -22.347 9.338 -15.745 1.000 11.900 194 LEU A CA 1
ATOM 3080 C C . LEU A 1 194 ? -21.119 9.807 -14.984 1.000 11.607 194 LEU A C 1
ATOM 3081 O O . LEU A 1 194 ? -21.240 10.272 -13.854 1.000 12.958 194 LEU A O 1
ATOM 3097 N N . ASP A 1 195 ? -19.963 9.597 -15.580 1.000 11.876 195 ASP A N 1
ATOM 3098 C CA . ASP A 1 195 ? -18.667 9.970 -14.989 1.000 11.345 195 ASP A CA 1
ATOM 3099 C C . ASP A 1 195 ? -18.659 11.469 -14.678 1.000 11.790 195 ASP A C 1
ATOM 3100 O O . ASP A 1 195 ? -19.148 12.261 -15.504 1.000 12.586 195 ASP A O 1
ATOM 3109 N N . ALA A 1 196 ? -18.138 11.850 -13.514 1.000 11.757 196 ALA A N 1
ATOM 3110 C CA . ALA A 1 196 ? -17.886 13.257 -13.135 1.000 11.736 196 ALA A CA 1
ATOM 3111 C C . ALA A 1 196 ? -19.165 14.082 -13.279 1.000 11.138 196 ALA A C 1
ATOM 3112 O O . ALA A 1 196 ? -19.075 15.276 -13.601 1.000 11.812 196 ALA A O 1
ATOM 3119 N N . PHE A 1 197 ? -20.319 13.486 -12.995 1.000 11.783 197 PHE A N 1
ATOM 3120 C CA . PHE A 1 197 ? -21.628 14.102 -13.302 1.000 11.341 197 PHE A CA 1
ATOM 3121 C C . PHE A 1 197 ? -21.747 15.494 -12.672 1.000 10.997 197 PHE A C 1
ATOM 3122 O O . PHE A 1 197 ? -22.257 16.418 -13.320 1.000 12.022 197 PHE A O 1
ATOM 3139 N N . ALA A 1 198 ? -21.329 15.660 -11.421 1.000 12.145 198 ALA A N 1
ATOM 3140 C CA . ALA A 1 198 ? -21.567 16.919 -10.695 1.000 12.457 198 ALA A CA 1
ATOM 3141 C C . ALA A 1 198 ? -20.772 18.071 -11.311 1.000 12.257 198 ALA A C 1
ATOM 3142 O O . ALA A 1 198 ? -21.120 19.235 -11.052 1.000 13.924 198 ALA A O 1
ATOM 3149 N N . TYR A 1 199 ? -19.767 17.781 -12.131 1.000 12.299 199 TYR A N 1
ATOM 3150 C CA . TYR A 1 199 ? -18.932 18.836 -12.752 1.000 12.093 199 TYR A CA 1
ATOM 3151 C C . TYR A 1 199 ? -19.577 19.396 -14.023 1.000 11.837 199 TYR A C 1
ATOM 3152 O O . TYR A 1 199 ? -19.063 20.406 -14.537 1.000 12.899 199 TYR A O 1
ATOM 3170 N N . ALA A 1 200 ? -20.660 18.794 -14.511 1.000 12.104 200 ALA A N 1
ATOM 3171 C CA . ALA A 1 200 ? -21.120 19.013 -15.901 1.000 13.195 200 ALA A CA 1
ATOM 3172 C C . ALA A 1 200 ? -21.609 20.445 -16.119 1.000 13.754 200 ALA A C 1
ATOM 3173 O O . ALA A 1 200 ? -21.518 20.915 -17.270 1.000 16.222 200 ALA A O 1
ATOM 3180 N N . VAL A 1 201 ? -22.189 21.106 -15.122 1.000 13.439 201 VAL A N 1
ATOM 3181 C CA . VAL A 1 201 ? -22.772 22.462 -15.315 1.000 13.589 201 VAL A CA 1
ATOM 3182 C C . VAL A 1 201 ? -21.835 23.514 -14.716 1.000 13.726 201 VAL A C 1
ATOM 3183 O O . VAL A 1 201 ? -21.527 23.447 -13.513 1.000 16.345 201 VAL A O 1
ATOM 3196 N N . LYS A 1 202 ? -21.400 24.455 -15.549 1.000 13.554 202 LYS A N 1
ATOM 3197 C CA . LYS A 1 202 ? -20.536 25.579 -15.135 1.000 13.505 202 LYS A CA 1
ATOM 3198 C C . LYS A 1 202 ? -21.383 26.849 -15.104 1.000 14.284 202 LYS A C 1
ATOM 3199 O O . LYS A 1 202 ? -22.187 27.053 -16.029 1.000 16.926 202 LYS A O 1
ATOM 3218 N N . LYS A 1 203 ? -21.186 27.668 -14.078 1.000 15.966 203 LYS A N 1
ATOM 3219 C CA . LYS A 1 203 ? -21.833 28.995 -13.951 1.000 17.565 203 LYS A CA 1
ATOM 3220 C C . LYS A 1 203 ? -20.788 29.990 -13.469 1.000 17.553 203 LYS A C 1
ATOM 3221 O O . LYS A 1 203 ? -20.082 29.729 -12.497 1.000 18.305 203 LYS A O 1
ATOM 3240 N N . PRO A 1 204 ? -20.666 31.159 -14.133 1.000 18.749 204 PRO A N 1
ATOM 3241 C CA . PRO A 1 204 ? -19.690 32.162 -13.731 1.000 18.036 204 PRO A CA 1
ATOM 3242 C C . PRO A 1 204 ? -19.989 32.557 -12.285 1.000 18.366 204 PRO A C 1
ATOM 3243 O O . PRO A 1 204 ? -21.124 32.894 -11.981 1.000 23.302 204 PRO A O 1
ATOM 3254 N N . GLY A 1 205 ? -18.985 32.452 -11.422 1.000 18.348 205 GLY A N 1
ATOM 3255 C CA . GLY A 1 205 ? -19.108 32.824 -10.003 1.000 18.997 205 GLY A CA 1
ATOM 3256 C C . GLY A 1 205 ? -19.621 31.675 -9.158 1.000 18.448 205 GLY A C 1
ATOM 3257 O O . GLY A 1 205 ? -19.608 31.812 -7.948 1.000 21.225 205 GLY A O 1
ATOM 3261 N N . GLY A 1 206 ? -20.060 30.578 -9.777 1.000 18.652 206 GLY A N 1
ATOM 3262 C CA . GLY A 1 206 ? -20.513 29.377 -9.053 1.000 17.996 206 GLY A CA 1
ATOM 3263 C C . GLY A 1 206 ? -19.368 28.445 -8.703 1.000 16.567 206 GLY A C 1
ATOM 3264 O O . GLY A 1 206 ? -18.248 28.597 -9.257 1.000 16.882 206 GLY A O 1
ATOM 3268 N N . SER A 1 207 ? -19.631 27.494 -7.806 1.000 16.252 207 SER A N 1
ATOM 3269 C CA . SER A 1 207 ? -18.701 26.382 -7.502 1.000 14.996 207 SER A CA 1
ATOM 3270 C C . SER A 1 207 ? -18.478 25.530 -8.753 1.000 14.266 207 SER A C 1
ATOM 3271 O O . SER A 1 207 ? -17.444 24.840 -8.827 1.000 15.007 207 SER A O 1
ATOM 3279 N N . CYS A 1 208 ? -19.465 25.507 -9.649 1.000 14.569 208 CYS A N 1
ATOM 3280 C CA . CYS A 1 208 ? -19.499 24.605 -10.828 1.000 14.619 208 CYS A CA 1
ATOM 3281 C C . CYS A 1 208 ? -19.497 23.147 -10.359 1.000 14.724 208 CYS A C 1
ATOM 3282 O O . CYS A 1 208 ? -19.017 22.258 -11.101 1.000 15.013 208 CYS A O 1
ATOM 3290 N N . PHE A 1 209 ? -20.076 22.901 -9.188 1.000 14.476 209 PHE A N 1
ATOM 3291 C CA . PHE A 1 209 ? -20.264 21.535 -8.650 1.000 13.523 209 PHE A CA 1
ATOM 3292 C C . PHE A 1 209 ? -21.732 21.364 -8.257 1.000 13.631 209 PHE A C 1
ATOM 3293 O O . PHE A 1 209 ? -22.220 22.093 -7.383 1.000 14.866 209 PHE A O 1
ATOM 3310 N N . PHE A 1 210 ? -22.414 20.452 -8.953 1.000 13.381 210 PHE A N 1
ATOM 3311 C CA . PHE A 1 210 ? -23.852 20.153 -8.775 1.000 13.552 210 PHE A CA 1
ATOM 3312 C C . PHE A 1 210 ? -24.672 21.448 -8.806 1.000 14.378 210 PHE A C 1
ATOM 3313 O O . PHE A 1 210 ? -25.437 21.719 -7.874 1.000 15.700 210 PHE A O 1
ATOM 3330 N N . GLU A 1 211 ? -24.511 22.235 -9.868 1.000 14.464 211 GLU A N 1
ATOM 3331 C CA . GLU A 1 211 ? -25.206 23.540 -10.049 1.000 15.156 211 GLU A CA 1
ATOM 3332 C C . GLU A 1 211 ? -26.682 23.304 -10.392 1.000 14.959 211 GLU A C 1
ATOM 3333 O O . GLU A 1 211 ? -26.988 22.872 -11.509 1.000 15.606 211 GLU A O 1
ATOM 3345 N N . ALA A 1 212 ? -27.570 23.612 -9.455 1.000 15.478 212 ALA A N 1
ATOM 3346 C CA . ALA A 1 212 ? -29.035 23.439 -9.594 1.000 17.022 212 ALA A CA 1
ATOM 3347 C C . ALA A 1 212 ? -29.653 24.752 -10.072 1.000 17.859 212 ALA A C 1
ATOM 3348 O O . ALA A 1 212 ? -29.150 25.820 -9.745 1.000 21.220 212 ALA A O 1
ATOM 3355 N N . PRO A 1 213 ? -30.793 24.751 -10.798 1.000 17.707 213 PRO A N 1
ATOM 3356 C CA . PRO A 1 213 ? -31.502 23.533 -11.192 1.000 19.168 213 PRO A CA 1
ATOM 3357 C C . PRO A 1 213 ? -30.970 22.829 -12.446 1.000 18.248 213 PRO A C 1
ATOM 3358 O O . PRO A 1 213 ? -31.464 21.747 -12.760 1.000 16.636 213 PRO A O 1
ATOM 3369 N N . GLU A 1 214 ? -29.990 23.429 -13.131 1.000 17.493 214 GLU A N 1
ATOM 3370 C CA . GLU A 1 214 ? -29.513 22.930 -14.449 1.000 16.899 214 GLU A CA 1
ATOM 3371 C C . GLU A 1 214 ? -29.021 21.486 -14.314 1.000 14.693 214 GLU A C 1
ATOM 3372 O O . GLU A 1 214 ? -29.299 20.683 -15.228 1.000 15.032 214 GLU A O 1
ATOM 3384 N N . ILE A 1 215 ? -28.326 21.153 -13.222 1.000 13.924 215 ILE A N 1
ATOM 3385 C CA . ILE A 1 215 ? -27.765 19.778 -13.076 1.000 13.183 215 ILE A CA 1
ATOM 3386 C C . ILE A 1 215 ? -28.924 18.773 -13.044 1.000 13.670 215 ILE A C 1
ATOM 3387 O O . ILE A 1 215 ? -28.776 17.674 -13.606 1.000 13.420 215 ILE A O 1
ATOM 3403 N N . TRP A 1 216 ? -30.052 19.132 -12.427 1.000 13.303 216 TRP A N 1
ATOM 3404 C CA . TRP A 1 216 ? -31.236 18.240 -12.336 1.000 14.963 216 TRP A CA 1
ATOM 3405 C C . TRP A 1 216 ? -31.888 18.090 -13.712 1.000 13.349 216 TRP A C 1
ATOM 3406 O O . TRP A 1 216 ? -32.384 16.995 -14.020 1.000 16.335 216 TRP A O 1
ATOM 3427 N N . GLN A 1 217 ? -31.928 19.169 -14.489 1.000 14.671 217 GLN A N 1
ATOM 3428 C CA . GLN A 1 217 ? -32.546 19.171 -15.839 1.000 16.160 217 GLN A CA 1
ATOM 3429 C C . GLN A 1 217 ? -31.715 18.269 -16.754 1.000 15.066 217 GLN A C 1
ATOM 3430 O O . GLN A 1 217 ? -32.322 17.473 -17.486 1.000 16.294 217 GLN A O 1
ATOM 3444 N N . LEU A 1 218 ? -30.389 18.324 -16.655 1.000 14.981 218 LEU A N 1
ATOM 3445 C CA . LEU A 1 218 ? -29.498 17.454 -17.465 1.000 14.217 218 LEU A CA 1
ATOM 3446 C C . LEU A 1 218 ? -29.708 15.992 -17.041 1.000 12.953 218 LEU A C 1
ATOM 3447 O O . LEU A 1 218 ? -29.854 15.105 -17.904 1.000 14.075 218 LEU A O 1
ATOM 3463 N N . LEU A 1 219 ? -29.758 15.733 -15.739 1.000 13.524 219 LEU A N 1
ATOM 3464 C CA . LEU A 1 219 ? -29.963 14.361 -15.220 1.000 14.071 219 LEU A CA 1
ATOM 3465 C C . LEU A 1 219 ? -31.290 13.806 -15.750 1.000 13.059 219 LEU A C 1
ATOM 3466 O O . LEU A 1 219 ? -31.332 12.640 -16.186 1.000 14.081 219 LEU A O 1
ATOM 3482 N N . ASP A 1 220 ? -32.350 14.605 -15.687 1.000 14.767 220 ASP A N 1
ATOM 3483 C CA . ASP A 1 220 ? -33.704 14.171 -16.110 1.000 15.616 220 ASP A CA 1
ATOM 3484 C C . ASP A 1 220 ? -33.689 13.904 -17.621 1.000 15.442 220 ASP A C 1
ATOM 3485 O O . ASP A 1 220 ? -34.291 12.897 -18.066 1.000 17.384 220 ASP A O 1
ATOM 3494 N N . ARG A 1 221 ? -33.012 14.751 -18.394 1.000 16.587 221 ARG A N 1
ATOM 3495 C CA . ARG A 1 221 ? -32.911 14.544 -19.861 1.000 16.454 221 ARG A CA 1
ATOM 3496 C C . ARG A 1 221 ? -32.313 13.156 -20.117 1.000 16.057 221 ARG A C 1
ATOM 3497 O O . ARG A 1 221 ? -32.888 12.375 -20.885 1.000 16.328 221 ARG A O 1
ATOM 3518 N N . ILE A 1 222 ? -31.201 12.854 -19.462 1.000 14.532 222 ILE A N 1
ATOM 3519 C CA . ILE A 1 222 ? -30.441 11.598 -19.704 1.000 15.170 222 ILE A CA 1
ATOM 3520 C C . ILE A 1 222 ? -31.240 10.415 -19.156 1.000 13.725 222 ILE A C 1
ATOM 3521 O O . ILE A 1 222 ? -31.362 9.409 -19.876 1.000 15.956 222 ILE A O 1
ATOM 3537 N N . GLU A 1 223 ? -31.724 10.508 -17.919 1.000 14.412 223 GLU A N 1
ATOM 3538 C CA . GLU A 1 223 ? -32.445 9.381 -17.284 1.000 14.828 223 GLU A CA 1
ATOM 3539 C C . GLU A 1 223 ? -33.693 9.054 -18.114 1.000 13.669 223 GLU A C 1
ATOM 3540 O O . GLU A 1 223 ? -33.993 7.862 -18.271 1.000 15.061 223 GLU A O 1
ATOM 3552 N N . SER A 1 224 ? -34.435 10.072 -18.558 1.000 14.356 224 SER A N 1
ATOM 3553 C CA . SER A 1 224 ? -35.717 9.906 -19.287 1.000 15.498 224 SER A CA 1
ATOM 3554 C C . SER A 1 224 ? -35.455 9.172 -20.599 1.000 14.882 224 SER A C 1
ATOM 3555 O O . SER A 1 224 ? -36.211 8.236 -20.952 1.000 16.932 224 SER A O 1
ATOM 3563 N N . ARG A 1 225 ? -34.402 9.590 -21.293 1.000 14.419 225 ARG A N 1
ATOM 3564 C CA . ARG A 1 225 ? -34.061 9.011 -22.617 1.000 15.128 225 ARG A CA 1
ATOM 3565 C C . ARG A 1 225 ? -33.691 7.538 -22.410 1.000 14.262 225 ARG A C 1
ATOM 3566 O O . ARG A 1 225 ? -34.165 6.678 -23.169 1.000 17.689 225 ARG A O 1
ATOM 3587 N N . MET A 1 226 ? -32.913 7.244 -21.372 1.000 13.963 226 MET A N 1
ATOM 3588 C CA . MET A 1 226 ? -32.424 5.861 -21.167 1.000 13.328 226 MET A CA 1
ATOM 3589 C C . MET A 1 226 ? -33.538 4.989 -20.576 1.000 13.198 226 MET A C 1
ATOM 3590 O O . MET A 1 226 ? -33.608 3.799 -20.957 1.000 14.066 226 MET A O 1
ATOM 3604 N N . GLN A 1 227 ? -34.428 5.557 -19.758 1.000 14.413 227 GLN A N 1
ATOM 3605 C CA . GLN A 1 227 ? -35.598 4.816 -19.218 1.000 16.224 227 GLN A CA 1
ATOM 3606 C C . GLN A 1 227 ? -36.412 4.269 -20.399 1.000 17.064 227 GLN A C 1
ATOM 3607 O O . GLN A 1 227 ? -36.861 3.101 -20.331 1.000 16.948 227 GLN A O 1
ATOM 3621 N N . ALA A 1 228 ? -36.558 5.048 -21.478 1.000 17.424 228 ALA A N 1
ATOM 3622 C CA . ALA A 1 228 ? -37.352 4.652 -22.660 1.000 17.989 228 ALA A CA 1
ATOM 3623 C C . ALA A 1 228 ? -36.674 3.475 -23.374 1.000 18.132 228 ALA A C 1
ATOM 3624 O O . ALA A 1 228 ? -37.352 2.801 -24.133 1.000 19.716 228 ALA A O 1
ATOM 3631 N N . ARG A 1 229 ? -35.379 3.260 -23.143 1.000 18.092 229 ARG A N 1
ATOM 3632 C CA . ARG A 1 229 ? -34.592 2.133 -23.710 1.000 18.701 229 ARG A CA 1
ATOM 3633 C C . ARG A 1 229 ? -34.418 0.999 -22.688 1.000 18.576 229 ARG A C 1
ATOM 3634 O O . ARG A 1 229 ? -33.733 0.017 -23.022 1.000 21.152 229 ARG A O 1
ATOM 3655 N N . GLY A 1 230 ? -35.010 1.101 -21.494 1.000 16.621 230 GLY A N 1
ATOM 3656 C CA . GLY A 1 230 ? -34.846 0.085 -20.439 1.000 17.800 230 GLY A CA 1
ATOM 3657 C C . GLY A 1 230 ? -33.443 0.094 -19.853 1.000 15.723 230 GLY A C 1
ATOM 3658 O O . GLY A 1 230 ? -33.010 -0.943 -19.320 1.000 17.465 230 GLY A O 1
ATOM 3662 N N . VAL A 1 231 ? -32.780 1.247 -19.894 1.000 14.958 231 VAL A N 1
ATOM 3663 C CA . VAL A 1 231 ? -31.390 1.429 -19.410 1.000 13.829 231 VAL A CA 1
ATOM 3664 C C . VAL A 1 231 ? -31.436 2.330 -18.172 1.000 13.725 231 VAL A C 1
ATOM 3665 O O . VAL A 1 231 ? -32.166 3.340 -18.160 1.000 14.774 231 VAL A O 1
ATOM 3678 N N . GLU A 1 232 ? -30.714 1.937 -17.129 1.000 13.144 232 GLU A N 1
ATOM 3679 C CA . GLU A 1 232 ? -30.632 2.725 -15.880 1.000 12.753 232 GLU A CA 1
ATOM 3680 C C . GLU A 1 232 ? -29.430 3.657 -15.964 1.000 12.255 232 GLU A C 1
ATOM 3681 O O . GLU A 1 232 ? -28.519 3.396 -16.770 1.000 13.126 232 GLU A O 1
ATOM 3693 N N . ILE A 1 233 ? -29.411 4.699 -15.139 1.000 12.828 233 ILE A N 1
ATOM 3694 C CA . ILE A 1 233 ? -28.264 5.638 -15.092 1.000 13.363 233 ILE A CA 1
ATOM 3695 C C . ILE A 1 233 ? -27.751 5.752 -13.656 1.000 13.014 233 ILE A C 1
ATOM 3696 O O . ILE A 1 233 ? -28.546 5.687 -12.693 1.000 14.584 233 ILE A O 1
ATOM 3712 N N . LEU A 1 234 ? -26.452 5.930 -13.535 1.000 12.535 234 LEU A N 1
ATOM 3713 C CA . LEU A 1 234 ? -25.774 6.022 -12.225 1.000 12.218 234 LEU A CA 1
ATOM 3714 C C . LEU A 1 234 ? -24.817 7.203 -12.254 1.000 11.728 234 LEU A C 1
ATOM 3715 O O . LEU A 1 234 ? -23.762 7.128 -12.875 1.000 12.579 234 LEU A O 1
ATOM 3731 N N . PRO A 1 235 ? -25.152 8.344 -11.619 1.000 11.948 235 PRO A N 1
ATOM 3732 C CA . PRO A 1 235 ? -24.230 9.476 -11.596 1.000 13.010 235 PRO A CA 1
ATOM 3733 C C . PRO A 1 235 ? -23.080 9.242 -10.606 1.000 12.430 235 PRO A C 1
ATOM 3734 O O . PRO A 1 235 ? -23.340 8.877 -9.464 1.000 13.586 235 PRO A O 1
ATOM 3745 N N . GLU A 1 236 ? -21.837 9.450 -11.034 1.000 12.753 236 GLU A N 1
ATOM 3746 C CA . GLU A 1 236 ? -20.660 9.419 -10.134 1.000 11.762 236 GLU A CA 1
ATOM 3747 C C . GLU A 1 236 ? -20.566 10.784 -9.451 1.000 12.755 236 GLU A C 1
ATOM 3748 O O . GLU A 1 236 ? -20.304 11.784 -10.144 1.000 13.008 236 GLU A O 1
ATOM 3760 N N . ILE A 1 237 ? -20.786 10.819 -8.138 1.000 12.559 237 ILE A N 1
ATOM 3761 C CA . ILE A 1 237 ? -20.650 12.052 -7.320 1.000 12.837 237 ILE A CA 1
ATOM 3762 C C . ILE A 1 237 ? -19.939 11.646 -6.034 1.000 12.408 237 ILE A C 1
ATOM 3763 O O . ILE A 1 237 ? -20.417 10.731 -5.397 1.000 13.473 237 ILE A O 1
ATOM 3779 N N . HIS A 1 238 ? -18.792 12.256 -5.767 1.000 13.312 238 HIS A N 1
ATOM 3780 C CA . HIS A 1 238 ? -17.986 12.093 -4.541 1.000 14.390 238 HIS A CA 1
ATOM 3781 C C . HIS A 1 238 ? -18.105 13.390 -3.760 1.000 15.794 238 HIS A C 1
ATOM 3782 O O . HIS A 1 238 ? -17.400 14.344 -4.095 1.000 18.449 238 HIS A O 1
ATOM 3797 N N . GLU A 1 239 ? -18.965 13.434 -2.759 1.000 15.485 239 GLU A N 1
ATOM 3798 C CA . GLU A 1 239 ? -18.996 14.621 -1.887 1.000 14.641 239 GLU A CA 1
ATOM 3799 C C . GLU A 1 239 ? -19.932 14.337 -0.726 1.000 13.618 239 GLU A C 1
ATOM 3800 O O . GLU A 1 239 ? -20.283 13.157 -0.512 1.000 15.321 239 GLU A O 1
ATOM 3812 N N . HIS A 1 240 ? -20.290 15.392 -0.007 1.000 13.824 240 HIS A N 1
ATOM 3813 C CA . HIS A 1 240 ? -21.140 15.330 1.199 1.000 13.580 240 HIS A CA 1
ATOM 3814 C C . HIS A 1 240 ? -22.367 14.464 0.908 1.000 12.951 240 HIS A C 1
ATOM 3815 O O . HIS A 1 240 ? -22.972 14.606 -0.177 1.000 12.540 240 HIS A O 1
ATOM 3830 N N . TYR A 1 241 ? -22.726 13.591 1.845 1.000 13.245 241 TYR A N 1
ATOM 3831 C CA . TYR A 1 241 ? -23.778 12.562 1.675 1.000 13.510 241 TYR A CA 1
ATOM 3832 C C . TYR A 1 241 ? -25.115 13.207 1.307 1.000 12.692 241 TYR A C 1
ATOM 3833 O O . TYR A 1 241 ? -25.958 12.532 0.716 1.000 14.131 241 TYR A O 1
ATOM 3851 N N . THR A 1 242 ? -25.334 14.471 1.672 1.000 12.697 242 THR A N 1
ATOM 3852 C CA . THR A 1 242 ? -26.635 15.135 1.405 1.000 13.971 242 THR A CA 1
ATOM 3853 C C . THR A 1 242 ? -26.877 15.178 -0.110 1.000 12.511 242 THR A C 1
ATOM 3854 O O . THR A 1 242 ? -28.044 15.138 -0.515 1.000 14.226 242 THR A O 1
ATOM 3865 N N . ILE A 1 243 ? -25.825 15.248 -0.930 1.000 13.104 243 ILE A N 1
ATOM 3866 C CA . ILE A 1 243 ? -25.992 15.294 -2.408 1.000 13.118 243 ILE A CA 1
ATOM 3867 C C . ILE A 1 243 ? -26.547 13.953 -2.887 1.000 12.101 243 ILE A C 1
ATOM 3868 O O . ILE A 1 243 ? -27.652 13.924 -3.434 1.000 13.286 243 ILE A O 1
ATOM 3884 N N . PRO A 1 244 ? -25.855 12.798 -2.732 1.000 12.024 244 PRO A N 1
ATOM 3885 C CA . PRO A 1 244 ? -26.434 11.533 -3.174 1.000 13.569 244 PRO A CA 1
ATOM 3886 C C . PRO A 1 244 ? -27.784 11.238 -2.511 1.000 12.303 244 PRO A C 1
ATOM 3887 O O . PRO A 1 244 ? -28.655 10.760 -3.166 1.000 12.248 244 PRO A O 1
ATOM 3898 N N . LEU A 1 245 ? -27.974 11.558 -1.233 1.000 12.156 245 LEU A N 1
ATOM 3899 C CA . LEU A 1 245 ? -29.293 11.263 -0.623 1.000 12.934 245 LEU A CA 1
ATOM 3900 C C . LEU A 1 245 ? -30.377 12.147 -1.251 1.000 12.381 245 LEU A C 1
ATOM 3901 O O . LEU A 1 245 ? -31.527 11.677 -1.349 1.000 14.445 245 LEU A O 1
ATOM 3917 N N . SER A 1 246 ? -30.030 13.333 -1.756 1.000 12.170 246 SER A N 1
ATOM 3918 C CA . SER A 1 246 ? -31.015 14.200 -2.451 1.000 12.304 246 SER A CA 1
ATOM 3919 C C . SER A 1 246 ? -31.374 13.572 -3.813 1.000 12.127 246 SER A C 1
ATOM 3920 O O . SER A 1 246 ? -32.544 13.686 -4.236 1.000 13.270 246 SER A O 1
ATOM 3928 N N . LEU A 1 247 ? -30.432 12.879 -4.457 1.000 12.120 247 LEU A N 1
ATOM 3929 C CA . LEU A 1 247 ? -30.747 12.139 -5.714 1.000 11.603 247 LEU A CA 1
ATOM 3930 C C . LEU A 1 247 ? -31.683 10.975 -5.381 1.000 11.377 247 LEU A C 1
ATOM 3931 O O . LEU A 1 247 ? -32.665 10.757 -6.115 1.000 12.571 247 LEU A O 1
ATOM 3947 N N . ALA A 1 248 ? -31.394 10.228 -4.314 1.000 12.241 248 ALA A N 1
ATOM 3948 C CA . ALA A 1 248 ? -32.203 9.051 -3.933 1.000 13.204 248 ALA A CA 1
ATOM 3949 C C . ALA A 1 248 ? -33.639 9.498 -3.635 1.000 13.134 248 ALA A C 1
ATOM 3950 O O . ALA A 1 248 ? -34.584 8.773 -4.001 1.000 15.134 248 ALA A O 1
ATOM 3957 N N . ASP A 1 249 ? -33.798 10.686 -3.051 1.000 13.884 249 ASP A N 1
ATOM 3958 C CA . ASP A 1 249 ? -35.128 11.242 -2.690 1.000 15.516 249 ASP A CA 1
ATOM 3959 C C . ASP A 1 249 ? -35.950 11.537 -3.941 1.000 15.171 249 ASP A C 1
ATOM 3960 O O . ASP A 1 249 ? -37.151 11.717 -3.791 1.000 16.268 249 ASP A O 1
ATOM 3969 N N . ARG A 1 250 ? -35.329 11.606 -5.117 1.000 14.239 250 ARG A N 1
ATOM 3970 C CA . ARG A 1 250 ? -36.044 11.915 -6.383 1.000 14.716 250 ARG A CA 1
ATOM 3971 C C . ARG A 1 250 ? -36.032 10.699 -7.321 1.000 15.443 250 ARG A C 1
ATOM 3972 O O . ARG A 1 250 ? -36.392 10.857 -8.495 1.000 17.805 250 ARG A O 1
ATOM 3993 N N . GLY A 1 251 ? -35.660 9.524 -6.824 1.000 15.323 251 GLY A N 1
ATOM 3994 C CA . GLY A 1 251 ? -35.818 8.261 -7.563 1.000 14.402 251 GLY A CA 1
ATOM 3995 C C . GLY A 1 251 ? -34.662 7.977 -8.498 1.000 13.370 251 GLY A C 1
ATOM 3996 O O . GLY A 1 251 ? -34.878 7.260 -9.493 1.000 16.585 251 GLY A O 1
ATOM 4000 N N . TYR A 1 252 ? -33.465 8.476 -8.185 1.000 12.866 252 TYR A N 1
ATOM 4001 C CA . TYR A 1 252 ? -32.237 8.158 -8.946 1.000 12.319 252 TYR A CA 1
ATOM 4002 C C . TYR A 1 252 ? -31.362 7.183 -8.171 1.000 11.885 252 TYR A C 1
ATOM 4003 O O . TYR A 1 252 ? -31.181 7.348 -6.931 1.000 13.287 252 TYR A O 1
ATOM 4021 N N . TRP A 1 253 ? -30.784 6.223 -8.882 1.000 12.505 253 TRP A N 1
ATOM 4022 C CA . TRP A 1 253 ? -29.707 5.345 -8.375 1.000 11.592 253 TRP A CA 1
ATOM 4023 C C . TRP A 1 253 ? -28.529 6.206 -7.938 1.000 11.567 253 TRP A C 1
ATOM 4024 O O . TRP A 1 253 ? -28.214 7.195 -8.613 1.000 12.284 253 TRP A O 1
ATOM 4045 N N . ILE A 1 254 ? -27.861 5.791 -6.866 1.000 12.079 254 ILE A N 1
ATOM 4046 C CA . ILE A 1 254 ? -26.662 6.489 -6.345 1.000 11.412 254 ILE A CA 1
ATOM 4047 C C . ILE A 1 254 ? -25.585 5.468 -6.009 1.000 11.250 254 ILE A C 1
ATOM 4048 O O . ILE A 1 254 ? -25.890 4.285 -5.769 1.000 12.093 254 ILE A O 1
ATOM 4064 N N . TYR A 1 255 ? -24.361 5.973 -5.928 1.000 10.996 255 TYR A N 1
ATOM 4065 C CA . TYR A 1 255 ? -23.235 5.274 -5.293 1.000 10.840 255 TYR A CA 1
ATOM 4066 C C . TYR A 1 255 ? -23.204 5.608 -3.799 1.000 11.687 255 TYR A C 1
ATOM 4067 O O . TYR A 1 255 ? -23.401 6.782 -3.431 1.000 12.528 255 TYR A O 1
ATOM 4085 N N . ASP A 1 256 ? -22.847 4.599 -3.021 1.000 11.326 256 ASP A N 1
ATOM 4086 C CA . ASP A 1 256 ? -22.377 4.784 -1.621 1.000 11.469 256 ASP A CA 1
ATOM 4087 C C . ASP A 1 256 ? -20.846 4.801 -1.653 1.000 11.701 256 ASP A C 1
ATOM 4088 O O . ASP A 1 256 ? -20.243 3.730 -1.856 1.000 11.936 256 ASP A O 1
ATOM 4097 N N . PHE A 1 257 ? -20.256 5.979 -1.491 1.000 11.463 257 PHE A N 1
ATOM 4098 C CA . PHE A 1 257 ? -18.790 6.178 -1.406 1.000 11.493 257 PHE A CA 1
ATOM 4099 C C . PHE A 1 257 ? -18.335 6.472 0.030 1.000 12.075 257 PHE A C 1
ATOM 4100 O O . PHE A 1 257 ? -17.141 6.692 0.209 1.000 13.184 257 PHE A O 1
ATOM 4117 N N . ALA A 1 258 ? -19.259 6.438 0.990 1.000 11.386 258 ALA A N 1
ATOM 4118 C CA . ALA A 1 258 ? -18.946 6.645 2.421 1.000 10.857 258 ALA A CA 1
ATOM 4119 C C . ALA A 1 258 ? -18.634 5.308 3.094 1.000 10.618 258 ALA A C 1
ATOM 4120 O O . ALA A 1 258 ? -17.797 5.281 4.023 1.000 12.156 258 ALA A O 1
ATOM 4127 N N . LEU A 1 259 ? -19.282 4.231 2.672 1.000 11.280 259 LEU A N 1
ATOM 4128 C CA . LEU A 1 259 ? -19.056 2.895 3.261 1.000 10.675 259 LEU A CA 1
ATOM 4129 C C . LEU A 1 259 ? -17.575 2.557 3.378 1.000 10.571 259 LEU A C 1
ATOM 4130 O O . LEU A 1 259 ? -17.164 1.994 4.400 1.000 12.488 259 LEU A O 1
ATOM 4146 N N . PRO A 1 260 ? -16.699 2.816 2.378 1.000 11.669 260 PRO A N 1
A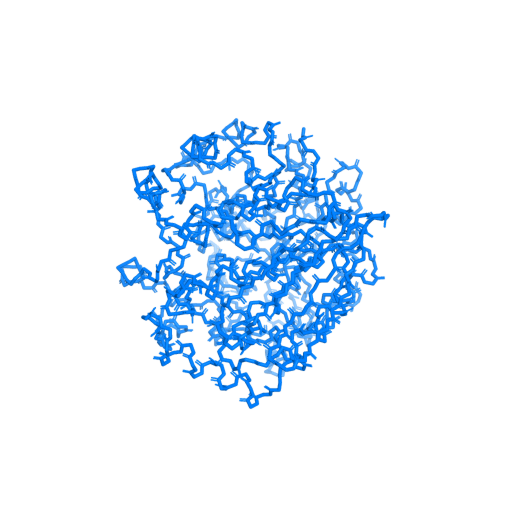TOM 4147 C CA . PRO A 1 260 ? -15.316 2.338 2.474 1.000 10.891 260 PRO A CA 1
ATOM 4148 C C . PRO A 1 260 ? -14.613 2.786 3.771 1.000 10.169 260 PRO A C 1
ATOM 4149 O O . PRO A 1 260 ? -14.079 1.969 4.512 1.000 11.685 260 PRO A O 1
ATOM 4160 N N . VAL A 1 261 ? -14.599 4.086 4.008 1.000 10.424 261 VAL A N 1
ATOM 4161 C CA . VAL A 1 261 ? -13.840 4.665 5.146 1.000 10.569 261 VAL A CA 1
ATOM 4162 C C . VAL A 1 261 ? -14.636 4.438 6.432 1.000 10.833 261 VAL A C 1
ATOM 4163 O O . VAL A 1 261 ? -13.991 4.190 7.473 1.000 12.379 261 VAL A O 1
ATOM 4176 N N . LEU A 1 262 ? -15.962 4.461 6.394 1.000 10.980 262 LEU A N 1
ATOM 4177 C CA . LEU A 1 262 ? -16.725 4.145 7.631 1.000 11.557 262 LEU A CA 1
ATOM 4178 C C . LEU A 1 262 ? -16.407 2.717 8.067 1.000 11.802 262 LEU A C 1
ATOM 4179 O O . LEU A 1 262 ? -16.264 2.467 9.302 1.000 11.551 262 LEU A O 1
ATOM 4195 N N . THR A 1 263 ? -16.297 1.788 7.126 1.000 11.761 263 THR A N 1
ATOM 4196 C CA . THR A 1 263 ? -16.041 0.365 7.425 1.000 11.400 263 THR A CA 1
ATOM 4197 C C . THR A 1 263 ? -14.605 0.223 7.938 1.000 11.086 263 THR A C 1
ATOM 4198 O O . THR A 1 263 ? -14.385 -0.506 8.931 1.000 12.252 263 THR A O 1
ATOM 4209 N N . LEU A 1 264 ? -13.638 0.908 7.331 1.000 12.019 264 LEU A N 1
ATOM 4210 C CA . LEU A 1 264 ? -12.242 0.828 7.811 1.000 11.287 264 LEU A CA 1
ATOM 4211 C C . LEU A 1 264 ? -12.198 1.325 9.258 1.000 11.227 264 LEU A C 1
ATOM 4212 O O . LEU A 1 264 ? -11.532 0.682 10.111 1.000 13.823 264 LEU A O 1
ATOM 4228 N N . HIS A 1 265 ? -12.852 2.441 9.516 1.000 11.483 265 HIS A N 1
ATOM 4229 C CA . HIS A 1 265 ? -12.809 3.041 10.871 1.000 12.144 265 HIS A CA 1
ATOM 4230 C C . HIS A 1 265 ? -13.437 2.044 11.845 1.000 11.387 265 HIS A C 1
ATOM 4231 O O . HIS A 1 265 ? -12.848 1.841 12.924 1.000 14.017 265 HIS A O 1
ATOM 4246 N N . ALA A 1 266 ? -14.583 1.459 11.536 1.000 12.399 266 ALA A N 1
ATOM 4247 C CA . ALA A 1 266 ? -15.279 0.477 12.403 1.000 11.415 266 ALA A CA 1
ATOM 4248 C C . ALA A 1 266 ? -14.358 -0.710 12.691 1.000 12.243 266 ALA A C 1
ATOM 4249 O O . ALA A 1 266 ? -14.299 -1.174 13.853 1.000 13.078 266 ALA A O 1
ATOM 4256 N N . LEU A 1 267 ? -13.651 -1.226 11.691 1.000 12.158 267 LEU A N 1
ATOM 4257 C CA . LEU A 1 267 ? -12.804 -2.434 11.849 1.000 12.521 267 LEU A CA 1
ATOM 4258 C C . LEU A 1 267 ? -11.515 -2.100 12.606 1.000 12.802 267 LEU A C 1
ATOM 4259 O O . LEU A 1 267 ? -11.003 -2.992 13.318 1.000 15.338 267 LEU A O 1
ATOM 4275 N N . TYR A 1 268 ? -10.979 -0.892 12.464 1.000 12.568 268 TYR A N 1
ATOM 4276 C CA . TYR A 1 268 ? -9.760 -0.486 13.211 1.000 12.420 268 TYR A CA 1
ATOM 4277 C C . TYR A 1 268 ? -10.073 -0.122 14.670 1.000 12.697 268 TYR A C 1
ATOM 4278 O O . TYR A 1 268 ? -9.149 -0.193 15.494 1.000 15.835 268 TYR A O 1
ATOM 4296 N N . THR A 1 269 ? -11.272 0.356 14.962 1.000 13.485 269 THR A N 1
ATOM 4297 C CA . THR A 1 269 ? -11.608 0.905 16.306 1.000 13.136 269 THR A CA 1
ATOM 4298 C C . THR A 1 269 ? -12.544 -0.020 17.082 1.000 13.083 269 THR A C 1
ATOM 4299 O O . THR A 1 269 ? -12.649 0.180 18.314 1.000 14.599 269 THR A O 1
ATOM 4310 N N . GLY A 1 270 ? -13.215 -0.977 16.461 1.000 12.864 270 GLY A N 1
ATOM 4311 C CA . GLY A 1 270 ? -14.227 -1.817 17.126 1.000 13.842 270 GLY A CA 1
ATOM 4312 C C . GLY A 1 270 ? -15.512 -1.057 17.392 1.000 14.391 270 GLY A C 1
ATOM 4313 O O . GLY A 1 270 ? -16.334 -1.547 18.172 1.000 15.610 270 GLY A O 1
ATOM 4317 N N . ASN A 1 271 ? -15.661 0.146 16.847 1.000 16.724 271 ASN A N 1
ATOM 4318 C CA . ASN A 1 271 ? -16.845 1.011 17.068 1.000 17.490 271 ASN A CA 1
ATOM 4319 C C . ASN A 1 271 ? -17.756 1.008 15.832 1.000 17.501 271 ASN A C 1
ATOM 4320 O O . ASN A 1 271 ? -17.316 1.541 14.790 1.000 18.267 271 ASN A O 1
ATOM 4331 N N . GLY A 1 272 ? -18.973 0.470 15.936 1.000 17.387 272 GLY A N 1
ATOM 4332 C CA . GLY A 1 272 ? -19.906 0.381 14.789 1.000 16.276 272 GLY A CA 1
ATOM 4333 C C . GLY A 1 272 ? -20.919 1.511 14.749 1.000 15.437 272 GLY A C 1
ATOM 4334 O O . GLY A 1 272 ? -21.831 1.447 13.938 1.000 18.457 272 GLY A O 1
ATOM 4338 N N . GLU A 1 273 ? -20.827 2.523 15.615 1.000 17.505 273 GLU A N 1
ATOM 4339 C CA . GLU A 1 273 ? -21.945 3.484 15.764 1.000 17.158 273 GLU A CA 1
ATOM 4340 C C . GLU A 1 273 ? -22.113 4.345 14.501 1.000 14.867 273 GLU A C 1
ATOM 4341 O O . GLU A 1 273 ? -23.262 4.639 14.138 1.000 15.619 273 GLU A O 1
ATOM 4353 N N . TYR A 1 274 ? -21.016 4.779 13.889 1.000 14.436 274 TYR A N 1
ATOM 4354 C CA . TYR A 1 274 ? -21.062 5.691 12.710 1.000 13.974 274 TYR A CA 1
ATOM 4355 C C . TYR A 1 274 ? -21.529 4.903 11.493 1.000 12.910 274 TYR A C 1
ATOM 4356 O O . TYR A 1 274 ? -22.363 5.422 10.729 1.000 16.016 274 TYR A O 1
ATOM 4374 N N . LEU A 1 275 ? -21.057 3.676 11.389 1.000 13.838 275 LEU A N 1
ATOM 4375 C CA . LEU A 1 275 ? -21.439 2.770 10.283 1.000 13.644 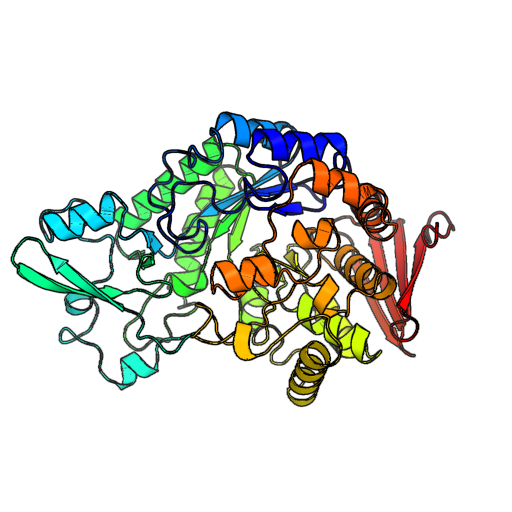275 LEU A CA 1
ATOM 4376 C C . LEU A 1 275 ? -22.929 2.426 10.414 1.000 13.607 275 LEU A C 1
ATOM 4377 O O . LEU A 1 275 ? -23.655 2.499 9.440 1.000 16.270 275 LEU A O 1
ATOM 4393 N N . ALA A 1 276 ? -23.427 2.124 11.604 1.000 14.232 276 ALA A N 1
ATOM 4394 C CA . ALA A 1 276 ? -24.858 1.844 11.835 1.000 14.048 276 ALA A CA 1
ATOM 4395 C C . ALA A 1 276 ? -25.721 3.050 11.448 1.000 13.503 276 ALA A C 1
ATOM 4396 O O . ALA A 1 276 ? -26.736 2.855 10.737 1.000 13.032 276 ALA A O 1
ATOM 4403 N N . ARG A 1 277 ? -25.353 4.259 11.864 1.000 14.104 277 ARG A N 1
ATOM 4404 C CA . ARG A 1 277 ? -26.130 5.476 11.545 1.000 13.684 277 ARG A CA 1
ATOM 4405 C C . ARG A 1 277 ? -26.203 5.591 10.007 1.000 12.649 277 ARG A C 1
ATOM 4406 O O . ARG A 1 277 ? -27.283 5.860 9.467 1.000 13.758 277 ARG A O 1
ATOM 4427 N N . TRP A 1 278 ? -25.077 5.383 9.342 1.000 11.307 278 TRP A N 1
ATOM 4428 C CA . TRP A 1 278 ? -25.021 5.480 7.859 1.000 11.056 278 TRP A CA 1
ATOM 4429 C C . TRP A 1 278 ? -25.937 4.435 7.227 1.000 10.269 278 TRP A C 1
ATOM 4430 O O . TRP A 1 278 ? -26.762 4.807 6.352 1.000 12.823 278 TRP A O 1
ATOM 4451 N N . LEU A 1 279 ? -25.797 3.178 7.619 1.000 11.647 279 LEU A N 1
ATOM 4452 C CA . LEU A 1 279 ? -26.567 2.075 7.007 1.000 11.715 279 LEU A CA 1
ATOM 4453 C C . LEU A 1 279 ? -28.061 2.390 7.096 1.000 12.208 279 LEU A C 1
ATOM 4454 O O . LEU A 1 279 ? -28.782 2.146 6.107 1.000 14.314 279 LEU A O 1
ATOM 4470 N N . LYS A 1 280 ? -28.521 2.957 8.209 1.000 13.668 280 LYS A N 1
ATOM 4471 C CA . LYS A 1 280 ? -29.955 3.234 8.415 1.000 13.540 280 LYS A CA 1
ATOM 4472 C C . LYS A 1 280 ? -30.453 4.337 7.491 1.000 12.449 280 LYS A C 1
ATOM 4473 O O . LYS A 1 280 ? -31.637 4.292 7.161 1.000 16.254 280 LYS A O 1
ATOM 4492 N N . MET A 1 281 ? -29.605 5.283 7.087 1.000 12.767 281 MET A N 1
ATOM 4493 C CA . MET A 1 281 ? -30.090 6.419 6.257 1.000 13.392 281 MET A CA 1
ATOM 4494 C C . MET A 1 281 ? -29.974 6.119 4.753 1.000 12.553 281 MET A C 1
ATOM 4495 O O . MET A 1 281 ? -30.476 6.930 3.969 1.000 13.671 281 MET A O 1
ATOM 4509 N N . CYS A 1 282 ? -29.368 5.002 4.365 1.000 12.544 282 CYS A N 1
ATOM 4510 C CA . CYS A 1 282 ? -29.122 4.654 2.939 1.000 12.129 282 CYS A CA 1
ATOM 4511 C C . CYS A 1 282 ? -30.411 4.173 2.305 1.000 11.947 282 CYS A C 1
ATOM 4512 O O . CYS A 1 282 ? -31.228 3.501 2.920 1.000 12.662 282 CYS A O 1
ATOM 4520 N N . PRO A 1 283 ? -30.604 4.482 1.008 1.000 11.829 283 PRO A N 1
ATOM 4521 C CA . PRO A 1 283 ? -31.757 3.975 0.288 1.000 11.417 283 PRO A CA 1
ATOM 4522 C C . PRO A 1 283 ? -31.497 2.558 -0.226 1.000 10.620 283 PRO A C 1
ATOM 4523 O O . PRO A 1 283 ? -30.374 2.116 -0.209 1.000 11.253 283 PRO A O 1
ATOM 4534 N N . LYS A 1 284 ? -32.542 1.906 -0.721 1.000 11.009 284 LYS A N 1
ATOM 4535 C CA . LYS A 1 284 ? -32.432 0.524 -1.238 1.000 11.698 284 LYS A CA 1
ATOM 4536 C C . LYS A 1 284 ? -31.818 0.544 -2.630 1.000 11.336 284 LYS A C 1
ATOM 4537 O O . LYS A 1 284 ? -31.102 -0.416 -2.960 1.000 13.924 284 LYS A O 1
ATOM 4556 N N . HIS A 1 285 ? -32.085 1.587 -3.409 1.000 11.019 285 HIS A N 1
ATOM 4557 C CA . HIS A 1 285 ? -31.600 1.666 -4.803 1.000 11.747 285 HIS A CA 1
ATOM 4558 C C . HIS A 1 285 ? -30.272 2.410 -4.804 1.000 11.463 285 HIS A C 1
ATOM 4559 O O . HIS A 1 285 ? -30.209 3.586 -5.203 1.000 12.711 285 HIS A O 1
ATOM 4574 N N . GLN A 1 286 ? -29.239 1.716 -4.371 1.000 10.958 286 GLN A N 1
ATOM 4575 C CA . GLN A 1 286 ? -27.864 2.249 -4.352 1.000 11.228 286 GLN A CA 1
ATOM 4576 C C . GLN A 1 286 ? -26.913 1.132 -4.747 1.000 11.778 286 GLN A C 1
ATOM 4577 O O . GLN A 1 286 ? -27.296 -0.051 -4.690 1.000 12.096 286 GLN A O 1
ATOM 4591 N N . TYR A 1 287 ? -25.717 1.531 -5.140 1.000 11.561 287 TYR A N 1
ATOM 4592 C CA . TYR A 1 287 ? -24.579 0.620 -5.307 1.000 10.989 287 TYR A CA 1
ATOM 4593 C C . TYR A 1 287 ? -23.567 0.923 -4.227 1.000 10.184 287 TYR A C 1
ATOM 4594 O O . TYR A 1 287 ? -23.133 2.089 -4.099 1.000 12.110 287 TYR A O 1
ATOM 4612 N N . THR A 1 288 ? -23.208 -0.111 -3.480 1.000 10.730 288 THR A N 1
ATOM 4613 C CA . THR A 1 288 ? -22.196 0.064 -2.429 1.000 10.611 288 THR A CA 1
ATOM 4614 C C . THR A 1 288 ? -20.815 -0.225 -2.979 1.000 10.445 288 THR A C 1
ATOM 4615 O O . THR A 1 288 ? -20.666 -1.077 -3.863 1.000 11.353 288 THR A O 1
ATOM 4626 N N . THR A 1 289 ? -19.829 0.442 -2.403 1.000 11.659 289 THR A N 1
ATOM 4627 C CA . THR A 1 289 ? -18.406 0.214 -2.717 1.000 11.615 289 THR A CA 1
ATOM 4628 C C . THR A 1 289 ? -17.599 0.063 -1.434 1.000 10.855 289 THR A C 1
ATOM 4629 O O . THR A 1 289 ? -17.998 0.653 -0.402 1.000 11.684 289 THR A O 1
ATOM 4640 N N . LEU A 1 290 ? -16.529 -0.708 -1.532 1.000 10.962 290 LEU A N 1
ATOM 4641 C CA . LEU A 1 290 ? -15.365 -0.639 -0.619 1.000 11.099 290 LEU A CA 1
ATOM 4642 C C . LEU A 1 290 ? -14.191 -0.099 -1.430 1.000 11.506 290 LEU A C 1
ATOM 4643 O O . LEU A 1 290 ? -13.739 1.009 -1.175 1.000 13.794 290 LEU A O 1
ATOM 4659 N N . ASP A 1 291 ? -13.792 -0.851 -2.450 1.000 11.377 291 ASP A N 1
ATOM 4660 C CA . ASP A 1 291 ? -12.818 -0.390 -3.473 1.000 11.510 291 ASP A CA 1
ATOM 4661 C C . ASP A 1 291 ? -13.531 -0.036 -4.783 1.000 10.862 291 ASP A C 1
ATOM 4662 O O . ASP A 1 291 ? -14.563 -0.602 -5.109 1.000 11.491 291 ASP A O 1
ATOM 4671 N N . THR A 1 292 ? -12.948 0.947 -5.440 1.000 10.743 292 THR A N 1
ATOM 4672 C CA . THR A 1 292 ? -13.191 1.210 -6.869 1.000 10.927 292 THR A CA 1
ATOM 4673 C C . THR A 1 292 ? -11.831 1.274 -7.540 1.000 11.437 292 THR A C 1
ATOM 4674 O O . THR A 1 292 ? -10.821 0.868 -6.996 1.000 12.626 292 THR A O 1
ATOM 4685 N N . HIS A 1 293 ? -11.844 1.736 -8.789 1.000 10.966 293 HIS A N 1
ATOM 4686 C CA . HIS A 1 293 ? -10.597 1.966 -9.549 1.000 10.776 293 HIS A CA 1
ATOM 4687 C C . HIS A 1 293 ? -9.871 3.232 -9.104 1.000 10.974 293 HIS A C 1
ATOM 4688 O O . HIS A 1 293 ? -8.726 3.444 -9.528 1.000 12.772 293 HIS A O 1
ATOM 4703 N N . ASP A 1 294 ? -10.516 4.075 -8.305 1.000 11.658 294 ASP A N 1
ATOM 4704 C CA . ASP A 1 294 ? -9.875 5.278 -7.731 1.000 12.158 294 ASP A CA 1
ATOM 4705 C C . ASP A 1 294 ? -9.448 4.969 -6.287 1.000 12.480 294 ASP A C 1
ATOM 4706 O O . ASP A 1 294 ? -9.497 3.789 -5.872 1.000 12.872 294 ASP A O 1
ATOM 4715 N N . GLY A 1 295 ? -8.976 5.992 -5.580 1.000 12.553 295 GLY A N 1
ATOM 4716 C CA . GLY A 1 295 ? -8.613 5.869 -4.153 1.000 13.088 295 GLY A CA 1
ATOM 4717 C C . GLY A 1 295 ? -9.828 5.946 -3.251 1.000 13.385 295 GLY A C 1
ATOM 4718 O O . GLY A 1 295 ? -10.954 6.144 -3.717 1.000 14.611 295 GLY A O 1
ATOM 4722 N N . LEU A 1 296 ? -9.592 5.815 -1.952 1.000 13.436 296 LEU A N 1
ATOM 4723 C CA . LEU A 1 296 ? -10.667 5.907 -0.940 1.000 14.629 296 LEU A CA 1
ATOM 4724 C C . LEU A 1 296 ? -11.066 7.374 -0.777 1.000 14.421 296 LEU A C 1
ATOM 4725 O O . LEU A 1 296 ? -10.164 8.219 -0.634 1.000 14.531 296 LEU A O 1
ATOM 4741 N N . GLY A 1 297 ? -12.374 7.634 -0.758 1.000 14.013 297 GLY A N 1
ATOM 4742 C CA . GLY A 1 297 ? -12.968 8.954 -0.501 1.000 15.999 297 GLY A CA 1
ATOM 4743 C C . GLY A 1 297 ? -12.940 9.317 0.975 1.000 16.202 297 GLY A C 1
ATOM 4744 O O . GLY A 1 297 ? -13.403 8.525 1.813 1.000 14.666 297 GLY A O 1
ATOM 4748 N N . VAL A 1 298 ? -12.437 10.509 1.277 1.000 16.047 298 VAL A N 1
ATOM 4749 C CA . VAL A 1 298 ? -12.385 11.064 2.652 1.000 15.638 298 VAL A CA 1
ATOM 4750 C C . VAL A 1 298 ? -13.442 12.165 2.805 1.000 15.536 298 VAL A C 1
ATOM 4751 O O . VAL A 1 298 ? -14.171 12.103 3.796 1.000 15.457 298 VAL A O 1
ATOM 4764 N N . VAL A 1 299 ? -13.584 13.099 1.858 1.000 17.240 299 VAL A N 1
ATOM 4765 C CA . VAL A 1 299 ? -14.681 14.118 1.914 1.000 19.085 299 VAL A CA 1
ATOM 4766 C C . VAL A 1 299 ? -16.042 13.413 1.997 1.000 15.941 299 VAL A C 1
ATOM 4767 O O . VAL A 1 299 ? -16.984 14.003 2.563 1.000 16.350 299 VAL A O 1
ATOM 4780 N N . ASP A 1 300 ? -16.137 12.185 1.487 1.000 14.544 300 ASP A N 1
ATOM 4781 C CA . ASP A 1 300 ? -17.403 11.416 1.398 1.000 14.126 300 ASP A CA 1
ATOM 4782 C C . ASP A 1 300 ? -17.927 11.068 2.799 1.000 12.695 300 ASP A C 1
ATOM 4783 O O . ASP A 1 300 ? -19.123 10.788 2.934 1.000 12.952 300 ASP A O 1
ATOM 4792 N N . VAL A 1 301 ? -17.081 11.074 3.829 1.000 13.127 301 VAL A N 1
ATOM 4793 C CA . VAL A 1 301 ? -17.540 10.750 5.209 1.000 12.835 301 VAL A CA 1
ATOM 4794 C C . VAL A 1 301 ? -17.700 12.024 6.038 1.000 12.196 301 VAL A C 1
ATOM 4795 O O . VAL A 1 301 ? -17.942 11.888 7.246 1.000 13.815 301 VAL A O 1
ATOM 4808 N N . ARG A 1 302 ? -17.622 13.218 5.462 1.000 12.958 302 ARG A N 1
ATOM 4809 C CA . ARG A 1 302 ? -17.837 14.445 6.269 1.000 14.449 302 ARG A CA 1
ATOM 4810 C C . ARG A 1 302 ? -19.226 14.388 6.917 1.000 14.264 302 ARG A C 1
ATOM 4811 O O . ARG A 1 302 ? -20.207 14.071 6.222 1.000 14.668 302 ARG A O 1
ATOM 4832 N N . ASP A 1 303 ? -19.303 14.671 8.222 1.000 14.292 303 ASP A N 1
ATOM 4833 C CA . ASP A 1 303 ? -20.554 14.712 9.027 1.000 15.459 303 ASP A CA 1
ATOM 4834 C C . ASP A 1 303 ? -21.135 13.303 9.229 1.000 15.585 303 ASP A C 1
ATOM 4835 O O . ASP A 1 303 ? -22.195 13.196 9.869 1.000 19.313 303 ASP A O 1
ATOM 4844 N N . LEU A 1 304 ? -20.470 12.255 8.741 1.000 14.797 304 LEU A N 1
ATOM 4845 C CA . LEU A 1 304 ? -20.819 10.850 9.072 1.000 13.946 304 LEU A CA 1
ATOM 4846 C C . LEU A 1 304 ? -19.801 10.290 10.057 1.000 14.143 304 LEU A C 1
ATOM 4847 O O . LEU A 1 304 ? -20.194 9.459 10.874 1.000 15.696 304 LEU A O 1
ATOM 4863 N N . LEU A 1 305 ? -18.543 10.704 9.942 1.000 14.968 305 LEU A N 1
ATOM 4864 C CA . LEU A 1 305 ? -17.458 10.336 10.885 1.000 17.230 305 LEU A CA 1
ATOM 4865 C C . LEU A 1 305 ? -16.907 11.642 11.434 1.000 17.025 305 LEU A C 1
ATOM 4866 O O . LEU A 1 305 ? -16.605 12.539 10.650 1.000 19.918 305 LEU A O 1
ATOM 4882 N N . PRO A 1 306 ? -16.797 11.822 12.771 1.000 17.310 306 PRO A N 1
ATOM 4883 C CA . PRO A 1 306 ? -16.229 13.048 13.320 1.000 18.581 306 PRO A CA 1
ATOM 4884 C C . PRO A 1 306 ? -14.809 13.290 12.792 1.000 16.777 306 PRO A C 1
ATOM 4885 O O . PRO A 1 306 ? -14.108 12.333 12.479 1.000 15.906 306 PRO A O 1
ATOM 4896 N N . GLN A 1 307 ? -14.419 14.555 12.671 1.000 18.785 307 GLN A N 1
ATOM 4897 C CA . GLN A 1 307 ? -13.092 14.916 12.112 1.000 21.362 307 GLN A CA 1
ATOM 4898 C C . GLN A 1 307 ? -11.989 14.181 12.890 1.000 17.763 307 GLN A C 1
ATOM 4899 O O . GLN A 1 307 ? -11.067 13.652 12.253 1.000 19.232 307 GLN A O 1
ATOM 4913 N N . GLU A 1 308 ? -12.070 14.140 14.220 1.000 18.912 308 GLU A N 1
ATOM 4914 C CA . GLU A 1 308 ? -11.049 13.471 15.070 1.000 19.831 308 GLU A CA 1
ATOM 4915 C C . GLU A 1 308 ? -10.932 12.002 14.642 1.000 16.880 308 GLU A C 1
ATOM 4916 O O . GLU A 1 308 ? -9.804 11.480 14.599 1.000 17.456 308 GLU A O 1
ATOM 4928 N N . GLU A 1 309 ? -12.062 11.342 14.394 1.000 15.673 309 GLU A N 1
ATOM 4929 C CA . GLU A 1 309 ? -12.084 9.901 14.036 1.000 15.308 309 GLU A CA 1
ATOM 4930 C C . GLU A 1 309 ? -11.602 9.720 12.592 1.000 15.165 309 GLU A C 1
ATOM 4931 O O . GLU A 1 309 ? -10.946 8.713 12.309 1.000 14.091 309 GLU A O 1
ATOM 4943 N N . THR A 1 310 ? -11.909 10.667 11.708 1.000 14.962 310 THR A N 1
ATOM 4944 C CA . THR A 1 310 ? -11.396 10.653 10.317 1.000 14.905 310 THR A CA 1
ATOM 4945 C C . THR A 1 310 ? -9.867 10.729 10.376 1.000 14.962 310 THR A C 1
ATOM 4946 O O . THR A 1 310 ? -9.215 9.877 9.759 1.000 15.302 310 THR A O 1
ATOM 4957 N N . ASP A 1 311 ? -9.314 11.697 11.104 1.000 16.204 311 ASP A N 1
ATOM 4958 C CA . ASP A 1 311 ? -7.842 11.868 11.219 1.000 18.709 311 ASP A CA 1
ATOM 4959 C C . ASP A 1 311 ? -7.252 10.585 11.801 1.000 16.409 311 ASP A C 1
ATOM 4960 O O . ASP A 1 311 ? -6.198 10.146 11.327 1.000 17.940 311 ASP A O 1
ATOM 4969 N N . ARG A 1 312 ? -7.916 10.014 12.808 1.000 16.506 312 ARG A N 1
ATOM 4970 C CA . ARG A 1 312 ? -7.437 8.793 13.486 1.000 16.352 312 ARG A CA 1
ATOM 4971 C C . ARG A 1 312 ? -7.373 7.623 12.492 1.000 14.531 312 ARG A C 1
ATOM 4972 O O . ARG A 1 312 ? -6.339 6.937 12.441 1.000 15.586 312 ARG A O 1
ATOM 4993 N N . VAL A 1 313 ? -8.433 7.376 11.725 1.000 15.436 313 VAL A N 1
ATOM 4994 C CA . VAL A 1 313 ? -8.422 6.200 10.805 1.000 14.879 313 VAL A CA 1
ATOM 4995 C C . VAL A 1 313 ? -7.390 6.422 9.692 1.000 15.283 313 VAL A C 1
ATOM 4996 O O . VAL A 1 313 ? -6.721 5.439 9.330 1.000 15.135 313 VAL A O 1
ATOM 5009 N N . LEU A 1 314 ? -7.204 7.654 9.211 1.000 15.896 314 LEU A N 1
ATOM 5010 C CA . LEU A 1 314 ? -6.174 7.944 8.171 1.000 16.994 314 LEU A CA 1
ATOM 5011 C C . LEU A 1 314 ? -4.805 7.585 8.758 1.000 16.939 314 LEU A C 1
ATOM 5012 O O . LEU A 1 314 ? -4.041 6.877 8.102 1.000 17.577 314 LEU A O 1
ATOM 5028 N N . ASP A 1 315 ? -4.532 8.010 9.993 1.000 16.130 315 ASP A N 1
ATOM 5029 C CA . ASP A 1 315 ? -3.236 7.682 10.641 1.000 16.778 315 ASP A CA 1
ATOM 5030 C C . ASP A 1 315 ? -3.091 6.159 10.713 1.000 15.703 315 ASP A C 1
ATOM 5031 O O . ASP A 1 315 ? -1.984 5.663 10.444 1.000 15.777 315 ASP A O 1
ATOM 5040 N N . LEU A 1 316 ? -4.161 5.437 11.068 1.000 15.972 316 LEU A N 1
ATOM 5041 C CA . LEU A 1 316 ? -4.111 3.954 11.174 1.000 16.458 316 LEU A CA 1
ATOM 5042 C C . LEU A 1 316 ? -3.858 3.313 9.807 1.000 15.130 316 LEU A C 1
ATOM 5043 O O . LEU A 1 316 ? -3.075 2.343 9.771 1.000 15.638 316 LEU A O 1
ATOM 5059 N N . LEU A 1 317 ? -4.466 3.816 8.727 1.000 14.447 317 LEU A N 1
ATOM 5060 C CA . LEU A 1 317 ? -4.228 3.248 7.379 1.000 14.875 317 LEU A CA 1
ATOM 5061 C C . LEU A 1 317 ? -2.741 3.357 7.056 1.000 14.140 317 LEU A C 1
ATOM 5062 O O . LEU A 1 317 ? -2.159 2.356 6.587 1.000 15.177 317 LEU A O 1
ATOM 5078 N N . TYR A 1 318 ? -2.149 4.525 7.288 1.000 14.967 318 TYR A N 1
ATOM 5079 C CA . TYR A 1 318 ? -0.737 4.774 6.915 1.000 16.720 318 TYR A CA 1
ATOM 5080 C C . TYR A 1 318 ? 0.184 3.982 7.842 1.000 16.669 318 TYR A C 1
ATOM 5081 O O . TYR A 1 318 ? 1.197 3.488 7.327 1.000 20.608 318 TYR A O 1
ATOM 5099 N N . GLU A 1 319 ? -0.139 3.874 9.139 1.000 18.191 319 GLU A N 1
ATOM 5100 C CA . GLU A 1 319 ? 0.702 3.166 10.139 1.000 20.092 319 GLU A CA 1
ATOM 5101 C C . GLU A 1 319 ? 0.518 1.650 10.042 1.000 18.416 319 GLU A C 1
ATOM 5102 O O . GLU A 1 319 ? 1.535 0.942 10.078 1.000 21.514 319 GLU A O 1
ATOM 5114 N N . LYS A 1 320 ? -0.723 1.169 9.994 1.000 17.351 320 LYS A N 1
ATOM 5115 C CA . LYS A 1 320 ? -1.027 -0.279 10.153 1.000 18.709 320 LYS A CA 1
ATOM 5116 C C . LYS A 1 320 ? -1.361 -0.935 8.809 1.000 16.533 320 LYS A C 1
ATOM 5117 O O . LYS A 1 320 ? -1.272 -2.170 8.732 1.000 18.470 320 LYS A O 1
ATOM 5136 N N . GLY A 1 321 ? -1.744 -0.167 7.789 1.000 15.302 321 GLY A N 1
ATOM 5137 C CA . GLY A 1 321 ? -1.980 -0.746 6.459 1.000 14.216 321 GLY A CA 1
ATOM 5138 C C . GLY A 1 321 ? -0.681 -1.241 5.848 1.000 14.020 321 GLY A C 1
ATOM 5139 O O . GLY A 1 321 ? 0.401 -0.864 6.345 1.000 16.418 321 GLY A O 1
ATOM 5143 N N . ALA A 1 322 ? -0.777 -2.075 4.814 1.000 15.346 322 ALA A N 1
ATOM 5144 C CA . ALA A 1 322 ? 0.391 -2.672 4.138 1.000 14.966 322 ALA A CA 1
ATOM 5145 C C . ALA A 1 322 ? 0.835 -1.750 2.991 1.000 14.883 322 ALA A C 1
ATOM 5146 O O . ALA A 1 322 ? 0.133 -1.688 1.946 1.000 15.245 322 ALA A O 1
ATOM 5153 N N . ASN A 1 323 ? 1.941 -1.024 3.187 1.000 16.143 323 ASN A N 1
ATOM 5154 C CA . ASN A 1 323 ? 2.663 -0.314 2.089 1.000 17.498 323 ASN A CA 1
ATOM 5155 C C . ASN A 1 323 ? 1.878 0.897 1.566 1.000 17.284 323 ASN A C 1
ATOM 5156 O O . ASN A 1 323 ? 2.017 1.229 0.371 1.000 22.309 323 ASN A O 1
ATOM 5167 N N . LEU A 1 324 ? 1.113 1.573 2.415 1.000 15.270 324 LEU A N 1
ATOM 5168 C CA . LEU A 1 324 ? 0.582 2.912 2.066 1.000 14.663 324 LEU A CA 1
ATOM 5169 C C . LEU A 1 324 ? 1.685 3.940 2.289 1.000 15.351 324 LEU A C 1
ATOM 5170 O O . LEU A 1 324 ? 2.595 3.687 3.102 1.000 18.766 324 LEU A O 1
ATOM 5186 N N . ASN A 1 325 ? 1.595 5.064 1.589 1.000 16.356 325 ASN A N 1
ATOM 5187 C CA . ASN A 1 325 ? 2.523 6.198 1.790 1.000 19.533 325 ASN A CA 1
ATOM 5188 C C . ASN A 1 325 ? 1.779 7.456 1.361 1.000 17.938 325 ASN A C 1
ATOM 5189 O O . ASN A 1 325 ? 1.212 7.452 0.256 1.000 18.841 325 ASN A O 1
ATOM 5200 N N . ARG A 1 326 ? 1.733 8.455 2.237 1.000 19.084 326 ARG A N 1
ATOM 5201 C CA . ARG A 1 326 ? 1.039 9.740 1.976 1.000 19.819 326 ARG A CA 1
ATOM 5202 C C . ARG A 1 326 ? 1.502 10.326 0.634 1.000 19.939 326 ARG A C 1
ATOM 5203 O O . ARG A 1 326 ? 0.674 10.973 -0.036 1.000 21.020 326 ARG A O 1
ATOM 5224 N N . LYS A 1 327 ? 2.764 10.114 0.255 1.000 20.528 327 LYS A N 1
ATOM 5225 C CA . LYS A 1 327 ? 3.352 10.694 -0.987 1.000 20.517 327 LYS A CA 1
ATOM 5226 C C . LYS A 1 327 ? 2.554 10.211 -2.201 1.000 20.404 327 LYS A C 1
ATOM 5227 O O . LYS A 1 327 ? 2.529 10.926 -3.224 1.000 22.350 327 LYS A O 1
ATOM 5246 N N . TYR A 1 328 ? 1.933 9.036 -2.125 1.000 17.994 328 TYR A N 1
ATOM 5247 C CA . TYR A 1 328 ? 1.245 8.435 -3.295 1.000 16.829 328 TYR A CA 1
ATOM 5248 C C . TYR A 1 328 ? -0.023 9.218 -3.646 1.000 17.119 328 TYR A C 1
ATOM 5249 O O . TYR A 1 328 ? -0.523 9.007 -4.749 1.000 17.496 328 TYR A O 1
ATOM 5267 N N . SER A 1 329 ? -0.515 10.104 -2.780 1.000 18.788 329 SER A N 1
ATOM 5268 C CA . SER A 1 329 ? -1.695 10.960 -3.077 1.000 21.289 329 SER A CA 1
ATOM 5269 C C . SER A 1 329 ? -1.256 12.360 -3.518 1.000 20.969 329 SER A C 1
ATOM 5270 O O . SER A 1 329 ? -2.140 13.181 -3.825 1.000 26.684 329 SER A O 1
ATOM 5278 N N . SER A 1 330 ? 0.052 12.603 -3.617 1.000 22.309 330 SER A N 1
ATOM 5279 C CA . SER A 1 330 ? 0.639 13.939 -3.894 1.000 24.356 330 SER A CA 1
ATOM 5280 C C . SER A 1 330 ? 0.668 14.220 -5.400 1.000 23.694 330 SER A C 1
ATOM 5281 O O . SER A 1 330 ? 0.451 13.282 -6.204 1.000 24.077 330 SER A O 1
ATOM 5289 N N . GLU A 1 331 ? 0.938 15.475 -5.760 1.000 24.076 331 GLU A N 1
ATOM 5290 C CA . GLU A 1 331 ? 1.018 15.925 -7.176 1.000 26.135 331 GLU A CA 1
ATOM 5291 C C . GLU A 1 331 ? 2.142 15.163 -7.901 1.000 22.757 331 GLU A C 1
ATOM 5292 O O . GLU A 1 331 ? 1.993 14.927 -9.103 1.000 23.864 331 GLU A O 1
ATOM 5304 N N . ALA A 1 332 ? 3.209 14.768 -7.204 1.000 22.223 332 ALA A N 1
ATOM 5305 C CA . ALA A 1 332 ? 4.367 14.050 -7.789 1.000 21.526 332 ALA A CA 1
ATOM 5306 C C . ALA A 1 332 ? 3.913 12.731 -8.424 1.000 18.253 332 ALA A C 1
ATOM 5307 O O . ALA A 1 332 ? 4.514 12.310 -9.450 1.000 21.439 332 ALA A O 1
ATOM 5314 N N . TYR A 1 333 ? 2.870 12.112 -7.867 1.000 17.838 333 TYR A N 1
ATOM 5315 C CA . TYR A 1 333 ? 2.323 10.808 -8.324 1.000 16.355 333 TYR A CA 1
ATOM 5316 C C . TYR A 1 333 ? 1.044 11.024 -9.152 1.000 17.567 333 TYR A C 1
ATOM 5317 O O . TYR A 1 333 ? 0.221 10.093 -9.273 1.000 17.555 333 TYR A O 1
ATOM 5335 N N . GLY A 1 334 ? 0.888 12.212 -9.741 1.000 17.457 334 GLY A N 1
ATOM 5336 C CA . GLY A 1 334 ? 0.008 12.442 -10.901 1.000 19.757 334 GLY A CA 1
ATOM 5337 C C . GLY A 1 334 ? -1.468 12.376 -10.556 1.000 19.626 334 GLY A C 1
ATOM 5338 O O . GLY A 1 334 ? -2.274 12.088 -11.447 1.000 20.827 334 GLY A O 1
ATOM 5342 N N . ASN A 1 335 ? -1.843 12.705 -9.332 1.000 19.318 335 ASN A N 1
ATOM 5343 C CA . ASN A 1 335 ? -3.233 12.499 -8.848 1.000 18.580 335 ASN A CA 1
ATOM 5344 C C . ASN A 1 335 ? -4.163 13.596 -9.390 1.000 15.262 335 ASN A C 1
ATOM 5345 O O . ASN A 1 335 ? -3.744 14.751 -9.481 1.000 19.014 335 ASN A O 1
ATOM 5356 N N . LEU A 1 336 ? -5.409 13.235 -9.704 1.000 17.271 336 LEU A N 1
ATOM 5357 C CA . LEU A 1 336 ? -6.473 14.204 -10.077 1.000 17.291 336 LEU A CA 1
ATOM 5358 C C . LEU A 1 33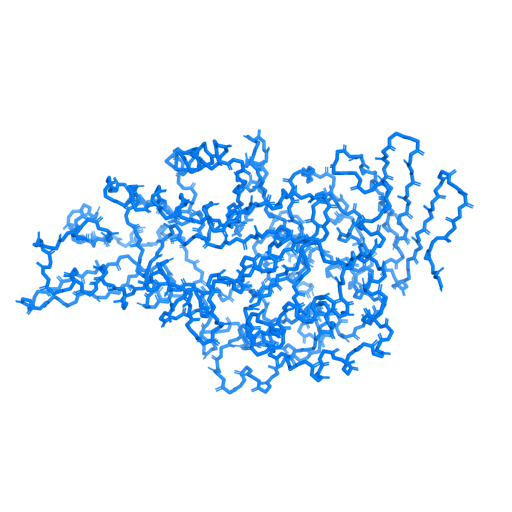6 ? -7.220 14.646 -8.820 1.000 16.987 336 LEU A C 1
ATOM 5359 O O . LEU A 1 336 ? -7.929 15.658 -8.891 1.000 18.738 336 LEU A O 1
ATOM 5375 N N . ASP A 1 337 ? -7.080 13.890 -7.731 1.000 17.747 337 ASP A N 1
ATOM 5376 C CA . ASP A 1 337 ? -7.703 14.205 -6.429 1.000 17.175 337 ASP A CA 1
ATOM 5377 C C . ASP A 1 337 ? -6.665 13.908 -5.343 1.000 15.755 337 ASP A C 1
ATOM 5378 O O . ASP A 1 337 ? -6.416 12.726 -5.068 1.000 19.402 337 ASP A O 1
ATOM 5387 N N . ILE A 1 338 ? -6.058 14.946 -4.772 1.000 16.522 338 ILE A N 1
ATOM 5388 C CA . ILE A 1 338 ? -4.940 14.778 -3.805 1.000 17.308 338 ILE A CA 1
ATOM 5389 C C . ILE A 1 338 ? -5.535 14.462 -2.434 1.000 18.283 338 ILE A C 1
ATOM 5390 O O . ILE A 1 338 ? -4.758 14.255 -1.527 1.000 20.025 338 ILE A O 1
ATOM 5406 N N . TYR A 1 339 ? -6.862 14.415 -2.310 1.000 17.115 339 TYR A N 1
ATOM 5407 C CA . TYR A 1 339 ? -7.559 14.216 -1.013 1.000 17.718 339 TYR A CA 1
ATOM 5408 C C . TYR A 1 339 ? -8.088 12.782 -0.901 1.000 17.815 339 TYR A C 1
ATOM 5409 O O . TYR A 1 339 ? -8.773 12.499 0.093 1.000 19.965 339 TYR A O 1
ATOM 5427 N N . GLN A 1 340 ? -7.800 11.915 -1.874 1.000 17.630 340 GLN A N 1
ATOM 5428 C CA . GLN A 1 340 ? -8.139 10.473 -1.776 1.000 18.056 340 GLN A CA 1
ATOM 5429 C C . GLN A 1 340 ? -6.927 9.714 -1.251 1.000 18.410 340 GLN A C 1
ATOM 5430 O O . GLN A 1 340 ? -5.799 10.196 -1.442 1.000 22.379 340 GLN A O 1
ATOM 5444 N N . VAL A 1 341 ? -7.170 8.553 -0.647 1.000 15.126 341 VAL A N 1
ATOM 5445 C CA . VAL A 1 341 ? -6.095 7.649 -0.164 1.000 15.345 341 VAL A CA 1
ATOM 5446 C C . VAL A 1 341 ? -5.898 6.545 -1.196 1.000 14.262 341 VAL A C 1
ATOM 5447 O O . VAL A 1 341 ? -6.871 5.832 -1.498 1.000 14.086 341 VAL A O 1
ATOM 5460 N N . ASN A 1 342 ? -4.675 6.419 -1.704 1.000 13.133 342 ASN A N 1
ATOM 5461 C CA . ASN A 1 342 ? -4.350 5.453 -2.781 1.000 12.816 342 ASN A CA 1
ATOM 5462 C C . ASN A 1 342 ? -3.929 4.144 -2.119 1.000 12.469 342 ASN A C 1
ATOM 5463 O O . ASN A 1 342 ? -2.824 4.078 -1.545 1.000 12.916 342 ASN A O 1
ATOM 5474 N N . THR A 1 343 ? -4.776 3.133 -2.224 1.000 12.650 343 THR A N 1
ATOM 5475 C CA . THR A 1 343 ? -4.504 1.815 -1.619 1.000 12.400 343 THR A CA 1
ATOM 5476 C C . THR A 1 343 ? -5.516 0.803 -2.136 1.000 12.561 343 THR A C 1
ATOM 5477 O O . THR A 1 343 ? -6.659 1.198 -2.459 1.000 12.541 343 THR A O 1
ATOM 5488 N N . THR A 1 344 ? -5.137 -0.458 -2.126 1.000 12.386 344 THR A N 1
ATOM 5489 C CA . THR A 1 344 ? -6.116 -1.550 -2.254 1.000 11.842 344 THR A CA 1
ATOM 5490 C C . THR A 1 344 ? -6.831 -1.662 -0.905 1.000 11.083 344 THR A C 1
ATOM 5491 O O . THR A 1 344 ? -6.266 -1.239 0.168 1.000 12.783 344 THR A O 1
ATOM 5502 N N . TYR A 1 345 ? -8.046 -2.171 -0.936 1.000 11.298 345 TYR A N 1
ATOM 5503 C CA . TYR A 1 345 ? -8.883 -2.213 0.281 1.000 10.883 345 TYR A CA 1
ATOM 5504 C C . TYR A 1 345 ? -8.279 -3.261 1.210 1.000 11.316 345 TYR A C 1
ATOM 5505 O O . TYR A 1 345 ? -8.201 -3.045 2.454 1.000 12.199 345 TYR A O 1
ATOM 5523 N N . TYR A 1 346 ? -7.848 -4.385 0.668 1.000 10.698 346 TYR A N 1
ATOM 5524 C CA . TYR A 1 346 ? -7.210 -5.469 1.447 1.000 10.674 346 TYR A CA 1
ATOM 5525 C C . TYR A 1 346 ? -5.996 -4.898 2.168 1.000 11.649 346 TYR A C 1
ATOM 5526 O O . TYR A 1 346 ? -5.811 -5.169 3.390 1.000 12.384 346 TYR A O 1
ATOM 5544 N N . SER A 1 347 ? -5.165 -4.110 1.498 1.000 11.273 347 SER A N 1
ATOM 5545 C CA . SER A 1 347 ? -3.928 -3.570 2.099 1.000 11.575 347 SER A CA 1
ATOM 5546 C C . SER A 1 347 ? -4.277 -2.453 3.088 1.000 11.706 347 SER A C 1
ATOM 5547 O O . SER A 1 347 ? -3.520 -2.277 4.053 1.000 12.225 347 SER A O 1
ATOM 5555 N N . ALA A 1 348 ? -5.391 -1.756 2.900 1.000 12.532 348 ALA A N 1
ATOM 5556 C CA . ALA A 1 348 ? -5.861 -0.725 3.850 1.000 12.119 348 ALA A CA 1
ATOM 5557 C C . ALA A 1 348 ? -6.095 -1.432 5.181 1.000 12.876 348 ALA A C 1
ATOM 5558 O O . ALA A 1 348 ? -5.870 -0.788 6.230 1.000 14.352 348 ALA A O 1
ATOM 5565 N N . LEU A 1 349 ? -6.515 -2.694 5.143 1.000 13.077 349 LEU A N 1
ATOM 5566 C CA . LEU A 1 349 ? -6.766 -3.516 6.363 1.000 13.405 349 LEU A CA 1
ATOM 5567 C C . LEU A 1 349 ? -5.532 -4.348 6.727 1.000 12.896 349 LEU A C 1
ATOM 5568 O O . LEU A 1 349 ? -5.697 -5.328 7.475 1.000 14.276 349 LEU A O 1
ATOM 5584 N N . GLY A 1 350 ? -4.335 -3.951 6.286 1.000 13.389 350 GLY A N 1
ATOM 5585 C CA . GLY A 1 350 ? -3.083 -4.660 6.618 1.000 13.644 350 GLY A CA 1
ATOM 5586 C C . GLY A 1 350 ? -3.088 -6.096 6.123 1.000 13.690 350 GLY A C 1
ATOM 5587 O O . GLY A 1 350 ? -2.413 -6.934 6.711 1.000 14.452 350 GLY A O 1
ATOM 5591 N N . ASN A 1 351 ? -3.792 -6.353 5.011 1.000 13.726 351 ASN A N 1
ATOM 5592 C CA . ASN A 1 351 ? -3.879 -7.692 4.362 1.000 13.440 351 ASN A CA 1
ATOM 5593 C C . ASN A 1 351 ? -4.460 -8.695 5.364 1.000 12.948 351 ASN A C 1
ATOM 5594 O O . ASN A 1 351 ? -4.092 -9.881 5.333 1.000 15.443 351 ASN A O 1
ATOM 5605 N N . ASP A 1 352 ? -5.365 -8.228 6.221 1.000 13.582 352 ASP A N 1
ATOM 5606 C CA . ASP A 1 352 ? -6.003 -9.117 7.208 1.000 13.232 352 ASP A CA 1
ATOM 5607 C C . ASP A 1 352 ? -7.205 -9.816 6.573 1.000 12.757 352 ASP A C 1
ATOM 5608 O O . ASP A 1 352 ? -8.213 -9.167 6.347 1.000 12.854 352 ASP A O 1
ATOM 5617 N N . ASP A 1 353 ? -7.103 -11.121 6.363 1.000 12.648 353 ASP A N 1
ATOM 5618 C CA . ASP A 1 353 ? -8.174 -11.917 5.714 1.000 12.315 353 ASP A CA 1
ATOM 5619 C C . ASP A 1 353 ? -9.481 -11.757 6.486 1.000 12.661 353 ASP A C 1
ATOM 5620 O O . ASP A 1 353 ? -10.529 -11.498 5.863 1.000 12.985 353 ASP A O 1
ATOM 5629 N N . ALA A 1 354 ? -9.446 -11.911 7.815 1.000 12.615 354 ALA A N 1
ATOM 5630 C CA . ALA A 1 354 ? -10.694 -11.965 8.585 1.000 13.045 354 ALA A CA 1
ATOM 5631 C C . ALA A 1 354 ? -11.437 -10.633 8.461 1.000 14.935 354 ALA A C 1
ATOM 5632 O O . ALA A 1 354 ? -12.641 -10.653 8.232 1.000 15.498 354 ALA A O 1
ATOM 5639 N N . ARG A 1 355 ? -10.741 -9.517 8.650 1.000 14.870 355 ARG A N 1
ATOM 5640 C CA . ARG A 1 355 ? -11.408 -8.197 8.683 1.000 13.467 355 ARG A CA 1
ATOM 5641 C C . ARG A 1 355 ? -11.796 -7.803 7.247 1.000 12.397 355 ARG A C 1
ATOM 5642 O O . ARG A 1 355 ? -12.799 -7.156 7.091 1.000 14.075 355 ARG A O 1
ATOM 5663 N N . TYR A 1 356 ? -11.012 -8.206 6.249 1.000 11.383 356 TYR A N 1
ATOM 5664 C CA . TYR A 1 356 ? -11.384 -7.939 4.831 1.000 10.878 356 TYR A CA 1
ATOM 5665 C C . TYR A 1 356 ? -12.695 -8.674 4.522 1.000 10.902 356 TYR A C 1
ATOM 5666 O O . TYR A 1 356 ? -13.653 -8.064 3.988 1.000 11.947 356 TYR A O 1
ATOM 5684 N N . LEU A 1 357 ? -12.796 -9.946 4.911 1.000 11.067 357 LEU A N 1
ATOM 5685 C CA . LEU A 1 357 ? -14.057 -10.696 4.699 1.000 11.384 357 LEU A CA 1
ATOM 5686 C C . LEU A 1 357 ? -15.207 -10.041 5.460 1.000 10.701 357 LEU A C 1
ATOM 5687 O O . LEU A 1 357 ? -16.324 -10.015 4.963 1.000 11.617 357 LEU A O 1
ATOM 5703 N N . MET A 1 358 ? -14.971 -9.627 6.704 1.000 11.982 358 MET A N 1
ATOM 5704 C CA . MET A 1 358 ? -16.016 -8.934 7.470 1.000 11.046 358 MET A CA 1
ATOM 5705 C C . MET A 1 358 ? -16.482 -7.672 6.734 1.000 11.791 358 MET A C 1
ATOM 5706 O O . MET A 1 358 ? -17.676 -7.429 6.700 1.000 13.011 358 MET A O 1
ATOM 5720 N N . ALA A 1 359 ? -15.560 -6.877 6.203 1.000 10.680 359 ALA A N 1
ATOM 5721 C CA . ALA A 1 359 ? -15.909 -5.656 5.437 1.000 10.824 359 ALA A CA 1
ATOM 5722 C C . ALA A 1 359 ? -16.851 -6.020 4.274 1.000 11.703 359 ALA A C 1
ATOM 5723 O O . ALA A 1 359 ? -17.841 -5.348 4.080 1.000 12.979 359 ALA A O 1
ATOM 5730 N N . ARG A 1 360 ? -16.553 -7.113 3.582 1.000 9.985 360 ARG A N 1
ATOM 5731 C CA . ARG A 1 360 ? -17.365 -7.566 2.426 1.000 10.457 360 ARG A CA 1
ATOM 5732 C C . ARG A 1 360 ? -18.720 -8.075 2.916 1.000 10.423 360 ARG A C 1
ATOM 5733 O O . ARG A 1 360 ? -19.739 -7.802 2.288 1.000 11.477 360 ARG A O 1
ATOM 5754 N N . ALA A 1 361 ? -18.750 -8.762 4.058 1.000 11.147 361 ALA A N 1
ATOM 5755 C CA . ALA A 1 361 ? -20.023 -9.250 4.601 1.000 10.939 361 ALA A CA 1
ATOM 5756 C C . ALA A 1 361 ? -20.922 -8.052 4.911 1.000 10.629 361 ALA A C 1
ATOM 5757 O O . ALA A 1 361 ? -22.108 -8.073 4.574 1.000 12.160 361 ALA A O 1
ATOM 5764 N N . ILE A 1 362 ? -20.382 -7.050 5.597 1.000 10.379 362 ILE A N 1
ATOM 5765 C CA . ILE A 1 362 ? -21.126 -5.801 5.906 1.000 10.604 362 ILE A CA 1
ATOM 5766 C C . ILE A 1 362 ? -21.647 -5.213 4.587 1.000 10.463 362 ILE A C 1
ATOM 5767 O O . ILE A 1 362 ? -22.810 -4.859 4.494 1.000 11.963 362 ILE A O 1
ATOM 5783 N N . GLN A 1 363 ? -20.770 -5.110 3.592 1.000 10.958 363 GLN A N 1
ATOM 5784 C CA . GLN A 1 363 ? -21.157 -4.514 2.297 1.000 10.882 363 GLN A CA 1
ATOM 5785 C C . GLN A 1 363 ? -22.307 -5.319 1.693 1.000 10.003 363 GLN A C 1
ATOM 5786 O O . GLN A 1 363 ? -23.263 -4.710 1.154 1.000 11.372 363 GLN A O 1
ATOM 5800 N N . PHE A 1 364 ? -22.244 -6.638 1.782 1.000 10.521 364 PHE A N 1
ATOM 5801 C CA . PHE A 1 364 ? -23.238 -7.496 1.098 1.000 10.319 364 PHE A CA 1
ATOM 5802 C C . PHE A 1 364 ? -24.577 -7.477 1.837 1.000 10.975 364 PHE A C 1
ATOM 5803 O O . PHE A 1 364 ? -25.593 -7.711 1.202 1.000 10.884 364 PHE A O 1
ATOM 5820 N N . PHE A 1 365 ? -24.577 -7.215 3.149 1.000 10.171 365 PHE A N 1
ATOM 5821 C CA . PHE A 1 365 ? -25.844 -7.081 3.907 1.000 10.612 365 PHE A CA 1
ATOM 5822 C C . PHE A 1 365 ? -26.377 -5.655 3.846 1.000 11.314 365 PHE A C 1
ATOM 5823 O O . PHE A 1 365 ? -27.549 -5.453 4.147 1.000 11.966 365 PHE A O 1
ATOM 5840 N N . ALA A 1 366 ? -25.543 -4.692 3.447 1.000 11.206 366 ALA A N 1
ATOM 5841 C CA . ALA A 1 366 ? -25.938 -3.276 3.309 1.000 11.286 366 ALA A CA 1
ATOM 5842 C C . ALA A 1 366 ? -27.014 -3.159 2.228 1.000 10.809 366 ALA A C 1
ATOM 5843 O O . ALA A 1 366 ? -27.170 -4.055 1.386 1.000 12.501 366 ALA A O 1
ATOM 5850 N N . PRO A 1 367 ? -27.827 -2.093 2.243 1.000 10.971 367 PRO A N 1
ATOM 5851 C CA . PRO A 1 367 ? -28.863 -1.930 1.222 1.000 11.183 367 PRO A CA 1
ATOM 5852 C C . PRO A 1 367 ? -28.244 -1.880 -0.183 1.000 10.558 367 PRO A C 1
ATOM 5853 O O . PRO A 1 367 ? -27.089 -1.517 -0.344 1.000 12.343 367 PRO A O 1
ATOM 5864 N N . GLY A 1 368 ? -29.075 -2.230 -1.170 1.000 9.831 368 GLY A N 1
ATOM 5865 C CA . GLY A 1 368 ? -28.731 -2.060 -2.587 1.000 11.138 368 GLY A CA 1
ATOM 5866 C C . GLY A 1 368 ? -27.857 -3.174 -3.101 1.000 10.355 368 GLY A C 1
ATOM 5867 O O . GLY A 1 368 ? -27.957 -4.321 -2.620 1.000 10.161 368 GLY A O 1
ATOM 5871 N N . ILE A 1 369 ? -27.069 -2.840 -4.115 1.000 10.728 369 ILE A N 1
ATOM 5872 C CA . ILE A 1 369 ? -26.298 -3.836 -4.898 1.000 10.698 369 ILE A CA 1
ATOM 5873 C C . ILE A 1 369 ? -24.826 -3.583 -4.649 1.000 10.528 369 ILE A C 1
ATOM 5874 O O . ILE A 1 369 ? -24.323 -2.487 -4.875 1.000 11.362 369 ILE A O 1
ATOM 5890 N N . PRO A 1 370 ? -24.094 -4.598 -4.168 1.000 10.730 370 PRO A N 1
ATOM 5891 C CA . PRO A 1 370 ? -22.670 -4.422 -3.965 1.000 10.398 370 PRO A CA 1
ATOM 5892 C C . PRO A 1 370 ? -21.871 -4.473 -5.267 1.000 11.245 370 PRO A C 1
ATOM 5893 O O . PRO A 1 370 ? -22.126 -5.359 -6.075 1.000 11.899 370 PRO A O 1
ATOM 5904 N N . GLN A 1 371 ? -20.943 -3.539 -5.398 1.000 10.906 371 GLN A N 1
ATOM 5905 C CA . GLN A 1 371 ? -19.904 -3.581 -6.460 1.000 10.085 371 GLN A CA 1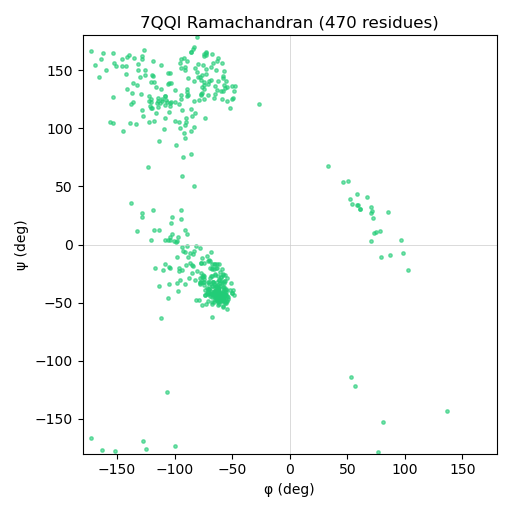
ATOM 5906 C C . GLN A 1 371 ? -18.620 -4.113 -5.841 1.000 11.272 371 GLN A C 1
ATOM 5907 O O . GLN A 1 371 ? -18.265 -3.680 -4.712 1.000 11.899 371 GLN A O 1
ATOM 5921 N N . VAL A 1 372 ? -17.958 -5.059 -6.487 1.000 11.601 372 VAL A N 1
ATOM 5922 C CA . VAL A 1 372 ? -16.642 -5.583 -6.040 1.000 10.989 372 VAL A CA 1
ATOM 5923 C C . VAL A 1 372 ? -15.619 -5.204 -7.095 1.000 10.292 372 VAL A C 1
ATOM 5924 O O . VAL A 1 372 ? -15.782 -5.635 -8.250 1.000 11.249 372 VAL A O 1
ATOM 5937 N N . TYR A 1 373 ? -14.620 -4.424 -6.751 1.000 9.524 373 TYR A N 1
ATOM 5938 C CA . TYR A 1 373 ? -13.533 -4.102 -7.693 1.000 9.805 373 TYR A CA 1
ATOM 5939 C C . TYR A 1 373 ? -12.657 -5.336 -7.876 1.000 10.604 373 TYR A C 1
ATOM 5940 O O . TYR A 1 373 ? -12.469 -6.129 -6.960 1.000 12.076 373 TYR A O 1
ATOM 5958 N N . TYR A 1 374 ? -12.097 -5.526 -9.076 1.000 10.862 374 TYR A N 1
ATOM 5959 C CA . TYR A 1 374 ? -11.397 -6.785 -9.410 1.000 10.863 374 TYR A CA 1
ATOM 5960 C C . TYR A 1 374 ? -10.179 -7.010 -8.501 1.000 10.591 374 TYR A C 1
ATOM 5961 O O . TYR A 1 374 ? -9.843 -8.166 -8.238 1.000 12.025 374 TYR A O 1
ATOM 5979 N N . VAL A 1 375 ? -9.477 -5.958 -8.093 1.000 11.125 375 VAL A N 1
ATOM 5980 C CA . VAL A 1 375 ? -8.301 -6.145 -7.198 1.000 10.599 375 VAL A CA 1
ATOM 5981 C C . VAL A 1 375 ? -8.824 -6.715 -5.867 1.000 10.765 375 VAL A C 1
ATOM 5982 O O . VAL A 1 375 ? -8.226 -7.670 -5.373 1.000 12.531 375 VAL A O 1
ATOM 5995 N N . GLY A 1 376 ? -9.925 -6.169 -5.366 1.000 10.478 376 GLY A N 1
ATOM 5996 C CA . GLY A 1 376 ? -10.577 -6.690 -4.147 1.000 10.828 376 GLY A CA 1
ATOM 5997 C C . GLY A 1 376 ? -11.106 -8.098 -4.349 1.000 10.597 376 GLY A C 1
ATOM 5998 O O . GLY A 1 376 ? -11.076 -8.929 -3.416 1.000 12.303 376 GLY A O 1
ATOM 6002 N N . LEU A 1 377 ? -11.605 -8.420 -5.536 1.000 11.014 377 LEU A N 1
ATOM 6003 C CA . LEU A 1 377 ? -12.091 -9.789 -5.834 1.000 11.512 377 LEU A CA 1
ATOM 6004 C C . LEU A 1 377 ? -10.984 -10.805 -5.546 1.000 11.534 377 LEU A C 1
ATOM 6005 O O . LEU A 1 377 ? -11.294 -11.924 -5.075 1.000 12.424 377 LEU A O 1
ATOM 6021 N N . LEU A 1 378 ? -9.739 -10.454 -5.856 1.000 11.874 378 LEU A N 1
ATOM 6022 C CA . LEU A 1 378 ? -8.584 -11.366 -5.691 1.000 11.758 378 LEU A CA 1
ATOM 6023 C C . LEU A 1 378 ? -7.771 -10.992 -4.448 1.000 11.718 378 LEU A C 1
ATOM 6024 O O . LEU A 1 378 ? -6.606 -11.404 -4.352 1.000 12.682 378 LEU A O 1
ATOM 6040 N N . ALA A 1 379 ? -8.369 -10.239 -3.530 1.000 11.903 379 ALA A N 1
ATOM 6041 C CA . ALA A 1 379 ? -7.713 -9.850 -2.255 1.000 12.014 379 ALA A CA 1
ATOM 6042 C C . ALA A 1 379 ? -6.297 -9.376 -2.583 1.000 11.448 379 ALA A C 1
ATOM 6043 O O . ALA A 1 379 ? -5.310 -9.892 -2.038 1.000 12.447 379 ALA A O 1
ATOM 6050 N N . GLY A 1 380 ? -6.212 -8.419 -3.497 1.000 11.630 380 GLY A N 1
ATOM 6051 C CA . GLY A 1 380 ? -4.937 -7.902 -4.001 1.000 12.394 380 GLY A CA 1
ATOM 6052 C C . GLY A 1 380 ? -4.304 -6.902 -3.046 1.000 11.528 380 GLY A C 1
ATOM 6053 O O . GLY A 1 380 ? -5.014 -6.060 -2.465 1.000 12.955 380 GLY A O 1
ATOM 6057 N N . GLU A 1 381 ? -2.983 -6.953 -2.989 1.000 12.041 381 GLU A N 1
ATOM 6058 C CA . GLU A 1 381 ? -2.136 -6.068 -2.173 1.000 12.600 381 GLU A CA 1
ATOM 6059 C C . GLU A 1 381 ? -1.643 -4.879 -2.980 1.000 11.912 381 GLU A C 1
ATOM 6060 O O . GLU A 1 381 ? -1.542 -4.972 -4.231 1.000 13.205 381 GLU A O 1
ATOM 6072 N N . ASN A 1 382 ? -1.244 -3.831 -2.290 1.000 11.818 382 ASN A N 1
ATOM 6073 C CA . ASN A 1 382 ? -0.660 -2.609 -2.893 1.000 11.948 382 ASN A CA 1
ATOM 6074 C C . ASN A 1 382 ? 0.463 -2.981 -3.866 1.000 12.693 382 ASN A C 1
ATOM 6075 O O . ASN A 1 382 ? 1.407 -3.700 -3.495 1.000 13.783 382 ASN A O 1
ATOM 6086 N N . ASP A 1 383 ? 0.343 -2.496 -5.094 1.000 12.914 383 ASP A N 1
ATOM 6087 C CA . ASP A 1 383 ? 1.297 -2.822 -6.174 1.000 12.016 383 ASP A CA 1
ATOM 6088 C C . ASP A 1 383 ? 2.287 -1.669 -6.292 1.000 12.973 383 ASP A C 1
ATOM 6089 O O . ASP A 1 383 ? 2.058 -0.767 -7.109 1.000 13.720 383 ASP A O 1
ATOM 6098 N N . LEU A 1 384 ? 3.343 -1.687 -5.485 1.000 12.446 384 LEU A N 1
ATOM 6099 C CA . LEU A 1 384 ? 4.363 -0.612 -5.498 1.000 13.720 384 LEU A CA 1
ATOM 6100 C C . LEU A 1 384 ? 5.173 -0.683 -6.788 1.000 14.162 384 LEU A C 1
ATOM 6101 O O . LEU A 1 384 ? 5.614 0.380 -7.240 1.000 15.025 384 LEU A O 1
ATOM 6117 N N . GLU A 1 385 ? 5.370 -1.890 -7.332 1.000 15.689 385 GLU A N 1
ATOM 6118 C CA . GLU A 1 385 ? 6.125 -2.103 -8.596 1.000 16.705 385 GLU A CA 1
ATOM 6119 C C . GLU A 1 385 ? 5.451 -1.288 -9.706 1.000 15.242 385 GLU A C 1
ATOM 6120 O O . GLU A 1 385 ? 6.126 -0.488 -10.361 1.000 16.245 385 GLU A O 1
ATOM 6132 N N . LEU A 1 386 ? 4.150 -1.468 -9.906 1.000 15.239 386 LEU A N 1
ATOM 6133 C CA . LEU A 1 386 ? 3.436 -0.753 -10.983 1.000 14.609 386 LEU A CA 1
ATOM 6134 C C . LEU A 1 386 ? 3.446 0.752 -10.682 1.000 13.142 386 LEU A C 1
ATOM 6135 O O . LEU A 1 386 ? 3.761 1.544 -11.574 1.000 16.266 386 LEU A O 1
ATOM 6151 N N . LEU A 1 387 ? 3.101 1.127 -9.456 1.000 13.496 387 LEU A N 1
ATOM 6152 C CA . LEU A 1 387 ? 3.016 2.543 -9.018 1.000 14.492 387 LEU A CA 1
ATOM 6153 C C . LEU A 1 387 ? 4.336 3.263 -9.321 1.000 13.711 387 LEU A C 1
ATOM 6154 O O . LEU A 1 387 ? 4.314 4.391 -9.842 1.000 14.365 387 LEU A O 1
ATOM 6170 N N . GLU A 1 388 ? 5.461 2.633 -9.011 1.000 13.118 388 GLU A N 1
ATOM 6171 C CA . GLU A 1 388 ? 6.781 3.289 -9.160 1.000 14.461 388 GLU A CA 1
ATOM 6172 C C . GLU A 1 388 ? 7.172 3.306 -10.638 1.000 15.218 388 GLU A C 1
ATOM 6173 O O . GLU A 1 388 ? 7.916 4.228 -11.024 1.000 16.995 388 GLU A O 1
ATOM 6185 N N . ARG A 1 389 ? 6.697 2.344 -11.437 1.000 15.845 389 ARG A N 1
ATOM 6186 C CA . ARG A 1 389 ? 7.011 2.317 -12.886 1.000 17.397 389 ARG A CA 1
ATOM 6187 C C . ARG A 1 389 ? 6.294 3.493 -13.568 1.000 15.858 389 ARG A C 1
ATOM 6188 O O . ARG A 1 389 ? 6.922 4.197 -14.361 1.000 17.719 389 ARG A O 1
ATOM 6209 N N . THR A 1 390 ? 5.026 3.727 -13.237 1.000 14.070 390 THR A N 1
ATOM 6210 C CA . THR A 1 390 ? 4.172 4.717 -13.939 1.000 14.149 390 THR A CA 1
ATOM 6211 C C . THR A 1 390 ? 4.196 6.083 -13.246 1.000 14.322 390 THR A C 1
ATOM 6212 O O . THR A 1 390 ? 3.806 7.059 -13.886 1.000 16.075 390 THR A O 1
ATOM 6223 N N . ARG A 1 391 ? 4.548 6.125 -11.959 1.000 15.519 391 ARG A N 1
ATOM 6224 C CA . ARG A 1 391 ? 4.482 7.345 -11.109 1.000 17.134 391 ARG A CA 1
ATOM 6225 C C . ARG A 1 391 ? 3.038 7.853 -11.084 1.000 15.839 391 ARG A C 1
ATOM 6226 O O . ARG A 1 391 ? 2.830 9.067 -11.035 1.000 19.270 391 ARG A O 1
ATOM 6247 N N . ASN A 1 392 ? 2.071 6.941 -11.122 1.000 16.312 392 ASN A N 1
ATOM 6248 C CA . ASN A 1 392 ? 0.625 7.265 -11.049 1.000 16.174 392 ASN A CA 1
ATOM 6249 C C . ASN A 1 392 ? 0.070 6.613 -9.785 1.000 15.486 392 ASN A C 1
ATOM 6250 O O . ASN A 1 392 ? -0.047 5.377 -9.763 1.000 15.669 392 ASN A O 1
ATOM 6261 N N . GLY A 1 393 ? -0.210 7.421 -8.760 1.000 16.173 393 GLY A N 1
ATOM 6262 C CA . GLY A 1 393 ? -0.548 6.933 -7.413 1.000 16.311 393 GLY A CA 1
ATOM 6263 C C . GLY A 1 393 ? -1.639 5.884 -7.441 1.000 13.616 393 GLY A C 1
ATOM 6264 O O . GLY A 1 393 ? -1.554 4.891 -6.683 1.000 14.340 393 GLY A O 1
ATOM 6268 N N . ARG A 1 394 ? -2.659 6.104 -8.261 1.000 13.273 394 ARG A N 1
ATOM 6269 C CA . ARG A 1 394 ? -3.841 5.214 -8.330 1.000 12.651 394 ARG A CA 1
ATOM 6270 C C . ARG A 1 394 ? -3.430 3.816 -8.797 1.000 11.714 394 ARG A C 1
ATOM 6271 O O . ARG A 1 394 ? -4.195 2.892 -8.564 1.000 12.612 394 ARG A O 1
ATOM 6292 N N . ASP A 1 395 ? -2.271 3.670 -9.446 1.000 11.601 395 ASP A N 1
ATOM 6293 C CA . ASP A 1 395 ? -1.830 2.362 -9.991 1.000 11.386 395 ASP A CA 1
ATOM 6294 C C . ASP A 1 395 ? -1.485 1.402 -8.851 1.000 11.773 395 ASP A C 1
ATOM 6295 O O . ASP A 1 395 ? -1.424 0.199 -9.109 1.000 11.786 395 ASP A O 1
ATOM 6304 N N . ILE A 1 396 ? -1.328 1.891 -7.617 1.000 11.424 396 ILE A N 1
ATOM 6305 C CA . ILE A 1 396 ? -1.123 0.986 -6.457 1.000 12.145 396 ILE A CA 1
ATOM 6306 C C . ILE A 1 396 ? -2.265 -0.040 -6.407 1.000 11.453 396 ILE A C 1
ATOM 6307 O O . ILE A 1 396 ? -2.050 -1.178 -5.937 1.000 11.826 396 ILE A O 1
ATOM 6323 N N . ASN A 1 397 ? -3.437 0.344 -6.916 1.000 11.443 397 ASN A N 1
ATOM 6324 C CA . ASN A 1 397 ? -4.697 -0.432 -6.832 1.000 11.177 397 ASN A CA 1
ATOM 6325 C C . ASN A 1 397 ? -5.172 -0.784 -8.248 1.000 11.248 397 ASN A C 1
ATOM 6326 O O . ASN A 1 397 ? -6.363 -0.908 -8.445 1.000 11.496 397 ASN A O 1
ATOM 6337 N N . ARG A 1 398 ? -4.243 -0.944 -9.198 1.000 10.641 398 ARG A N 1
ATOM 6338 C CA . ARG A 1 398 ? -4.612 -1.272 -10.611 1.000 9.877 398 ARG A CA 1
ATOM 6339 C C . ARG A 1 398 ? -3.674 -2.333 -11.176 1.000 10.719 398 ARG A C 1
ATOM 6340 O O . ARG A 1 398 ? -3.426 -2.331 -12.391 1.000 11.589 398 ARG A O 1
ATOM 6361 N N . HIS A 1 399 ? -3.230 -3.277 -10.374 1.000 11.234 399 HIS A N 1
ATOM 6362 C CA . HIS A 1 399 ? -2.447 -4.436 -10.843 1.000 11.532 399 HIS A CA 1
ATOM 6363 C C . HIS A 1 399 ? -3.163 -5.088 -12.025 1.000 11.466 399 HIS A C 1
ATOM 6364 O O . HIS A 1 399 ? -4.389 -5.269 -11.978 1.000 12.183 399 HIS A O 1
ATOM 6379 N N . GLY A 1 400 ? -2.407 -5.444 -13.054 1.000 12.198 400 GLY A N 1
ATOM 6380 C CA . GLY A 1 400 ? -2.954 -6.254 -14.151 1.000 12.185 400 GLY A CA 1
ATOM 6381 C C . GLY A 1 400 ? -2.706 -7.727 -13.911 1.000 12.444 400 GLY A C 1
ATOM 6382 O O . GLY A 1 400 ? -1.523 -8.137 -13.888 1.000 13.645 400 GLY A O 1
ATOM 6386 N N . TYR A 1 401 ? -3.768 -8.508 -13.747 1.000 12.833 401 TYR A N 1
ATOM 6387 C CA . TYR A 1 401 ? -3.656 -9.964 -13.517 1.000 13.424 401 TYR A CA 1
ATOM 6388 C C . TYR A 1 401 ? -3.641 -10.695 -14.849 1.000 12.769 401 TYR A C 1
ATOM 6389 O O . TYR A 1 401 ? -4.527 -10.455 -15.673 1.000 14.912 401 TYR A O 1
ATOM 6407 N N . SER A 1 402 ? -2.691 -11.600 -15.017 1.000 13.349 402 SER A N 1
ATOM 6408 C CA . SER A 1 402 ? -2.750 -12.607 -16.101 1.000 13.947 402 SER A CA 1
ATOM 6409 C C . SER A 1 402 ? -3.793 -13.656 -15.715 1.000 14.015 402 SER A C 1
ATOM 6410 O O . SER A 1 402 ? -4.127 -13.772 -14.506 1.000 14.800 402 SER A O 1
ATOM 6418 N N . LEU A 1 403 ? -4.258 -14.465 -16.652 1.000 14.308 403 LEU A N 1
ATOM 6419 C CA . LEU A 1 403 ? -5.116 -15.628 -16.330 1.000 14.153 403 LEU A CA 1
ATOM 6420 C C . LEU A 1 403 ? -4.378 -16.565 -15.365 1.000 13.912 403 LEU A C 1
ATOM 6421 O O . LEU A 1 403 ? -5.039 -17.119 -14.485 1.000 14.999 403 LEU A O 1
ATOM 6437 N N . GLU A 1 404 ? -3.062 -16.722 -15.523 1.000 14.835 404 GLU A N 1
ATOM 6438 C CA . GLU A 1 404 ? -2.212 -17.566 -14.641 1.000 15.238 404 GLU A CA 1
ATOM 6439 C C . GLU A 1 404 ? -2.299 -17.036 -13.210 1.000 13.692 404 GLU A C 1
ATOM 6440 O O . GLU A 1 404 ? -2.432 -17.861 -12.290 1.000 13.682 404 GLU A O 1
ATOM 6452 N N . GLU A 1 405 ? -2.203 -15.719 -13.030 1.000 13.684 405 GLU A N 1
ATOM 6453 C CA . GLU A 1 405 ? -2.184 -15.112 -11.676 1.000 14.088 405 GLU A CA 1
ATOM 6454 C C . GLU A 1 405 ? -3.587 -15.221 -11.073 1.000 13.285 405 GLU A C 1
ATOM 6455 O O . GLU A 1 405 ? -3.703 -15.490 -9.857 1.000 14.032 405 GLU A O 1
ATOM 6467 N N . ILE A 1 406 ? -4.644 -15.067 -11.871 1.000 12.693 406 ILE A N 1
ATOM 6468 C CA . ILE A 1 406 ? -6.022 -15.247 -11.338 1.000 12.681 406 ILE A CA 1
ATOM 6469 C C . ILE A 1 406 ? -6.125 -16.677 -10.819 1.000 12.788 406 ILE A C 1
ATOM 6470 O O . ILE A 1 406 ? -6.621 -16.885 -9.692 1.000 14.677 406 ILE A O 1
ATOM 6486 N N . GLU A 1 407 ? -5.681 -17.644 -11.604 1.000 12.841 407 GLU A N 1
ATOM 6487 C CA . GLU A 1 407 ? -5.734 -19.072 -11.228 1.000 12.606 407 GLU A CA 1
ATOM 6488 C C . GLU A 1 407 ? -4.926 -19.299 -9.941 1.000 12.839 407 GLU A C 1
ATOM 6489 O O . GLU A 1 407 ? -5.414 -20.023 -9.057 1.000 15.156 407 GLU A O 1
ATOM 6501 N N . GLU A 1 408 ? -3.737 -18.707 -9.834 1.000 12.947 408 GLU A N 1
ATOM 6502 C CA . GLU A 1 408 ? -2.828 -18.933 -8.682 1.000 14.669 408 GLU A CA 1
ATOM 6503 C C . GLU A 1 408 ? -3.517 -18.431 -7.408 1.000 14.373 408 GLU A C 1
ATOM 6504 O O . GLU A 1 408 ? -3.324 -19.015 -6.331 1.000 15.678 408 GLU A O 1
ATOM 6516 N N . ASN A 1 409 ? -4.329 -17.390 -7.534 1.000 14.188 409 ASN A N 1
ATOM 6517 C CA . ASN A 1 409 ? -5.034 -16.785 -6.384 1.000 14.334 409 ASN A CA 1
ATOM 6518 C C . ASN A 1 409 ? -6.191 -17.674 -5.922 1.000 13.704 409 ASN A C 1
ATOM 6519 O O . ASN A 1 409 ? -6.639 -17.479 -4.782 1.000 14.035 409 ASN A O 1
ATOM 6530 N N . GLN A 1 410 ? -6.650 -18.641 -6.710 1.000 13.800 410 GLN A N 1
ATOM 6531 C CA . GLN A 1 410 ? -7.861 -19.423 -6.354 1.000 13.947 410 GLN A CA 1
ATOM 6532 C C . GLN A 1 410 ? -7.582 -20.336 -5.153 1.000 14.693 410 GLN A C 1
ATOM 6533 O O . GLN A 1 410 ? -8.556 -20.746 -4.523 1.000 16.253 410 GLN A O 1
ATOM 6547 N N . LYS A 1 411 ? -6.320 -20.651 -4.855 1.000 15.805 411 LYS A N 1
ATOM 6548 C CA . LYS A 1 411 ? -5.977 -21.547 -3.715 1.000 16.451 411 LYS A CA 1
ATOM 6549 C C . LYS A 1 411 ? -6.101 -20.784 -2.387 1.000 15.033 411 LYS A C 1
ATOM 6550 O O . LYS A 1 411 ? -6.066 -21.443 -1.345 1.000 17.287 411 LYS A O 1
ATOM 6569 N N . ARG A 1 412 ? -6.151 -19.444 -2.405 1.000 14.889 412 ARG A N 1
ATOM 6570 C CA . ARG A 1 412 ? -6.138 -18.646 -1.147 1.000 13.991 412 ARG A CA 1
ATOM 6571 C C . ARG A 1 412 ? -7.500 -18.761 -0.485 1.000 14.230 412 ARG A C 1
ATOM 6572 O O . ARG A 1 412 ? -8.532 -18.483 -1.083 1.000 14.502 412 ARG A O 1
ATOM 6593 N N . PRO A 1 413 ? -7.549 -19.175 0.792 1.000 14.848 413 PRO A N 1
ATOM 6594 C CA . PRO A 1 413 ? -8.821 -19.220 1.500 1.000 14.728 413 PRO A CA 1
ATOM 6595 C C . PRO A 1 413 ? -9.600 -17.908 1.388 1.000 14.727 413 PRO A C 1
ATOM 6596 O O . PRO A 1 413 ? -10.775 -17.981 1.205 1.000 14.927 413 PRO A O 1
ATOM 6607 N N . VAL A 1 414 ? -8.943 -16.758 1.504 1.000 14.070 414 VAL A N 1
ATOM 6608 C CA . VAL A 1 414 ? -9.670 -15.456 1.516 1.000 13.068 414 VAL A CA 1
ATOM 6609 C C . VAL A 1 414 ? -10.369 -15.249 0.163 1.000 13.702 414 VAL A C 1
ATOM 6610 O O . VAL A 1 414 ? -11.494 -14.733 0.146 1.000 16.146 414 VAL A O 1
ATOM 6623 N N . VAL A 1 415 ? -9.734 -15.680 -0.936 1.000 11.866 415 VAL A N 1
ATOM 6624 C CA . VAL A 1 415 ? -10.315 -15.555 -2.298 1.000 11.736 415 VAL A CA 1
ATOM 6625 C C . VAL A 1 415 ? -11.502 -16.515 -2.426 1.000 11.765 415 VAL A C 1
ATOM 6626 O O . VAL A 1 415 ? -12.555 -16.109 -2.955 1.000 11.981 415 VAL A O 1
ATOM 6639 N N A GLN A 1 416 ? -11.351 -17.740 -1.916 0.500 12.956 416 GLN A N 1
ATOM 6640 N N B GLN A 1 416 ? -11.378 -17.744 -1.915 0.500 12.818 416 GLN A N 1
ATOM 6641 C CA A GLN A 1 416 ? -12.441 -18.746 -1.893 0.500 13.362 416 GLN A CA 1
ATOM 6642 C CA B GLN A 1 416 ? -12.500 -18.718 -1.950 0.500 13.306 416 GLN A CA 1
ATOM 6643 C C A GLN A 1 416 ? -13.604 -18.205 -1.055 0.500 13.164 416 GLN A C 1
ATOM 6644 C C B GLN A 1 416 ? -13.631 -18.213 -1.046 0.500 13.178 416 GLN A C 1
ATOM 6645 O O A GLN A 1 416 ? -14.761 -18.278 -1.493 0.500 13.443 416 GLN A O 1
ATOM 6646 O O B GLN A 1 416 ? -14.805 -18.318 -1.431 0.500 13.555 416 GLN A O 1
ATOM 6673 N N . ASP A 1 417 ? -13.295 -17.654 0.117 1.000 12.987 417 ASP A N 1
ATOM 6674 C CA . ASP A 1 417 ? -14.347 -17.202 1.050 1.000 13.032 417 ASP A CA 1
ATOM 6675 C C . ASP A 1 417 ? -15.099 -16.003 0.468 1.000 12.444 417 ASP A C 1
ATOM 6676 O O . ASP A 1 417 ? -16.317 -15.937 0.621 1.000 13.241 417 ASP A O 1
ATOM 6685 N N . LEU A 1 418 ? -14.392 -15.056 -0.149 1.000 11.927 418 LEU A N 1
ATOM 6686 C CA . LEU A 1 418 ? -15.085 -13.906 -0.771 1.000 11.343 418 LEU A CA 1
ATOM 6687 C C . LEU A 1 418 ? -15.978 -14.443 -1.900 1.000 12.575 418 LEU A C 1
ATOM 6688 O O . LEU A 1 418 ? -17.115 -13.993 -2.018 1.000 12.756 418 LEU A O 1
ATOM 6704 N N . LYS A 1 419 ? -15.501 -15.420 -2.673 1.000 11.658 419 LYS A N 1
ATOM 6705 C CA . LYS A 1 419 ? -16.358 -15.959 -3.750 1.000 12.854 419 LYS A CA 1
ATOM 6706 C C . LYS A 1 419 ? -17.607 -16.595 -3.135 1.000 12.579 419 LYS A C 1
ATOM 6707 O O . LYS A 1 419 ? -18.707 -16.395 -3.642 1.000 13.491 419 LYS A O 1
ATOM 6726 N N . TRP A 1 420 ? -17.450 -17.293 -2.013 1.000 12.485 420 TRP A N 1
ATOM 6727 C CA . TRP A 1 420 ? -18.591 -17.938 -1.330 1.000 12.610 420 TRP A CA 1
ATOM 6728 C C . TRP A 1 420 ? -19.604 -16.867 -0.902 1.000 13.086 420 TRP A C 1
ATOM 6729 O O . TRP A 1 420 ? -20.815 -17.070 -1.086 1.000 14.278 420 TRP A O 1
ATOM 6750 N N . LEU A 1 421 ? -19.118 -15.761 -0.337 1.000 13.020 421 LEU A N 1
ATOM 6751 C CA . LEU A 1 421 ? -20.009 -14.663 0.117 1.000 12.957 421 LEU A CA 1
ATOM 6752 C C . LEU A 1 421 ? -20.762 -14.066 -1.077 1.000 11.544 421 LEU A C 1
ATOM 6753 O O . LEU A 1 421 ? -21.947 -13.734 -0.948 1.000 12.744 421 LEU A O 1
ATOM 6769 N N . MET A 1 422 ? -20.076 -13.909 -2.207 1.000 11.521 422 MET A N 1
ATOM 6770 C CA . MET A 1 422 ? -20.716 -13.356 -3.431 1.000 11.451 422 MET A CA 1
ATOM 6771 C C . MET A 1 422 ? -21.796 -14.318 -3.933 1.000 12.470 422 MET A C 1
ATOM 6772 O O . MET A 1 422 ? -22.896 -13.861 -4.258 1.000 13.582 422 MET A O 1
ATOM 6786 N N . GLU A 1 423 ? -21.501 -15.614 -3.924 1.000 12.973 423 GLU A N 1
ATOM 6787 C CA . GLU A 1 423 ? -22.487 -16.636 -4.339 1.000 13.104 423 GLU A CA 1
ATOM 6788 C C . GLU A 1 423 ? -23.683 -16.609 -3.391 1.000 11.989 423 GLU A C 1
ATOM 6789 O O . GLU A 1 423 ? -24.816 -16.687 -3.872 1.000 12.677 423 GLU A O 1
ATOM 6801 N N . LEU A 1 424 ? -23.450 -16.487 -2.080 1.000 11.833 424 LEU A N 1
ATOM 6802 C CA . LEU A 1 424 ? -24.563 -16.365 -1.105 1.000 11.748 424 LEU A CA 1
ATOM 6803 C C . LEU A 1 424 ? -25.391 -15.108 -1.411 1.000 11.745 424 LEU A C 1
ATOM 6804 O O . LEU A 1 424 ? -26.633 -15.192 -1.441 1.000 12.685 424 LEU A O 1
ATOM 6820 N N . ARG A 1 425 ? -24.720 -13.975 -1.601 1.000 11.481 425 ARG A N 1
ATOM 6821 C CA . ARG A 1 425 ? -25.405 -12.689 -1.881 1.000 11.638 425 ARG A CA 1
ATOM 6822 C C . ARG A 1 425 ? -26.277 -12.832 -3.131 1.000 11.506 425 ARG A C 1
ATOM 6823 O O . ARG A 1 425 ? -27.339 -12.191 -3.193 1.000 12.290 425 ARG A O 1
ATOM 6844 N N . ASN A 1 426 ? -25.845 -13.645 -4.099 1.000 11.720 426 ASN A N 1
ATOM 6845 C CA . ASN A 1 426 ? -26.539 -13.789 -5.401 1.000 11.982 426 ASN A CA 1
ATOM 6846 C C . ASN A 1 426 ? -27.668 -14.820 -5.332 1.000 13.285 426 ASN A C 1
ATOM 6847 O O . ASN A 1 426 ? -28.521 -14.806 -6.223 1.000 16.534 426 ASN A O 1
ATOM 6858 N N . SER A 1 427 ? -27.687 -15.694 -4.326 1.000 14.448 427 SER A N 1
ATOM 6859 C CA . SER A 1 427 ? -28.643 -16.831 -4.259 1.000 15.053 427 SER A CA 1
ATOM 6860 C C . SER A 1 427 ? -29.648 -16.694 -3.110 1.000 14.512 427 SER A C 1
ATOM 6861 O O . SER A 1 427 ? -30.792 -17.152 -3.273 1.000 16.736 427 SER A O 1
ATOM 6869 N N . HIS A 1 428 ? -29.263 -16.152 -1.959 1.000 13.194 428 HIS A N 1
ATOM 6870 C CA . HIS A 1 428 ? -30.153 -16.226 -0.780 1.000 13.226 428 HIS A CA 1
ATOM 6871 C C . HIS A 1 428 ? -31.269 -15.201 -0.904 1.000 14.179 428 HIS A C 1
ATOM 6872 O O . HIS A 1 428 ? -31.019 -14.019 -1.086 1.000 15.948 428 HIS A O 1
ATOM 6887 N N . PRO A 1 429 ? -32.540 -15.609 -0.745 1.000 15.228 429 PRO A N 1
ATOM 6888 C CA . PRO A 1 429 ? -33.657 -14.688 -0.953 1.000 16.647 429 PRO A CA 1
ATOM 6889 C C . PRO A 1 429 ? -33.730 -13.503 0.025 1.000 14.375 429 PRO A C 1
ATOM 6890 O O . PRO A 1 429 ? -34.366 -12.526 -0.284 1.000 16.248 429 PRO A O 1
ATOM 6901 N N . ALA A 1 430 ? -33.088 -13.589 1.189 1.000 13.197 430 ALA A N 1
ATOM 6902 C CA . ALA A 1 430 ? -33.114 -12.485 2.164 1.000 13.132 430 ALA A CA 1
ATOM 6903 C C . ALA A 1 430 ? -32.451 -11.228 1.589 1.000 13.444 430 ALA A C 1
ATOM 6904 O O . ALA A 1 430 ? -32.695 -10.142 2.152 1.000 14.976 430 ALA A O 1
ATOM 6911 N N . PHE A 1 431 ? -31.666 -11.325 0.507 1.000 12.898 431 PHE A N 1
ATOM 6912 C CA . PHE A 1 431 ? -30.951 -10.148 -0.044 1.000 12.386 431 PHE A CA 1
ATOM 6913 C C . PHE A 1 431 ? -31.801 -9.394 -1.079 1.000 13.797 431 PHE A C 1
ATOM 6914 O O . PHE A 1 431 ? -31.267 -8.464 -1.704 1.000 15.263 431 PHE A O 1
ATOM 6931 N N . ASP A 1 432 ? -33.079 -9.751 -1.208 1.000 12.826 432 ASP A N 1
ATOM 6932 C CA . ASP A 1 432 ? -34.138 -8.972 -1.911 1.000 13.820 432 ASP A CA 1
ATOM 6933 C C . ASP A 1 432 ? -33.806 -7.473 -1.897 1.000 12.459 432 ASP A C 1
ATOM 6934 O O . ASP A 1 432 ? -33.691 -6.896 -0.813 1.000 13.088 432 ASP A O 1
ATOM 6943 N N . LEU A 1 433 ? -33.672 -6.837 -3.066 1.000 13.589 433 LEU A N 1
ATOM 6944 C CA . LEU A 1 433 ? -33.362 -5.389 -3.144 1.000 12.501 433 LEU A CA 1
ATOM 6945 C C . LEU A 1 433 ? -34.418 -4.585 -2.380 1.000 12.742 433 LEU A C 1
ATOM 6946 O O . LEU A 1 433 ? -34.068 -3.535 -1.819 1.000 15.122 433 LEU A O 1
ATOM 6962 N N . GLU A 1 434 ? -35.660 -5.070 -2.353 1.000 12.491 434 GLU A N 1
ATOM 6963 C CA . GLU A 1 434 ? -36.813 -4.381 -1.708 1.000 13.118 434 GLU A CA 1
ATOM 6964 C C . GLU A 1 434 ? -36.913 -4.718 -0.217 1.000 12.768 434 GLU A C 1
ATOM 6965 O O . GLU A 1 434 ? -37.722 -4.096 0.471 1.000 14.270 434 GLU A O 1
ATOM 6977 N N . GLY A 1 435 ? -36.111 -5.655 0.267 1.000 12.106 435 GLY A N 1
ATOM 6978 C CA . GLY A 1 435 ? -36.216 -6.154 1.645 1.000 12.475 435 GLY A CA 1
ATOM 6979 C C . GLY A 1 435 ? -35.723 -5.142 2.655 1.000 12.773 435 GLY A C 1
ATOM 6980 O O . GLY A 1 435 ? -35.028 -4.174 2.298 1.000 15.022 435 GLY A O 1
ATOM 6984 N N . ASP A 1 436 ? -36.072 -5.372 3.910 1.000 13.517 436 ASP A N 1
ATOM 6985 C CA . ASP A 1 436 ? -35.682 -4.453 5.002 1.000 15.093 436 ASP A CA 1
ATOM 6986 C C . ASP A 1 436 ? -34.342 -4.875 5.609 1.000 13.407 436 ASP A C 1
ATOM 6987 O O . ASP A 1 436 ? -33.973 -6.069 5.592 1.000 12.999 436 ASP A O 1
ATOM 6996 N N . LEU A 1 437 ? -33.653 -3.878 6.155 1.000 12.679 437 LEU A N 1
ATOM 6997 C CA . LEU A 1 437 ? -32.420 -4.047 6.945 1.000 11.528 437 LEU A CA 1
ATOM 6998 C C . LEU A 1 437 ? -32.693 -3.461 8.322 1.000 11.924 437 LEU A C 1
ATOM 6999 O O . LEU A 1 437 ? -33.109 -2.293 8.406 1.000 13.485 437 LEU A O 1
ATOM 7015 N N . ASP A 1 438 ? -32.467 -4.265 9.348 1.000 12.198 438 ASP A N 1
ATOM 7016 C CA . ASP A 1 438 ? -32.453 -3.812 10.754 1.000 13.630 438 ASP A CA 1
ATOM 7017 C C . ASP A 1 438 ? -30.988 -3.831 11.175 1.000 13.232 438 ASP A C 1
ATOM 7018 O O . ASP A 1 438 ? -30.354 -4.896 11.034 1.000 14.086 438 ASP A O 1
ATOM 7027 N N . VAL A 1 439 ? -30.473 -2.701 11.647 1.000 14.000 439 VAL A N 1
ATOM 7028 C CA . VAL A 1 439 ? -29.058 -2.567 12.094 1.000 14.158 439 VAL A CA 1
ATOM 7029 C C . VAL A 1 439 ? -29.039 -2.252 13.574 1.000 14.497 439 VAL A C 1
ATOM 7030 O O . VAL A 1 439 ? -29.791 -1.357 13.992 1.000 18.010 439 VAL A O 1
ATOM 7043 N N . ALA A 1 440 ? -28.164 -2.934 14.303 1.000 14.419 440 ALA A N 1
ATOM 7044 C CA . ALA A 1 440 ? -27.882 -2.632 15.718 1.000 17.386 440 ALA A CA 1
ATOM 7045 C C . ALA A 1 440 ? -26.373 -2.602 15.935 1.000 16.545 440 ALA A C 1
ATOM 7046 O O . ALA A 1 440 ? -25.679 -3.481 15.430 1.000 16.671 440 ALA A O 1
ATOM 7053 N N . SER A 1 441 ? -25.906 -1.622 16.694 1.000 15.459 441 SER A N 1
ATOM 7054 C CA . SER A 1 441 ? -24.497 -1.482 17.111 1.000 16.463 441 SER A CA 1
ATOM 7055 C C . SER A 1 441 ? -24.467 -1.524 18.639 1.000 16.479 441 SER A C 1
ATOM 7056 O O . SER A 1 441 ? -25.101 -0.664 19.237 1.000 18.465 441 SER A O 1
ATOM 7064 N N . GLU A 1 442 ? -23.808 -2.513 19.232 1.000 18.796 442 GLU A N 1
ATOM 7065 C CA . GLU A 1 442 ? -23.685 -2.605 20.719 1.000 21.444 442 GLU A CA 1
ATOM 7066 C C . GLU A 1 442 ? -22.596 -3.610 21.102 1.000 21.374 442 GLU A C 1
ATOM 7067 O O . GLU A 1 442 ? -22.427 -4.626 20.415 1.000 20.657 442 GLU A O 1
ATOM 7079 N N . ASP A 1 443 ? -21.878 -3.310 22.185 1.000 23.808 443 ASP A N 1
ATOM 7080 C CA . ASP A 1 443 ? -20.850 -4.191 22.806 1.000 24.706 443 ASP A CA 1
ATOM 7081 C C . ASP A 1 443 ? -19.816 -4.660 21.773 1.000 21.825 443 ASP A C 1
ATOM 7082 O O . ASP A 1 443 ? -19.426 -5.844 21.842 1.000 22.215 443 ASP A O 1
ATOM 7091 N N . GLY A 1 444 ? -19.413 -3.779 20.842 1.000 18.211 444 GLY A N 1
ATOM 7092 C CA . GLY A 1 444 ? -18.406 -4.054 19.798 1.000 16.771 444 GLY A CA 1
ATOM 7093 C C . GLY A 1 444 ? -18.956 -4.936 18.690 1.000 16.284 444 GLY A C 1
ATOM 7094 O O . GLY A 1 444 ? -18.160 -5.389 17.857 1.000 16.920 444 GLY A O 1
ATOM 7098 N N . HIS A 1 445 ? -20.273 -5.165 18.657 1.000 15.920 445 HIS A N 1
ATOM 7099 C CA . HIS A 1 445 ? -20.932 -5.936 17.576 1.000 15.198 445 HIS A CA 1
ATOM 7100 C C . HIS A 1 445 ? -21.698 -4.995 16.650 1.000 14.841 445 HIS A C 1
ATOM 7101 O O . HIS A 1 445 ? -22.264 -3.986 17.089 1.000 16.942 445 HIS A O 1
ATOM 7116 N N . LEU A 1 446 ? -21.752 -5.378 15.389 1.000 13.207 446 LEU A N 1
ATOM 7117 C CA . LEU A 1 446 ? -22.673 -4.779 14.408 1.000 12.047 446 LEU A CA 1
ATOM 7118 C C . LEU A 1 446 ? -23.555 -5.909 13.893 1.000 12.438 446 LEU A C 1
ATOM 7119 O O . LEU A 1 446 ? -23.007 -6.876 13.330 1.000 12.489 446 LEU A O 1
ATOM 7135 N N . ARG A 1 447 ? -24.854 -5.811 14.133 1.000 13.143 447 ARG A N 1
ATOM 7136 C CA . ARG A 1 447 ? -25.827 -6.843 13.734 1.000 13.017 447 ARG A CA 1
ATOM 7137 C C . ARG A 1 447 ? -26.639 -6.258 12.584 1.000 12.575 447 ARG A C 1
ATOM 7138 O O . ARG A 1 447 ? -27.117 -5.127 12.680 1.000 13.799 447 ARG A O 1
ATOM 7159 N N . MET A 1 448 ? -26.713 -7.005 11.497 1.000 11.765 448 MET A N 1
ATOM 7160 C CA . MET A 1 448 ? -27.467 -6.585 10.295 1.000 11.790 448 MET A CA 1
ATOM 7161 C C . MET A 1 448 ? -28.413 -7.717 9.926 1.000 11.627 448 MET A C 1
ATOM 7162 O O . MET A 1 448 ? -27.946 -8.799 9.527 1.000 13.065 448 MET A O 1
ATOM 7176 N N . LEU A 1 449 ? -29.701 -7.481 10.118 1.000 12.144 449 LEU A N 1
ATOM 7177 C CA . LEU A 1 449 ? -30.748 -8.475 9.821 1.000 12.234 449 LEU A CA 1
ATOM 7178 C C . LEU A 1 449 ? -31.439 -8.067 8.527 1.000 11.563 449 LEU A C 1
ATOM 7179 O O . LEU A 1 449 ? -32.004 -6.972 8.468 1.000 12.626 449 LEU A O 1
ATOM 7195 N N . ARG A 1 450 ? -31.361 -8.939 7.533 1.000 11.148 450 ARG A N 1
ATOM 7196 C CA . ARG A 1 450 ? -32.012 -8.710 6.224 1.000 10.829 450 ARG A CA 1
ATOM 7197 C C . ARG A 1 450 ? -33.272 -9.568 6.197 1.000 12.060 450 ARG A C 1
ATOM 7198 O O . ARG A 1 450 ? -33.156 -10.801 6.411 1.000 12.506 450 ARG A O 1
ATOM 7219 N N . ARG A 1 451 ? -34.423 -8.925 5.991 1.000 12.373 451 ARG A N 1
ATOM 7220 C CA . ARG A 1 451 ? -35.728 -9.616 5.964 1.000 13.586 451 ARG A CA 1
ATOM 7221 C C . ARG A 1 451 ? -36.386 -9.420 4.610 1.000 13.672 451 ARG A C 1
ATOM 7222 O O . ARG A 1 451 ? -36.233 -8.352 3.992 1.000 16.259 451 ARG A O 1
ATOM 7243 N N . SER A 1 452 ? -37.101 -10.439 4.178 1.000 14.145 452 SER A N 1
ATOM 7244 C CA . SER A 1 452 ? -37.931 -10.378 2.956 1.000 15.474 452 SER A CA 1
ATOM 7245 C C . SER A 1 452 ? -39.043 -11.396 3.144 1.000 16.162 452 SER A C 1
ATOM 7246 O O . SER A 1 452 ? -38.737 -12.599 3.098 1.000 16.078 452 SER A O 1
ATOM 7254 N N . GLY A 1 453 ? -40.252 -10.929 3.443 1.000 19.623 453 GLY A N 1
ATOM 7255 C CA . GLY A 1 453 ? -41.338 -11.816 3.894 1.000 21.541 453 GLY A CA 1
ATOM 7256 C C . GLY A 1 453 ? -40.899 -12.597 5.120 1.000 21.176 453 GLY A C 1
ATOM 7257 O O . GLY A 1 453 ? -40.486 -11.949 6.108 1.000 24.485 453 GLY A O 1
ATOM 7261 N N . ASP A 1 454 ? -40.926 -13.932 5.055 1.000 21.160 454 ASP A N 1
ATOM 7262 C CA . ASP A 1 454 ? -40.546 -14.788 6.210 1.000 21.964 454 ASP A CA 1
ATOM 7263 C C . ASP A 1 454 ? -39.041 -15.068 6.162 1.000 19.383 454 ASP A C 1
ATOM 7264 O O . ASP A 1 454 ? -38.549 -15.729 7.077 1.000 21.931 454 ASP A O 1
ATOM 7273 N N . GLU A 1 455 ? -38.321 -14.568 5.158 1.000 17.415 455 GLU A N 1
ATOM 7274 C CA . GLU A 1 455 ? -36.848 -14.713 5.111 1.000 17.669 455 GLU A CA 1
ATOM 7275 C C . GLU A 1 455 ? -36.242 -13.754 6.132 1.000 16.283 455 GLU A C 1
ATOM 7276 O O . GLU A 1 455 ? -36.749 -12.630 6.304 1.000 18.152 455 GLU A O 1
ATOM 7288 N N . ALA A 1 456 ? -35.212 -14.207 6.823 1.000 14.922 456 ALA A N 1
ATOM 7289 C CA . ALA A 1 456 ? -34.558 -13.445 7.900 1.000 13.328 456 ALA A CA 1
ATOM 7290 C C . ALA A 1 456 ? -33.150 -13.991 8.022 1.000 13.795 456 ALA A C 1
ATOM 7291 O O . ALA A 1 456 ? -32.989 -15.119 8.523 1.000 17.174 456 ALA A O 1
ATOM 7298 N N . LEU A 1 457 ? -32.191 -13.226 7.527 1.000 11.472 457 LEU A N 1
ATOM 7299 C CA . LEU A 1 457 ? -30.774 -13.635 7.481 1.000 11.149 457 LEU A CA 1
ATOM 7300 C C . LEU A 1 457 ? -29.981 -12.608 8.271 1.000 11.261 457 LEU A C 1
ATOM 7301 O O . LEU A 1 457 ? -30.061 -11.425 7.954 1.000 11.709 457 LEU A O 1
ATOM 7317 N N . GLU A 1 458 ? -29.309 -13.052 9.326 1.000 11.696 458 GLU A N 1
ATOM 7318 C CA . GLU A 1 458 ? -28.641 -12.128 10.265 1.000 12.537 458 GLU A CA 1
ATOM 7319 C C . GLU A 1 458 ? -27.127 -12.262 10.137 1.000 12.091 458 GLU A C 1
ATOM 7320 O O . GLU A 1 458 ? -26.573 -13.367 10.319 1.000 11.656 458 GLU A O 1
ATOM 7332 N N . LEU A 1 459 ? -26.485 -11.142 9.863 1.000 12.219 459 LEU A N 1
ATOM 7333 C CA . LEU A 1 459 ? -25.021 -11.030 9.985 1.000 11.165 459 LEU A CA 1
ATOM 7334 C C . LEU A 1 459 ? -24.735 -10.473 11.381 1.000 11.350 459 LEU A C 1
ATOM 7335 O O . LEU A 1 459 ? -25.296 -9.424 11.721 1.000 12.835 459 LEU A O 1
ATOM 7351 N N . ASP A 1 460 ? -23.859 -11.132 12.123 1.000 11.114 460 ASP A N 1
ATOM 7352 C CA . ASP A 1 460 ? -23.420 -10.615 13.438 1.000 11.436 460 ASP A CA 1
ATOM 7353 C C . ASP A 1 460 ? -21.902 -10.474 13.396 1.000 11.926 460 ASP A C 1
ATOM 7354 O O . ASP A 1 460 ? -21.200 -11.503 13.378 1.000 12.343 460 ASP A O 1
ATOM 7363 N N . CYS A 1 461 ? -21.439 -9.233 13.300 1.000 11.709 461 CYS A N 1
ATOM 7364 C CA . CYS A 1 461 ? -20.005 -8.904 13.215 1.000 12.116 461 CYS A CA 1
ATOM 7365 C C . CYS A 1 461 ? -19.478 -8.562 14.596 1.000 12.425 461 CYS A C 1
ATOM 7366 O O . CYS A 1 461 ? -20.010 -7.614 15.175 1.000 14.010 461 CYS A O 1
ATOM 7374 N N . ASP A 1 462 ? -18.482 -9.311 15.060 1.000 12.475 462 ASP A N 1
ATOM 7375 C CA . ASP A 1 462 ? -17.669 -8.910 16.226 1.000 13.861 462 ASP A CA 1
ATOM 7376 C C . ASP A 1 462 ? -16.558 -8.017 15.684 1.000 13.395 462 ASP A C 1
ATOM 7377 O O . ASP A 1 462 ? -15.571 -8.561 15.149 1.000 13.351 462 ASP A O 1
ATOM 7386 N N . LEU A 1 463 ? -16.736 -6.700 15.770 1.000 13.899 463 LEU A N 1
ATOM 7387 C CA . LEU A 1 463 ? -15.776 -5.730 15.194 1.000 13.366 463 LEU A CA 1
ATOM 7388 C C . LEU A 1 463 ? -14.443 -5.825 15.920 1.000 13.385 463 LEU A C 1
ATOM 7389 O O . LEU A 1 463 ? -13.445 -5.407 15.371 1.000 15.518 463 LEU A O 1
ATOM 7405 N N . VAL A 1 464 ? -14.465 -6.281 17.173 1.000 14.296 464 VAL A N 1
ATOM 7406 C CA . VAL A 1 464 ? -13.230 -6.404 17.986 1.000 15.327 464 VAL A CA 1
ATOM 7407 C C . VAL A 1 464 ? -12.446 -7.633 17.539 1.000 15.386 464 VAL A C 1
ATOM 7408 O O . VAL A 1 464 ? -11.247 -7.478 17.248 1.000 18.105 464 VAL A O 1
ATOM 7421 N N . SER A 1 465 ? -13.087 -8.802 17.482 1.000 15.047 465 SER A N 1
ATOM 7422 C CA . SER A 1 465 ? -12.388 -10.081 17.212 1.000 15.512 465 SER A CA 1
ATOM 7423 C C . SER A 1 465 ? -12.144 -10.251 15.713 1.000 14.765 465 SER A C 1
ATOM 7424 O O . SER A 1 465 ? -11.266 -11.049 15.386 1.000 18.690 465 SER A O 1
ATOM 7432 N N . GLY A 1 466 ? -12.917 -9.577 14.850 1.000 13.791 466 GLY A N 1
ATOM 7433 C CA . GLY A 1 466 ? -12.854 -9.734 13.383 1.000 14.062 466 GLY A CA 1
ATOM 7434 C C . GLY A 1 466 ? -13.574 -10.987 12.901 1.000 13.622 466 GLY A C 1
ATOM 7435 O O . GLY A 1 466 ? -13.443 -11.335 11.717 1.000 15.777 466 GLY A O 1
ATOM 7439 N N . ARG A 1 467 ? -14.355 -11.635 13.764 1.000 13.057 467 ARG A N 1
ATOM 7440 C CA . ARG A 1 467 ? -15.150 -12.839 13.413 1.000 13.156 467 ARG A CA 1
ATOM 7441 C C . ARG A 1 467 ? -16.619 -12.456 13.236 1.000 12.805 467 ARG A C 1
ATOM 7442 O O . ARG A 1 467 ? -17.149 -11.640 14.016 1.000 13.585 467 ARG A O 1
ATOM 7463 N N . PHE A 1 468 ? -17.268 -13.015 12.219 1.000 12.025 468 PHE A N 1
ATOM 7464 C CA . PHE A 1 468 ? -18.724 -12.833 12.055 1.000 12.219 468 PHE A CA 1
ATOM 7465 C C . PHE A 1 468 ? -19.416 -14.178 11.888 1.000 13.350 468 PHE A C 1
ATOM 7466 O O . PHE A 1 468 ? -18.778 -15.202 11.639 1.000 13.506 468 PHE A O 1
ATOM 7483 N N . THR A 1 469 ? -20.722 -14.150 12.098 1.000 14.071 469 THR A N 1
ATOM 7484 C CA . THR A 1 469 ? -21.604 -15.307 11.856 1.000 12.993 469 THR A CA 1
ATOM 7485 C C . THR A 1 469 ? -22.717 -14.847 10.928 1.000 13.131 469 THR A C 1
ATOM 7486 O O . THR A 1 469 ? -23.084 -13.662 10.955 1.000 13.301 469 THR A O 1
ATOM 7497 N N . ILE A 1 470 ? -23.202 -15.784 10.130 1.000 11.546 470 ILE A N 1
ATOM 7498 C CA . ILE A 1 470 ? -24.424 -15.586 9.322 1.000 11.295 470 ILE A CA 1
ATOM 7499 C C . ILE A 1 470 ? -25.385 -16.689 9.739 1.000 12.209 470 ILE A C 1
ATOM 7500 O O . ILE A 1 470 ? -25.011 -17.858 9.649 1.000 13.202 470 ILE A O 1
ATOM 7516 N N . GLU A 1 471 ? -26.569 -16.288 10.182 1.000 12.179 471 GLU A N 1
ATOM 7517 C CA . GLU A 1 471 ? -27.626 -17.200 10.672 1.000 13.110 471 GLU A CA 1
ATOM 7518 C C . GLU A 1 471 ? -28.870 -17.009 9.810 1.000 12.615 471 GLU A C 1
ATOM 7519 O O . GLU A 1 471 ? -29.354 -15.867 9.693 1.000 12.750 471 GLU A O 1
ATOM 7531 N N . ASP A 1 472 ? -29.331 -18.094 9.202 1.000 12.359 472 ASP A N 1
ATOM 7532 C CA . ASP A 1 472 ? -30.645 -18.143 8.522 1.000 12.902 472 ASP A CA 1
ATOM 7533 C C . ASP A 1 472 ? -31.682 -18.410 9.610 1.000 13.522 472 ASP A C 1
ATOM 7534 O O . ASP A 1 472 ? -31.784 -19.560 10.048 1.000 14.317 472 ASP A O 1
ATOM 7543 N N . LYS A 1 473 ? -32.388 -17.366 10.044 1.000 14.417 473 LYS A N 1
ATOM 7544 C CA . LYS A 1 473 ? -33.336 -17.448 11.182 1.000 15.793 473 LYS A CA 1
ATOM 7545 C C . LYS A 1 473 ? -34.597 -18.187 10.715 1.000 16.631 473 LYS A C 1
ATOM 7546 O O . LYS A 1 473 ? -35.213 -18.861 11.533 1.000 19.972 473 LYS A O 1
ATOM 7565 N N . LYS A 1 474 ? -34.955 -18.093 9.433 1.000 17.542 474 LYS A N 1
ATOM 7566 C CA . LYS A 1 474 ? -36.134 -18.816 8.893 1.000 17.316 474 LYS A CA 1
ATOM 7567 C C . LYS A 1 474 ? -35.874 -20.326 8.957 1.000 16.871 474 LYS A C 1
ATOM 7568 O O . LYS A 1 474 ? -36.774 -21.059 9.402 1.000 20.242 474 LYS A O 1
ATOM 7587 N N . ARG A 1 475 ? -34.717 -20.775 8.458 1.000 16.733 475 ARG A N 1
ATOM 7588 C CA . ARG A 1 475 ? -34.396 -22.222 8.300 1.000 17.220 475 ARG A CA 1
ATOM 7589 C C . ARG A 1 475 ? -33.659 -22.744 9.541 1.000 16.801 475 ARG A C 1
ATOM 7590 O O . ARG A 1 475 ? -33.416 -23.961 9.601 1.000 19.510 475 ARG A O 1
ATOM 7611 N N . GLY A 1 476 ? -33.307 -21.866 10.486 1.000 16.891 476 GLY A N 1
ATOM 7612 C CA . GLY A 1 476 ? -32.712 -22.255 11.774 1.000 15.757 476 GLY A CA 1
ATOM 7613 C C . GLY A 1 476 ? -31.323 -22.845 11.623 1.000 14.275 476 GLY A C 1
ATOM 7614 O O . GLY A 1 476 ? -30.995 -23.781 12.356 1.000 14.938 476 GLY A O 1
ATOM 7618 N N . ASN A 1 477 ? -30.497 -22.284 10.752 1.000 14.295 477 ASN A N 1
ATOM 7619 C CA . ASN A 1 477 ? -29.169 -22.873 10.459 1.000 13.320 477 ASN A CA 1
ATOM 7620 C C . ASN A 1 477 ? -28.129 -21.771 10.281 1.000 13.480 477 ASN A C 1
ATOM 7621 O O . ASN A 1 477 ? -28.413 -20.732 9.653 1.000 14.024 477 ASN A O 1
ATOM 7632 N N A ARG A 1 478 ? -26.943 -21.995 10.845 0.500 13.970 478 ARG A N 1
ATOM 7633 N N B ARG A 1 478 ? -26.950 -21.990 10.858 0.500 13.923 478 ARG A N 1
ATOM 7634 C CA A ARG A 1 478 ? -25.773 -21.098 10.695 0.500 14.060 478 ARG A CA 1
ATOM 7635 C CA B ARG A 1 478 ? -25.783 -21.097 10.685 0.500 14.055 478 ARG A CA 1
ATOM 7636 C C A ARG A 1 478 ? -25.135 -21.393 9.341 0.500 14.079 478 ARG A C 1
ATOM 7637 C C B ARG A 1 478 ? -25.177 -21.399 9.320 0.500 14.102 478 ARG A C 1
ATOM 7638 O O A ARG A 1 478 ? -24.826 -22.568 9.080 0.500 15.509 478 ARG A O 1
ATOM 7639 O O B ARG A 1 478 ? -24.949 -22.586 9.025 0.500 15.363 478 ARG A O 1
ATOM 7680 N N . LEU A 1 479 ? -24.954 -20.361 8.523 1.000 12.468 479 LEU A N 1
ATOM 7681 C CA . LEU A 1 479 ? -24.380 -20.504 7.157 1.000 12.612 479 LEU A CA 1
ATOM 7682 C C . LEU A 1 479 ? -22.885 -20.205 7.180 1.000 12.283 479 LEU A C 1
ATOM 7683 O O . LEU A 1 479 ? -22.158 -20.789 6.395 1.000 13.333 479 LEU A O 1
ATOM 7699 N N . TRP A 1 480 ? -22.446 -19.340 8.093 1.000 12.100 480 TRP A N 1
ATOM 7700 C CA . TRP A 1 480 ? -21.025 -18.936 8.232 1.000 12.314 480 TRP A CA 1
ATOM 7701 C C . TRP A 1 480 ? -20.714 -18.802 9.719 1.000 12.923 480 TRP A C 1
ATOM 7702 O O . TRP A 1 480 ? -21.486 -18.143 10.413 1.000 12.612 480 TRP A O 1
ATOM 7723 N N . PRO A 1 481 ? -19.590 -19.348 10.246 1.000 14.083 481 PRO A N 1
ATOM 7724 C CA . PRO A 1 481 ? -18.597 -20.098 9.472 1.000 17.310 481 PRO A CA 1
ATOM 7725 C C . PRO A 1 481 ? -19.127 -21.401 8.870 1.000 23.356 481 PRO A C 1
ATOM 7726 O O . PRO A 1 481 ? -20.019 -21.974 9.468 1.000 24.814 481 PRO A O 1
ATOM 7737 N N . TYR A 1 482 ? -18.550 -21.787 7.717 1.000 33.231 482 TYR A N 1
ATOM 7738 C CA . TYR A 1 482 ? -18.835 -23.007 6.913 1.000 37.458 482 TYR A CA 1
ATOM 7739 C C . TYR A 1 482 ? -17.563 -23.870 6.889 1.000 41.744 482 TYR A C 1
ATOM 7740 O O . TYR A 1 482 ? -17.239 -24.547 5.914 1.000 48.267 482 TYR A O 1
#

Nearest PDB structures (foldseek):
  7qqi-assembly1_A  TM=1.002E+00  e=2.469E-101  Faecalibaculum rodentium
  7qqj-assembly2_B  TM=9.831E-01  e=9.014E-67  Jeotgalibaca ciconiae
  7qqj-assembly1_A  TM=9.762E-01  e=1.151E-64  Jeotgalibaca ciconiae
  6s9v-assembly1_A  TM=9.323E-01  e=7.584E-54  Thermoanaerobacterium thermosaccharolyticum DSM 571
  7xdr-assembly2_K  TM=9.285E-01  e=7.677E-53  Marinobacter adhaerens